Protein AF-A0A812MR82-F1 (afdb_monomer_lite)

Sequence (428 aa):
MMPRGTRPVTAQVKQAMILRVQVLRPPRRARRARRTKRIRQPERKTQSAARQRARSPPSLHPQRQAPPRKRSRKLARSCPSSSASRLGLVRSMPVDWRRQCIGSWRQAILLNLPSSYIVWRGFIPRVMTTGSKRNVDHNFLGSSYLSRFLFSVLLARTYLRKKAILHNLLDAWASDLKECYENGIPVKNVPGMDKIYPVIIACKGDWPALTKAGRLCRHHLRDSRGNTDSPPGICHLCRAGQKNFRWNEFRSDARWLHADNPLPWNIPSPLSRIPQNPNDLAGFYAVDLFHVCHKVVVADYVASAIVTLSDQGCLGSGAFETRMQRFYDDAKEWRWFKGADTTLLALYLETFYAKILADCSEEVENVLTVIYDGLVAVNRFMTASYHEALWVKSHRASEISVQGMAFMEWFNEAAMEALRQEVTSWAA

Radius of gyration: 29.83 Å; chains: 1; bounding box: 76×75×92 Å

Secondary structure (DSSP, 8-state):
----------------EEEEEEEEPPP------------------------------PPP----PPPPP-----------------------------S----HHHHHHHTT--S--------------TT--------SSS-TTT---------HHHHHH-HHHHHHHHHHHHHHHHHHHHH-EE-SS-TT-SEEEEEEEEEEE-HHHHHHHTT-S--GGG---S--SS---S-SSS-TTBTTB-TT--STT-HHHHS----S-SS--GGGGSS--TT-TTTTS-B-HHHHIIIIIHHHHHHHHHHHHHHTTTT-SS-HHHHHHHHHHHHGGG---TTTHHHHHHHHHHHHHHHHHHH--HHHHHHHHHHHHHHHHHHHHHHHHHHS-SS--HHHHHHHHHHHHHHHHHHHHHHHHHHHTT---S--

Organism: Symbiodinium pilosum (NCBI:txid2952)

Structure (mmCIF, N/CA/C/O backbone):
data_AF-A0A812MR82-F1
#
_entry.id   AF-A0A812MR82-F1
#
loop_
_atom_site.group_PDB
_atom_site.id
_atom_site.type_symbol
_atom_site.label_atom_id
_atom_site.label_alt_id
_atom_site.label_comp_id
_atom_site.label_asym_id
_atom_site.label_entity_id
_atom_site.label_seq_id
_atom_site.pdbx_PDB_ins_code
_atom_site.Cartn_x
_atom_site.Cartn_y
_atom_site.Cartn_z
_atom_site.occupancy
_atom_site.B_iso_or_equiv
_atom_site.auth_seq_id
_atom_site.auth_comp_id
_atom_site.auth_asym_id
_atom_site.auth_atom_id
_atom_site.pdbx_PDB_model_num
ATOM 1 N N . MET A 1 1 ? 29.542 40.593 16.071 1.00 39.41 1 MET A N 1
ATOM 2 C CA . MET A 1 1 ? 29.100 39.816 14.889 1.00 39.41 1 MET A CA 1
ATOM 3 C C . MET A 1 1 ? 29.532 38.367 15.076 1.00 39.41 1 MET A C 1
ATOM 5 O O . MET A 1 1 ? 30.702 38.070 14.903 1.00 39.41 1 MET A O 1
ATOM 9 N N . MET A 1 2 ? 28.627 37.488 15.512 1.00 26.33 2 MET A N 1
ATOM 10 C CA . MET A 1 2 ? 28.902 36.049 15.649 1.00 26.33 2 MET A CA 1
ATOM 11 C C . MET A 1 2 ? 28.561 35.329 14.331 1.00 26.33 2 MET A C 1
ATOM 13 O O . MET A 1 2 ? 27.525 35.655 13.737 1.00 26.33 2 MET A O 1
ATOM 17 N N . PRO A 1 3 ? 29.370 34.365 13.851 1.00 40.56 3 PRO A N 1
ATOM 18 C CA . PRO A 1 3 ? 29.079 33.652 12.614 1.00 40.56 3 PRO A CA 1
ATOM 19 C C . PRO A 1 3 ? 27.886 32.718 12.827 1.00 40.56 3 PRO A C 1
ATOM 21 O O . PRO A 1 3 ? 27.858 31.917 13.761 1.00 40.56 3 PRO A O 1
ATOM 24 N N . ARG A 1 4 ? 26.885 32.806 11.948 1.00 38.84 4 ARG A N 1
ATOM 25 C CA . ARG A 1 4 ? 25.752 31.873 11.936 1.00 38.84 4 ARG A CA 1
ATOM 26 C C . ARG A 1 4 ? 26.262 30.481 11.563 1.00 38.84 4 ARG A C 1
ATOM 28 O O . ARG A 1 4 ? 26.654 30.255 10.421 1.00 38.84 4 ARG A O 1
ATOM 35 N N . GLY A 1 5 ? 26.222 29.558 12.521 1.00 37.03 5 GLY A N 1
ATOM 36 C CA . GLY A 1 5 ? 26.523 28.147 12.299 1.00 37.03 5 GLY A CA 1
ATOM 37 C C . GLY A 1 5 ? 25.594 27.541 11.247 1.00 37.03 5 GLY A C 1
ATOM 38 O O . GLY A 1 5 ? 24.370 27.521 11.399 1.00 37.03 5 GLY A O 1
ATOM 39 N N . THR A 1 6 ? 26.177 27.043 10.161 1.00 37.31 6 THR A N 1
ATOM 40 C CA . THR A 1 6 ? 25.481 26.262 9.139 1.00 37.31 6 THR A CA 1
ATOM 41 C C . THR A 1 6 ? 25.067 24.916 9.727 1.00 37.31 6 THR A C 1
ATOM 43 O O . THR A 1 6 ? 25.916 24.081 10.033 1.00 37.31 6 THR A O 1
ATOM 46 N N . ARG A 1 7 ? 23.757 24.692 9.892 1.00 31.06 7 ARG A N 1
ATOM 47 C CA . ARG A 1 7 ? 23.224 23.385 10.303 1.00 31.06 7 ARG A CA 1
ATOM 48 C C . ARG A 1 7 ? 23.511 22.331 9.222 1.00 31.06 7 ARG A C 1
ATOM 50 O O . ARG A 1 7 ? 23.335 22.630 8.038 1.00 31.06 7 ARG A O 1
ATOM 57 N N . PRO A 1 8 ? 23.894 21.098 9.597 1.00 31.78 8 PRO A N 1
ATOM 58 C CA . PRO A 1 8 ? 24.106 20.022 8.642 1.00 31.78 8 PRO A CA 1
ATOM 59 C C . PRO A 1 8 ? 22.785 19.664 7.951 1.00 31.78 8 PRO A C 1
ATOM 61 O O . PRO A 1 8 ? 21.780 19.356 8.592 1.00 31.78 8 PRO A O 1
ATOM 64 N N . VAL A 1 9 ? 22.787 19.714 6.619 1.00 31.31 9 VAL A N 1
ATOM 65 C CA . VAL A 1 9 ? 21.663 19.264 5.796 1.00 31.31 9 VAL A CA 1
ATOM 66 C C . VAL A 1 9 ? 21.708 17.739 5.749 1.00 31.31 9 VAL A C 1
ATOM 68 O O . VAL A 1 9 ? 22.450 17.153 4.965 1.00 31.31 9 VAL A O 1
ATOM 71 N N . THR A 1 10 ? 20.910 17.078 6.584 1.00 31.36 10 THR A N 1
ATOM 72 C CA . THR A 1 10 ? 20.686 15.635 6.474 1.00 31.36 10 THR A CA 1
ATOM 73 C C . THR A 1 10 ? 19.860 15.349 5.218 1.00 31.36 10 THR A C 1
ATOM 75 O O . THR A 1 10 ? 18.678 15.683 5.115 1.00 31.36 10 THR A O 1
ATOM 78 N N . ALA A 1 11 ? 20.492 14.745 4.210 1.00 31.83 11 ALA A N 1
ATOM 79 C CA . ALA A 1 11 ? 19.813 14.305 2.998 1.00 31.83 11 ALA A CA 1
ATOM 80 C C . ALA A 1 11 ? 18.926 13.088 3.314 1.00 31.83 11 ALA A C 1
ATOM 82 O O . ALA A 1 11 ? 19.375 11.946 3.293 1.00 31.83 11 ALA A O 1
ATOM 83 N N . GLN A 1 12 ? 17.646 13.317 3.619 1.00 32.47 12 GLN A N 1
ATOM 84 C CA . GLN A 1 12 ? 16.672 12.229 3.716 1.00 32.47 12 GLN A CA 1
ATOM 85 C C . GLN A 1 12 ? 16.344 11.690 2.316 1.00 32.47 12 GLN A C 1
ATOM 87 O O . GLN A 1 12 ? 15.704 12.371 1.507 1.00 32.47 12 GLN A O 1
ATOM 92 N N . VAL A 1 13 ? 16.729 10.442 2.040 1.00 37.03 13 VAL A N 1
ATOM 93 C CA . VAL A 1 13 ? 16.207 9.671 0.903 1.00 37.03 13 VAL A CA 1
ATOM 94 C C . VAL A 1 13 ? 14.757 9.304 1.228 1.00 37.03 13 VAL A C 1
ATOM 96 O O . VAL A 1 13 ? 14.495 8.404 2.019 1.00 37.03 13 VAL A O 1
ATOM 99 N N . LYS A 1 14 ? 13.797 10.063 0.685 1.00 38.41 14 LYS A N 1
ATOM 100 C CA . LYS A 1 14 ? 12.364 9.902 1.001 1.00 38.41 14 LYS A CA 1
ATOM 101 C C . LYS A 1 14 ? 11.634 8.865 0.141 1.00 38.41 14 LYS A C 1
ATOM 103 O O . LYS A 1 14 ? 10.489 8.563 0.452 1.00 38.41 14 LYS A O 1
ATOM 108 N N . GLN A 1 15 ? 12.248 8.356 -0.928 1.00 44.12 15 GLN A N 1
ATOM 109 C CA . GLN A 1 15 ? 11.589 7.469 -1.895 1.00 44.12 15 GLN A CA 1
ATOM 110 C C . GLN A 1 15 ? 12.560 6.389 -2.371 1.00 44.12 15 GLN A C 1
ATOM 112 O O . GLN A 1 15 ? 13.704 6.706 -2.696 1.00 44.12 15 GLN A O 1
ATOM 117 N N . ALA A 1 16 ? 12.102 5.138 -2.403 1.00 44.00 16 ALA A N 1
ATOM 118 C CA . ALA A 1 16 ? 12.882 3.994 -2.857 1.00 44.00 16 ALA A CA 1
ATOM 119 C C . ALA A 1 16 ? 12.037 3.180 -3.839 1.00 44.00 16 ALA A C 1
ATOM 121 O O . ALA A 1 16 ? 10.933 2.751 -3.519 1.00 44.00 16 ALA A O 1
ATOM 122 N N . MET A 1 17 ? 12.568 2.981 -5.040 1.00 45.31 17 MET A N 1
ATOM 123 C CA . MET A 1 17 ? 11.956 2.157 -6.076 1.00 45.31 17 MET A CA 1
ATOM 124 C C . MET A 1 17 ? 12.736 0.850 -6.169 1.00 45.31 17 MET A C 1
ATOM 126 O O . MET A 1 17 ? 13.964 0.872 -6.230 1.00 45.31 17 MET A O 1
ATOM 130 N N . ILE A 1 18 ? 12.028 -0.277 -6.156 1.00 56.00 18 ILE A N 1
ATOM 131 C CA . ILE A 1 18 ? 12.617 -1.615 -6.172 1.00 56.00 18 ILE A CA 1
ATOM 132 C C . ILE A 1 18 ? 12.113 -2.336 -7.421 1.00 56.00 18 ILE A C 1
ATOM 134 O O . ILE A 1 18 ? 10.908 -2.502 -7.611 1.00 56.00 18 ILE A O 1
ATOM 138 N N . LEU A 1 19 ? 13.031 -2.791 -8.271 1.00 49.31 19 LEU A N 1
ATOM 139 C CA . LEU A 1 19 ? 12.693 -3.715 -9.351 1.00 49.31 19 LEU A CA 1
ATOM 140 C C . LEU A 1 19 ? 12.818 -5.152 -8.869 1.00 49.31 19 LEU A C 1
ATOM 142 O O . LEU A 1 19 ? 13.772 -5.509 -8.176 1.00 49.31 19 LEU A O 1
ATOM 146 N N . ARG A 1 20 ? 11.859 -5.982 -9.277 1.00 51.25 20 ARG A N 1
ATOM 147 C CA . ARG A 1 20 ? 11.943 -7.430 -9.091 1.00 51.25 20 ARG A CA 1
ATOM 148 C C . ARG A 1 20 ? 12.567 -8.063 -10.326 1.00 51.25 20 ARG A C 1
ATOM 150 O O . ARG A 1 20 ? 12.011 -7.959 -11.418 1.00 51.25 20 ARG A O 1
ATOM 157 N N . VAL A 1 21 ? 13.709 -8.715 -10.119 1.00 45.44 21 VAL A N 1
ATOM 158 C CA . VAL A 1 21 ? 14.485 -9.399 -11.155 1.00 45.44 21 VAL A CA 1
ATOM 159 C C . VAL A 1 21 ? 14.416 -10.906 -10.927 1.00 45.44 21 VAL A C 1
ATOM 161 O O . VAL A 1 21 ? 14.715 -11.385 -9.835 1.00 45.44 21 VAL A O 1
ATOM 164 N N . GLN A 1 22 ? 14.048 -11.657 -11.958 1.00 43.50 22 GLN A N 1
ATOM 165 C CA . GLN A 1 22 ? 14.094 -13.114 -11.995 1.00 43.50 22 GLN A CA 1
ATOM 166 C C . GLN A 1 22 ? 15.222 -13.564 -12.921 1.00 43.50 22 GLN A C 1
ATOM 168 O O . GLN A 1 22 ? 15.352 -13.062 -14.026 1.00 43.50 22 GLN A O 1
ATOM 173 N N . VAL A 1 23 ? 16.029 -14.535 -12.503 1.00 46.28 23 VAL A N 1
ATOM 174 C CA . VAL A 1 23 ? 17.047 -15.141 -13.370 1.00 46.28 23 VAL A CA 1
ATOM 175 C C . VAL A 1 23 ? 16.480 -16.415 -13.985 1.00 46.28 23 VAL A C 1
ATOM 177 O O . VAL A 1 23 ? 16.157 -17.359 -13.262 1.00 46.28 23 VAL A O 1
ATOM 180 N N . LEU A 1 24 ? 16.363 -16.458 -15.313 1.00 41.09 24 LEU A N 1
ATOM 181 C CA . LEU A 1 24 ? 15.995 -17.678 -16.036 1.00 41.09 24 LEU A CA 1
ATOM 182 C C . LEU A 1 24 ? 17.248 -18.406 -16.536 1.00 41.09 24 LEU A C 1
ATOM 184 O O . LEU A 1 24 ? 18.208 -17.781 -16.990 1.00 41.09 24 LEU A O 1
ATOM 188 N N . ARG A 1 25 ? 17.236 -19.747 -16.489 1.00 39.22 25 ARG A N 1
ATOM 189 C CA . ARG A 1 25 ? 18.222 -20.549 -17.228 1.00 39.22 25 ARG A CA 1
ATOM 190 C C . ARG A 1 25 ? 17.887 -20.507 -18.721 1.00 39.22 25 ARG A C 1
ATOM 192 O O . ARG A 1 25 ? 16.703 -20.585 -19.060 1.00 39.22 25 ARG A O 1
ATOM 199 N N . PRO A 1 26 ? 18.892 -20.466 -19.612 1.00 38.38 26 PRO A N 1
ATOM 200 C CA . PRO A 1 26 ? 18.639 -20.624 -21.034 1.00 38.38 26 PRO A CA 1
ATOM 201 C C . PRO A 1 26 ? 17.935 -21.970 -21.291 1.00 38.38 26 PRO A C 1
ATOM 203 O O . PRO A 1 26 ? 18.249 -22.966 -20.623 1.00 38.38 26 PRO A O 1
ATOM 206 N N . PRO A 1 27 ? 16.983 -22.032 -22.242 1.00 39.28 27 PRO A N 1
ATOM 207 C CA . PRO A 1 27 ? 16.365 -23.292 -22.628 1.00 39.28 27 PRO A CA 1
ATOM 208 C C . PRO A 1 27 ? 17.466 -24.271 -23.041 1.00 39.28 27 PRO A C 1
ATOM 210 O O . PRO A 1 27 ? 18.374 -23.910 -23.795 1.00 39.28 27 PRO A O 1
ATOM 213 N N . ARG A 1 28 ? 17.408 -25.514 -22.538 1.00 40.66 28 ARG A N 1
ATOM 214 C CA . ARG A 1 28 ? 18.320 -26.580 -22.972 1.00 40.66 28 ARG A CA 1
ATOM 215 C C . ARG A 1 28 ? 18.190 -26.690 -24.488 1.00 40.66 28 ARG A C 1
ATOM 217 O O . ARG A 1 28 ? 17.198 -27.220 -24.981 1.00 40.66 28 ARG A O 1
ATOM 224 N N . ARG A 1 29 ? 19.180 -26.185 -25.234 1.00 42.16 29 ARG A N 1
ATOM 225 C CA . ARG A 1 29 ? 19.285 -26.456 -26.669 1.00 42.16 29 ARG A CA 1
ATOM 226 C C . ARG A 1 29 ? 19.310 -27.972 -26.805 1.00 42.16 29 ARG A C 1
ATOM 228 O O . ARG A 1 29 ? 20.266 -28.608 -26.362 1.00 42.16 29 ARG A O 1
ATOM 235 N N . ALA A 1 30 ? 18.253 -28.545 -27.379 1.00 41.38 30 ALA A N 1
ATOM 236 C CA . ALA A 1 30 ? 18.267 -29.932 -27.804 1.00 41.38 30 ALA A CA 1
ATOM 237 C C . ALA A 1 30 ? 19.522 -30.102 -28.665 1.00 41.38 30 ALA A C 1
ATOM 239 O O . ALA A 1 30 ? 19.676 -29.424 -29.685 1.00 41.38 30 ALA A O 1
ATOM 240 N N . ARG A 1 31 ? 20.464 -30.935 -28.208 1.00 41.31 31 ARG A N 1
ATOM 241 C CA . ARG A 1 31 ? 21.639 -31.325 -28.988 1.00 41.31 31 ARG A CA 1
ATOM 242 C C . ARG A 1 31 ? 21.123 -32.050 -30.233 1.00 41.31 31 ARG A C 1
ATOM 244 O O . ARG A 1 31 ? 20.985 -33.266 -30.237 1.00 41.31 31 ARG A O 1
ATOM 251 N N . ARG A 1 32 ? 20.808 -31.307 -31.296 1.00 41.12 32 ARG A N 1
ATOM 252 C CA . ARG A 1 32 ? 20.668 -31.875 -32.635 1.00 41.12 32 ARG A CA 1
ATOM 253 C C . ARG A 1 32 ? 22.056 -32.354 -33.035 1.00 41.12 32 ARG A C 1
ATOM 255 O O . ARG A 1 32 ? 22.959 -31.541 -33.235 1.00 41.12 32 ARG A O 1
ATOM 262 N N . ALA A 1 33 ? 22.216 -33.672 -33.098 1.00 43.88 33 ALA A N 1
ATOM 263 C CA . ALA A 1 33 ? 23.380 -34.317 -33.677 1.00 43.88 33 ALA A CA 1
ATOM 264 C C . ALA A 1 33 ? 23.633 -33.715 -35.068 1.00 43.88 33 ALA A C 1
ATOM 266 O O . ALA A 1 33 ? 22.799 -33.815 -35.970 1.00 43.88 33 ALA A O 1
ATOM 267 N N . ARG A 1 34 ? 24.765 -33.022 -35.226 1.00 40.84 34 ARG A N 1
ATOM 268 C CA . ARG A 1 34 ? 25.213 -32.508 -36.520 1.00 40.84 34 ARG A CA 1
ATOM 269 C C . ARG A 1 34 ? 25.647 -33.699 -37.369 1.00 40.84 34 ARG A C 1
ATOM 271 O O . ARG A 1 34 ? 26.770 -34.170 -37.245 1.00 40.84 34 ARG A O 1
ATOM 278 N N . ARG A 1 35 ? 24.755 -34.173 -38.237 1.00 44.81 35 ARG A N 1
ATOM 279 C CA . ARG A 1 35 ? 25.113 -35.039 -39.362 1.00 44.81 35 ARG A CA 1
ATOM 280 C C . ARG A 1 35 ? 25.674 -34.132 -40.459 1.00 44.81 35 ARG A C 1
ATOM 282 O O . ARG A 1 35 ? 24.944 -33.362 -41.077 1.00 44.81 35 ARG A O 1
ATOM 289 N N . THR A 1 36 ? 26.988 -34.158 -40.633 1.00 40.34 36 THR A N 1
ATOM 290 C CA . THR A 1 36 ? 27.726 -33.441 -41.675 1.00 40.34 36 THR A CA 1
ATOM 291 C C . THR A 1 36 ? 27.332 -33.971 -43.055 1.00 40.34 36 THR A C 1
ATOM 293 O O . THR A 1 36 ? 27.730 -35.063 -43.446 1.00 40.34 36 THR A O 1
ATOM 296 N N . LYS A 1 37 ? 26.575 -33.186 -43.829 1.00 40.94 37 LYS A N 1
ATOM 297 C CA . LYS A 1 37 ? 26.516 -33.324 -45.291 1.00 40.94 37 LYS A CA 1
ATOM 298 C C . LYS A 1 37 ? 27.213 -32.116 -45.912 1.00 40.94 37 LYS A C 1
ATOM 300 O O . LYS A 1 37 ? 26.705 -31.001 -45.865 1.00 40.94 37 LYS A O 1
ATOM 305 N N . ARG A 1 38 ? 28.408 -32.365 -46.456 1.00 45.38 38 ARG A N 1
ATOM 306 C CA . ARG A 1 38 ? 29.109 -31.487 -47.402 1.00 45.38 38 ARG A CA 1
ATOM 307 C C . ARG A 1 38 ? 28.202 -31.279 -48.616 1.00 45.38 38 ARG A C 1
ATOM 309 O O . ARG A 1 38 ? 27.903 -32.248 -49.304 1.00 45.38 38 ARG A O 1
ATOM 316 N N . ILE A 1 39 ? 27.815 -30.039 -48.895 1.00 45.84 39 ILE A N 1
ATOM 317 C CA . ILE A 1 39 ? 27.297 -29.631 -50.204 1.00 45.84 39 ILE A CA 1
ATOM 318 C C . ILE A 1 39 ? 28.068 -28.376 -50.618 1.00 45.84 39 ILE A C 1
ATOM 320 O O . ILE A 1 39 ? 28.257 -27.457 -49.822 1.00 45.84 39 ILE A O 1
ATOM 324 N N . ARG A 1 40 ? 28.605 -28.435 -51.840 1.00 41.19 40 ARG A N 1
ATOM 325 C CA . ARG A 1 40 ? 29.452 -27.436 -52.499 1.00 41.19 40 ARG A CA 1
ATOM 326 C C . ARG A 1 40 ? 28.672 -26.146 -52.795 1.00 41.19 40 ARG A C 1
ATOM 328 O O . ARG A 1 40 ? 27.473 -26.197 -53.047 1.00 41.19 40 ARG A O 1
ATOM 335 N N . GLN A 1 41 ? 29.392 -25.022 -52.787 1.00 37.16 41 GLN A N 1
ATOM 336 C CA . GLN A 1 41 ? 28.932 -23.711 -53.263 1.00 37.16 41 GLN A CA 1
ATOM 337 C C . GLN A 1 41 ? 28.576 -23.732 -54.762 1.00 37.16 41 GLN A C 1
ATOM 339 O O . GLN A 1 41 ? 29.015 -24.631 -55.486 1.00 37.16 41 GLN A O 1
ATOM 344 N N . PRO A 1 42 ? 27.873 -22.690 -55.239 1.00 49.22 42 PRO A N 1
ATOM 345 C CA . PRO A 1 42 ? 28.606 -21.750 -56.085 1.00 49.22 42 PRO A CA 1
ATOM 346 C C . PRO A 1 42 ? 28.335 -20.265 -55.795 1.00 49.22 42 PRO A C 1
ATOM 348 O O . PRO A 1 42 ? 27.266 -19.852 -55.352 1.00 49.22 42 PRO A O 1
ATOM 351 N N . GLU A 1 43 ? 29.372 -19.490 -56.096 1.00 41.94 43 GLU A N 1
ATOM 352 C CA . GLU A 1 43 ? 29.468 -18.035 -56.146 1.00 41.94 43 GLU A CA 1
ATOM 353 C C . GLU A 1 43 ? 28.407 -17.391 -57.052 1.00 41.94 43 GLU A C 1
ATOM 355 O O . GLU A 1 43 ? 28.084 -17.938 -58.108 1.00 41.94 43 GLU A O 1
ATOM 360 N N . ARG A 1 44 ? 27.978 -16.158 -56.727 1.00 38.41 44 ARG A N 1
ATOM 361 C CA . ARG A 1 44 ? 27.791 -15.093 -57.733 1.00 38.41 44 ARG A CA 1
ATOM 362 C C . ARG A 1 44 ? 27.565 -13.696 -57.131 1.00 38.41 44 ARG A C 1
ATOM 364 O O . ARG A 1 44 ? 26.563 -13.435 -56.481 1.00 38.41 44 ARG A O 1
ATOM 371 N N . LYS A 1 45 ? 28.511 -12.824 -57.494 1.00 36.28 45 LYS A N 1
ATOM 372 C CA . LYS A 1 45 ? 28.380 -11.474 -58.079 1.00 36.28 45 LYS A CA 1
ATOM 373 C C . LYS A 1 45 ? 27.675 -10.354 -57.293 1.00 36.28 45 LYS A C 1
ATOM 375 O O . LYS A 1 45 ? 26.459 -10.261 -57.203 1.00 36.28 45 LYS A O 1
ATOM 380 N N . THR A 1 46 ? 28.537 -9.426 -56.886 1.00 41.62 46 THR A N 1
ATOM 381 C CA . THR A 1 46 ? 28.375 -7.973 -56.763 1.00 41.62 46 THR A CA 1
ATOM 382 C C . THR A 1 46 ? 27.548 -7.321 -57.875 1.00 41.62 46 THR A C 1
ATOM 384 O O . THR A 1 46 ? 27.751 -7.619 -59.049 1.00 41.62 46 THR A O 1
ATOM 387 N N . GLN A 1 47 ? 26.734 -6.324 -57.507 1.00 40.25 47 GLN A N 1
ATOM 388 C CA . GLN A 1 47 ? 26.437 -5.159 -58.347 1.00 40.25 47 GLN A CA 1
ATOM 389 C C . GLN A 1 47 ? 26.076 -3.937 -57.488 1.00 40.25 47 GLN A C 1
ATOM 391 O O . GLN A 1 47 ? 25.352 -4.028 -56.499 1.00 40.25 47 GLN A O 1
ATOM 396 N N . SER A 1 48 ? 26.651 -2.805 -57.881 1.00 40.44 48 SER A N 1
ATOM 397 C CA . SER A 1 48 ? 26.564 -1.467 -57.307 1.00 40.44 48 SER A CA 1
ATOM 398 C C . SER A 1 48 ? 25.786 -0.535 -58.246 1.00 40.44 48 SER A C 1
ATOM 400 O O . SER A 1 48 ? 25.899 -0.672 -59.460 1.00 40.44 48 SER A O 1
ATOM 402 N N . ALA A 1 49 ? 25.045 0.429 -57.688 1.00 37.38 49 ALA A N 1
ATOM 403 C CA . ALA A 1 49 ? 24.668 1.741 -58.262 1.00 37.38 49 ALA A CA 1
ATOM 404 C C . ALA A 1 49 ? 23.795 2.453 -57.198 1.00 37.38 49 ALA A C 1
ATOM 406 O O . ALA A 1 49 ? 22.867 1.839 -56.690 1.00 37.38 49 ALA A O 1
ATOM 407 N N . ALA A 1 50 ? 24.091 3.618 -56.610 1.00 37.47 50 ALA A N 1
ATOM 408 C CA . ALA A 1 50 ? 24.480 4.954 -57.083 1.00 37.47 50 ALA A CA 1
ATOM 409 C C . ALA A 1 50 ? 23.312 5.829 -57.600 1.00 37.47 50 ALA A C 1
ATOM 411 O O . ALA A 1 50 ? 22.660 5.471 -58.572 1.00 37.47 50 ALA A O 1
ATOM 412 N N . ARG A 1 51 ? 23.225 7.046 -57.010 1.00 38.44 51 ARG A N 1
ATOM 413 C CA . ARG A 1 51 ? 22.512 8.288 -57.427 1.00 38.44 51 ARG A CA 1
ATOM 414 C C . ARG A 1 51 ? 21.002 8.347 -57.091 1.00 38.44 51 ARG A C 1
ATOM 416 O O . ARG A 1 51 ? 20.337 7.334 -57.121 1.00 38.44 51 ARG A O 1
ATOM 423 N N . GLN A 1 52 ? 20.385 9.478 -56.718 1.00 38.34 52 GLN A N 1
ATOM 424 C CA . GLN A 1 52 ? 20.725 10.900 -56.878 1.00 38.34 52 GLN A CA 1
ATOM 425 C C . GLN A 1 52 ? 19.905 11.792 -55.910 1.00 38.34 52 GLN A C 1
ATOM 427 O O . GLN A 1 52 ? 18.893 11.380 -55.355 1.00 38.34 52 GLN A O 1
ATOM 432 N N . ARG A 1 53 ? 20.383 13.028 -55.725 1.00 40.47 53 ARG A N 1
ATOM 433 C CA . ARG A 1 53 ? 19.833 14.127 -54.909 1.00 40.47 53 ARG A CA 1
ATOM 434 C C . ARG A 1 53 ? 18.652 14.836 -55.594 1.00 40.47 53 ARG A C 1
ATOM 436 O O . ARG A 1 53 ? 18.709 15.005 -56.805 1.00 40.47 53 ARG A O 1
ATOM 443 N N . ALA A 1 54 ? 17.748 15.440 -54.815 1.00 37.00 54 ALA A N 1
ATOM 444 C CA . ALA A 1 54 ? 17.113 16.728 -55.144 1.00 37.00 54 ALA A CA 1
ATOM 445 C C . ALA A 1 54 ? 16.597 17.432 -53.870 1.00 37.00 54 ALA A C 1
ATOM 447 O O . ALA A 1 54 ? 16.103 16.785 -52.950 1.00 37.00 54 ALA A O 1
ATOM 448 N N . ARG A 1 55 ? 16.783 18.756 -53.807 1.00 37.12 55 ARG A N 1
ATOM 449 C CA . ARG A 1 55 ? 16.484 19.675 -52.694 1.00 37.12 55 ARG A CA 1
ATOM 450 C C . ARG A 1 55 ? 15.314 20.609 -53.063 1.00 37.12 55 ARG A C 1
ATOM 452 O O . ARG A 1 55 ? 15.344 21.128 -54.171 1.00 37.12 55 ARG A O 1
ATOM 459 N N . SER A 1 56 ? 14.479 20.925 -52.056 1.00 35.59 56 SER A N 1
ATOM 460 C CA . SER A 1 56 ? 13.758 22.206 -51.789 1.00 35.59 56 SER A CA 1
ATOM 461 C C . SER A 1 56 ? 12.610 22.628 -52.742 1.00 35.59 56 SER A C 1
ATOM 463 O O . SER A 1 56 ? 12.631 22.176 -53.880 1.00 35.59 56 SER A O 1
ATOM 465 N N . PRO A 1 57 ? 11.631 23.502 -52.352 1.00 50.53 57 PRO A N 1
ATOM 466 C CA . PRO A 1 57 ? 11.676 24.562 -51.315 1.00 50.53 57 PRO A CA 1
ATOM 467 C C . PRO A 1 57 ? 10.396 24.699 -50.415 1.00 50.53 57 PRO A C 1
ATOM 469 O O . PRO A 1 57 ? 9.522 23.835 -50.474 1.00 50.53 57 PRO A O 1
ATOM 472 N N . PRO A 1 58 ? 10.303 25.713 -49.512 1.00 50.00 58 PRO A N 1
ATOM 473 C CA . PRO A 1 58 ? 9.425 25.700 -48.335 1.00 50.00 58 PRO A CA 1
ATOM 474 C C . PRO A 1 58 ? 8.098 26.458 -48.520 1.00 50.00 58 PRO A C 1
ATOM 476 O O . PRO A 1 58 ? 8.037 27.481 -49.199 1.00 50.00 58 PRO A O 1
ATOM 479 N N . SER A 1 59 ? 7.047 26.001 -47.832 1.00 44.44 59 SER A N 1
ATOM 480 C CA . SER A 1 59 ? 5.746 26.674 -47.756 1.00 44.44 59 SER A CA 1
ATOM 481 C C . SER A 1 59 ? 5.624 27.543 -46.499 1.00 44.44 59 SER A C 1
ATOM 483 O O . SER A 1 59 ? 5.759 27.063 -45.371 1.00 44.44 59 SER A O 1
ATOM 485 N N . LEU A 1 60 ? 5.332 28.822 -46.726 1.00 42.31 60 LEU A N 1
ATOM 486 C CA . LEU A 1 60 ? 4.965 29.851 -45.753 1.00 42.31 60 LEU A CA 1
ATOM 487 C C . LEU A 1 60 ? 3.674 29.477 -45.001 1.00 42.31 60 LEU A C 1
ATOM 489 O O . LEU A 1 60 ? 2.672 29.135 -45.625 1.00 42.31 60 LEU A O 1
ATOM 493 N N . HIS A 1 61 ? 3.671 29.612 -43.672 1.00 44.66 61 HIS A N 1
ATOM 494 C CA . HIS A 1 61 ? 2.452 29.584 -42.856 1.00 44.66 61 HIS A CA 1
ATOM 495 C C . HIS A 1 61 ? 2.225 30.951 -42.187 1.00 44.66 61 HIS A C 1
ATOM 497 O O . HIS A 1 61 ? 3.175 31.510 -41.632 1.00 44.66 61 HIS A O 1
ATOM 503 N N . PRO A 1 62 ? 0.992 31.492 -42.215 1.00 50.97 62 PRO A N 1
ATOM 504 C CA . PRO A 1 62 ? 0.685 32.804 -41.666 1.00 50.97 62 PRO A CA 1
ATOM 505 C C . PRO A 1 62 ? 0.352 32.777 -40.166 1.00 50.97 62 PRO A C 1
ATOM 507 O O . PRO A 1 62 ? -0.028 31.764 -39.577 1.00 50.97 62 PRO A O 1
ATOM 510 N N . GLN A 1 63 ? 0.504 33.966 -39.585 1.00 39.47 63 GLN A N 1
ATOM 511 C CA . GLN A 1 63 ? 0.261 34.383 -38.207 1.00 39.47 63 GLN A CA 1
ATOM 512 C C . GLN A 1 63 ? -1.061 33.867 -37.609 1.00 39.47 63 GLN A C 1
ATOM 514 O O . GLN A 1 63 ? -2.132 34.039 -38.187 1.00 39.47 63 GLN A O 1
ATOM 519 N N . ARG A 1 64 ? -1.004 33.339 -36.377 1.00 40.81 64 ARG A N 1
ATOM 520 C CA . ARG A 1 64 ? -2.180 33.177 -35.507 1.00 40.81 64 ARG A CA 1
ATOM 521 C C . ARG A 1 64 ? -2.283 34.354 -34.542 1.00 40.81 64 ARG A C 1
ATOM 523 O O . ARG A 1 64 ? -1.435 34.527 -33.671 1.00 40.81 64 ARG A O 1
ATOM 530 N N . GLN A 1 65 ? -3.354 35.126 -34.701 1.00 39.66 65 GLN A N 1
ATOM 531 C CA . GLN A 1 65 ? -3.824 36.130 -33.752 1.00 39.66 65 GLN A CA 1
ATOM 532 C C . GLN A 1 65 ? -4.424 35.451 -32.508 1.00 39.66 65 GLN A C 1
ATOM 534 O O . GLN A 1 65 ? -5.096 34.423 -32.605 1.00 39.66 65 GLN A O 1
ATOM 539 N N . ALA A 1 66 ? -4.172 36.027 -31.333 1.00 42.16 66 ALA A N 1
ATOM 540 C CA . ALA A 1 66 ? -4.745 35.599 -30.061 1.00 42.16 66 ALA A CA 1
ATOM 541 C C . ALA A 1 66 ? -6.123 36.253 -29.836 1.00 42.16 66 ALA A C 1
ATOM 543 O O . ALA A 1 66 ? -6.240 37.462 -30.035 1.00 42.16 66 ALA A O 1
ATOM 544 N N . PRO A 1 67 ? -7.151 35.522 -29.363 1.00 51.88 67 PRO A N 1
ATOM 545 C CA . PRO A 1 67 ? -8.390 36.142 -28.914 1.00 51.88 67 PRO A CA 1
ATOM 546 C C . PRO A 1 67 ? -8.348 36.522 -27.416 1.00 51.88 67 PRO A C 1
ATOM 548 O O . PRO A 1 67 ? -7.601 35.926 -26.631 1.00 51.88 67 PRO A O 1
ATOM 551 N N . PRO A 1 68 ? -9.154 37.518 -26.999 1.00 49.25 68 PRO A N 1
ATOM 552 C CA . PRO A 1 68 ? -9.055 38.159 -25.694 1.00 49.25 68 PRO A CA 1
ATOM 553 C C . PRO A 1 68 ? -9.787 37.418 -24.566 1.00 49.25 68 PRO A C 1
ATOM 555 O O . PRO A 1 68 ? -10.765 36.696 -24.757 1.00 49.25 68 PRO A O 1
ATOM 558 N N . ARG A 1 69 ? -9.318 37.702 -23.345 1.00 39.44 69 ARG A N 1
ATOM 559 C CA . ARG A 1 69 ? -9.941 37.387 -22.051 1.00 39.44 69 ARG A CA 1
ATOM 560 C C . ARG A 1 69 ? -11.398 37.870 -21.993 1.00 39.44 69 ARG A C 1
ATOM 562 O O . ARG A 1 69 ? -11.651 39.055 -22.192 1.00 39.44 69 ARG A O 1
ATOM 569 N N . LYS A 1 70 ? -12.326 37.006 -21.563 1.00 39.88 70 LYS A N 1
ATOM 570 C CA . LYS A 1 70 ? -13.630 37.426 -21.017 1.00 39.88 70 LYS A CA 1
ATOM 571 C C . LYS A 1 70 ? -13.746 37.059 -19.537 1.00 39.88 70 LYS A C 1
ATOM 573 O O . LYS A 1 70 ? -13.531 35.919 -19.135 1.00 39.88 70 LYS A O 1
ATOM 578 N N . ARG A 1 71 ? -14.052 38.089 -18.745 1.00 33.94 71 ARG A N 1
ATOM 579 C CA . ARG A 1 71 ? -14.378 38.072 -17.317 1.00 33.94 71 ARG A CA 1
ATOM 580 C C . ARG A 1 71 ? -15.840 37.647 -17.098 1.00 33.94 71 ARG A C 1
ATOM 582 O O . ARG A 1 71 ? -16.711 38.055 -17.853 1.00 33.94 71 ARG A O 1
ATOM 589 N N . SER A 1 72 ? -16.042 36.905 -16.006 1.00 36.06 72 SER A N 1
ATOM 590 C CA . SER A 1 72 ? -17.164 36.923 -15.046 1.00 36.06 72 SER A CA 1
ATOM 591 C C . SER A 1 72 ? -18.619 37.006 -15.535 1.00 36.06 72 SER A C 1
ATOM 593 O O . SER A 1 72 ? -19.035 38.028 -16.071 1.00 36.06 72 SER A O 1
ATOM 595 N N . ARG A 1 73 ? -19.447 36.063 -15.062 1.00 35.38 73 ARG A N 1
ATOM 596 C CA . ARG A 1 73 ? -20.712 36.383 -14.371 1.00 35.38 73 ARG A CA 1
ATOM 597 C C . ARG A 1 73 ? -21.163 35.211 -13.489 1.00 35.38 73 ARG A C 1
ATOM 599 O O . ARG A 1 73 ? -21.388 34.110 -13.975 1.00 35.38 73 ARG A O 1
ATOM 606 N N . LYS A 1 74 ? -21.255 35.480 -12.181 1.00 35.94 74 LYS A N 1
ATOM 607 C CA . LYS A 1 74 ? -21.987 34.686 -11.185 1.00 35.94 74 LYS A CA 1
ATOM 608 C C . LYS A 1 74 ? -23.480 34.828 -11.477 1.00 35.94 74 LYS A C 1
ATOM 610 O O . LYS A 1 74 ? -23.940 35.959 -11.610 1.00 35.94 74 LYS A O 1
ATOM 615 N N . LEU A 1 75 ? -24.219 33.724 -11.496 1.00 36.09 75 LEU A N 1
ATOM 616 C CA . LEU A 1 75 ? -25.671 33.720 -11.330 1.00 36.09 75 LEU A CA 1
ATOM 617 C C . LEU A 1 75 ? -26.047 32.551 -10.418 1.00 36.09 75 LEU A C 1
ATOM 619 O O . LEU A 1 75 ? -25.760 31.395 -10.712 1.00 36.09 75 LEU A O 1
ATOM 623 N N . ALA A 1 76 ? -26.629 32.913 -9.279 1.00 32.34 76 ALA A N 1
ATOM 624 C CA . ALA A 1 76 ? -27.301 32.037 -8.337 1.00 32.34 76 ALA A CA 1
ATOM 625 C C . ALA A 1 76 ? -28.719 31.724 -8.838 1.00 32.34 76 ALA A C 1
ATOM 627 O O . ALA A 1 76 ? -29.327 32.592 -9.466 1.00 32.34 76 ALA A O 1
ATOM 628 N N . ARG A 1 77 ? -29.222 30.521 -8.529 1.00 32.72 77 ARG A N 1
ATOM 629 C CA . ARG A 1 77 ? -30.644 30.109 -8.427 1.00 32.72 77 ARG A CA 1
ATOM 630 C C . ARG A 1 77 ? -30.662 28.608 -8.087 1.00 32.72 77 ARG A C 1
ATOM 632 O O . ARG A 1 77 ? -30.081 27.819 -8.818 1.00 32.72 77 ARG A O 1
ATOM 639 N N . SER A 1 78 ? -30.943 28.245 -6.835 1.00 30.70 78 SER A N 1
ATOM 640 C CA . SER A 1 78 ? -32.267 27.958 -6.240 1.00 30.70 78 SER A CA 1
ATOM 641 C C . SER A 1 78 ? -32.820 26.579 -6.632 1.00 30.70 78 SER A C 1
ATOM 643 O O . SER A 1 78 ? -33.265 26.384 -7.761 1.00 30.70 78 SER A O 1
ATOM 645 N N . CYS A 1 79 ? -32.802 25.655 -5.663 1.00 28.94 79 CYS A N 1
ATOM 646 C CA . CYS A 1 79 ? -33.542 24.389 -5.655 1.00 28.94 79 CYS A CA 1
ATOM 647 C C . CYS A 1 79 ? -35.059 24.608 -5.725 1.00 28.94 79 CYS A C 1
ATOM 649 O O . CYS A 1 79 ? -35.556 25.625 -5.237 1.00 28.94 79 CYS A O 1
ATOM 651 N N . PRO A 1 80 ? -35.787 23.572 -6.164 1.00 38.50 80 PRO A N 1
ATOM 652 C CA . PRO A 1 80 ? -36.942 23.134 -5.397 1.00 38.50 80 PRO A CA 1
ATOM 653 C C . PRO A 1 80 ? -36.939 21.628 -5.097 1.00 38.50 80 PRO A C 1
ATOM 655 O O . PRO A 1 80 ? -36.406 20.798 -5.829 1.00 38.50 80 PRO A O 1
ATOM 658 N N . SER A 1 81 ? -37.558 21.339 -3.961 1.00 30.08 81 SER A N 1
ATOM 659 C CA . SER A 1 81 ? -37.892 20.062 -3.347 1.00 30.08 81 SER A CA 1
ATOM 660 C C . SER A 1 81 ? -39.033 19.314 -4.056 1.00 30.08 81 SER A C 1
ATOM 662 O O . SER A 1 81 ? -39.931 19.921 -4.631 1.00 30.08 81 SER A O 1
ATOM 664 N N . SER A 1 82 ? -39.021 17.982 -3.956 1.00 31.73 82 SER A N 1
ATOM 665 C CA . SER A 1 82 ? -40.187 17.067 -3.892 1.00 31.73 82 SER A CA 1
ATOM 666 C C . SER A 1 82 ? -39.626 15.641 -3.715 1.00 31.73 82 SER A C 1
ATOM 668 O O . SER A 1 82 ? -38.760 15.225 -4.473 1.00 31.73 82 SER A O 1
ATOM 670 N N . SER A 1 83 ? -39.756 14.976 -2.563 1.00 28.95 83 SER A N 1
ATOM 671 C CA . SER A 1 83 ? -40.914 14.293 -1.954 1.00 28.95 83 SER A CA 1
ATOM 672 C C . SER A 1 83 ? -41.438 13.072 -2.725 1.00 28.95 83 SER A C 1
ATOM 674 O O . SER A 1 83 ? -42.055 13.240 -3.771 1.00 28.95 83 SER A O 1
ATOM 676 N N . ALA A 1 84 ? -41.318 11.904 -2.064 1.00 28.28 84 ALA A N 1
ATOM 677 C CA . ALA A 1 84 ? -42.180 10.710 -2.144 1.00 28.28 84 ALA A CA 1
ATOM 678 C C . ALA A 1 84 ? -42.135 9.912 -3.476 1.00 28.28 84 ALA A C 1
ATOM 680 O O . ALA A 1 84 ? -42.161 10.478 -4.550 1.00 28.28 84 ALA A O 1
ATOM 681 N N . SER A 1 85 ? -42.153 8.577 -3.553 1.00 28.39 85 SER A N 1
ATOM 682 C CA . SER A 1 85 ? -42.486 7.501 -2.613 1.00 28.39 85 SER A CA 1
ATOM 683 C C . SER A 1 85 ? -42.311 6.129 -3.314 1.00 28.39 85 SER A C 1
ATOM 685 O O . SER A 1 85 ? -42.157 6.079 -4.530 1.00 28.39 85 SER A O 1
ATOM 687 N N . ARG A 1 86 ? -42.474 5.048 -2.529 1.00 28.30 86 ARG A N 1
ATOM 688 C CA . ARG A 1 86 ? -42.893 3.667 -2.890 1.00 28.30 86 ARG A CA 1
ATOM 689 C C . ARG A 1 86 ? -41.824 2.604 -3.182 1.00 28.30 86 ARG A C 1
ATOM 691 O O . ARG A 1 86 ? -41.331 2.444 -4.290 1.00 28.30 86 ARG A O 1
ATOM 698 N N . LEU A 1 87 ? -41.601 1.802 -2.134 1.00 29.47 87 LEU A N 1
ATOM 699 C CA . LEU A 1 87 ? -41.813 0.344 -2.074 1.00 29.47 87 LEU A CA 1
ATOM 700 C C . LEU A 1 87 ? -42.174 -0.344 -3.403 1.00 29.47 87 LEU A C 1
ATOM 702 O O . LEU A 1 87 ? -43.248 -0.117 -3.961 1.00 29.47 87 LEU A O 1
ATOM 706 N N . GLY A 1 88 ? -41.316 -1.278 -3.813 1.00 27.50 88 GLY A N 1
ATOM 707 C CA . GLY A 1 88 ? -41.570 -2.260 -4.861 1.00 27.50 88 GLY A CA 1
ATOM 708 C C . GLY A 1 88 ? -40.964 -3.606 -4.471 1.00 27.50 88 GLY A C 1
ATOM 709 O O . GLY A 1 88 ? -39.773 -3.701 -4.195 1.00 27.50 88 GLY A O 1
ATOM 710 N N . LEU A 1 89 ? -41.837 -4.607 -4.403 1.00 27.41 89 LEU A N 1
ATOM 711 C CA . LEU A 1 89 ? -41.645 -5.975 -3.937 1.00 27.41 89 LEU A CA 1
ATOM 712 C C . LEU A 1 89 ? -40.500 -6.763 -4.596 1.00 27.41 89 LEU A C 1
ATOM 714 O O . LEU A 1 89 ? -40.230 -6.668 -5.791 1.00 27.41 89 LEU A O 1
ATOM 718 N N . VAL A 1 90 ? -39.983 -7.669 -3.767 1.00 28.86 90 VAL A N 1
ATOM 719 C CA . VAL A 1 90 ? -39.276 -8.920 -4.055 1.00 28.86 90 VAL A CA 1
ATOM 720 C C . VAL A 1 90 ? -39.797 -9.635 -5.310 1.00 28.86 90 VAL A C 1
ATOM 722 O O . VAL A 1 90 ? -40.979 -9.966 -5.410 1.00 28.86 90 VAL A O 1
ATOM 725 N N . ARG A 1 91 ? -38.877 -9.990 -6.214 1.00 26.64 91 ARG A N 1
ATOM 726 C CA . ARG A 1 91 ? -39.022 -11.148 -7.103 1.00 26.64 91 ARG A CA 1
ATOM 727 C C . ARG A 1 91 ? -37.787 -12.036 -6.994 1.00 26.64 91 ARG A C 1
ATOM 729 O O . ARG A 1 91 ? -36.663 -11.608 -7.230 1.00 26.64 91 ARG A O 1
ATOM 736 N N . SER A 1 92 ? -38.063 -13.268 -6.593 1.00 29.67 92 SER A N 1
ATOM 737 C CA . SER A 1 92 ? -37.209 -14.447 -6.597 1.00 29.67 92 SER A CA 1
ATOM 738 C C . SER A 1 92 ? -36.684 -14.777 -7.995 1.00 29.67 92 SER A C 1
ATOM 740 O O . SER A 1 92 ? -37.411 -14.598 -8.968 1.00 29.67 92 SER A O 1
ATOM 742 N N . MET A 1 93 ? -35.452 -15.298 -8.072 1.00 24.05 93 MET A N 1
ATOM 743 C CA . MET A 1 93 ? -34.911 -16.141 -9.155 1.00 24.05 93 MET A CA 1
ATOM 744 C C . MET A 1 93 ? -33.548 -16.749 -8.725 1.00 24.05 93 MET A C 1
ATOM 746 O O . MET A 1 93 ? -32.992 -16.317 -7.716 1.00 24.05 93 MET A O 1
ATOM 750 N N . PRO A 1 94 ? -33.078 -17.827 -9.386 1.00 26.53 94 PRO A N 1
ATOM 751 C CA . PRO A 1 94 ? -32.748 -19.089 -8.721 1.00 26.53 94 PRO A CA 1
ATOM 752 C C . PRO A 1 94 ? -31.273 -19.315 -8.359 1.00 26.53 94 PRO A C 1
ATOM 754 O O . PRO A 1 94 ? -30.347 -18.675 -8.848 1.00 26.53 94 PRO A O 1
ATOM 757 N N . VAL A 1 95 ? -31.115 -20.324 -7.503 1.00 32.56 95 VAL A N 1
ATOM 758 C CA . VAL A 1 95 ? -29.896 -21.030 -7.107 1.00 32.56 95 VAL A CA 1
ATOM 759 C C . VAL A 1 95 ? -29.195 -21.625 -8.335 1.00 32.56 95 VAL A C 1
ATOM 761 O O . VAL A 1 95 ? -29.616 -22.674 -8.798 1.00 32.56 95 VAL A O 1
ATOM 764 N N . ASP A 1 96 ? -28.144 -20.975 -8.846 1.00 34.12 96 ASP A N 1
ATOM 765 C CA . ASP A 1 96 ? -26.884 -21.627 -9.257 1.00 34.12 96 ASP A CA 1
ATOM 766 C C . ASP A 1 96 ? -25.836 -20.595 -9.720 1.00 34.12 96 ASP A C 1
ATOM 768 O O . ASP A 1 96 ? -25.868 -20.108 -10.847 1.00 34.12 96 ASP A O 1
ATOM 772 N N . TRP A 1 97 ? -24.880 -20.236 -8.853 1.00 22.30 97 TRP A N 1
ATOM 773 C CA . TRP A 1 97 ? -23.657 -19.532 -9.283 1.00 22.30 97 TRP A CA 1
ATOM 774 C C . TRP A 1 97 ? -22.470 -19.777 -8.341 1.00 22.30 97 TRP A C 1
ATOM 776 O O . TRP A 1 97 ? -21.711 -18.882 -7.968 1.00 22.30 97 TRP A O 1
ATOM 786 N N . ARG A 1 98 ? -22.264 -21.038 -7.944 1.00 24.88 98 ARG A N 1
ATOM 787 C CA . ARG A 1 98 ? -21.024 -21.458 -7.274 1.00 24.88 98 ARG A CA 1
ATOM 788 C C . ARG A 1 98 ? -19.908 -21.616 -8.309 1.00 24.88 98 ARG A C 1
ATOM 790 O O . ARG A 1 98 ? -19.652 -22.735 -8.736 1.00 24.88 98 ARG A O 1
ATOM 797 N N . ARG A 1 99 ? -19.259 -20.511 -8.708 1.00 29.14 99 ARG A N 1
ATOM 798 C CA . ARG A 1 99 ? -17.865 -20.405 -9.223 1.00 29.14 99 ARG A CA 1
ATOM 799 C C . ARG A 1 99 ? -17.688 -19.085 -9.982 1.00 29.14 99 ARG A C 1
ATOM 801 O O . ARG A 1 99 ? -18.112 -18.996 -11.123 1.00 29.14 99 ARG A O 1
ATOM 808 N N . GLN A 1 100 ? -16.994 -18.133 -9.353 1.00 30.95 100 GLN A N 1
ATOM 809 C CA . GLN A 1 100 ? -16.197 -17.018 -9.914 1.00 30.95 100 GLN A CA 1
ATOM 810 C C . GLN A 1 100 ? -16.388 -15.764 -9.061 1.00 30.95 100 GLN A C 1
ATOM 812 O O . GLN A 1 100 ? -17.126 -14.846 -9.390 1.00 30.95 100 GLN A O 1
ATOM 817 N N . CYS A 1 101 ? -15.674 -15.740 -7.942 1.00 25.94 101 CYS A N 1
ATOM 818 C CA . CYS A 1 101 ? -15.495 -14.564 -7.103 1.00 25.94 101 CYS A CA 1
ATOM 819 C C . CYS A 1 101 ? -13.986 -14.393 -6.879 1.00 25.94 101 CYS A C 1
ATOM 821 O O . CYS A 1 101 ? -13.224 -15.327 -7.142 1.00 25.94 101 CYS A O 1
ATOM 823 N N . ILE A 1 102 ? -13.567 -13.245 -6.340 1.00 31.58 102 ILE A N 1
ATOM 824 C CA . ILE A 1 102 ? -12.183 -12.847 -6.022 1.00 31.58 102 ILE A CA 1
ATOM 825 C C . ILE A 1 102 ? -11.491 -12.124 -7.206 1.00 31.58 102 ILE A C 1
ATOM 827 O O . ILE A 1 102 ? -10.943 -12.769 -8.098 1.00 31.58 102 ILE A O 1
ATOM 831 N N . GLY A 1 103 ? -11.460 -10.784 -7.215 1.00 28.81 103 GLY A N 1
ATOM 832 C CA . GLY A 1 103 ? -10.750 -10.024 -8.261 1.00 28.81 103 GLY A CA 1
ATOM 833 C C . GLY A 1 103 ? -9.906 -8.843 -7.772 1.00 28.81 103 GLY A C 1
ATOM 834 O O . GLY A 1 103 ? -8.779 -8.717 -8.215 1.00 28.81 103 GLY A O 1
ATOM 835 N N . SER A 1 104 ? -10.345 -8.003 -6.835 1.00 34.84 104 SER A N 1
ATOM 836 C CA . SER A 1 104 ? -9.672 -6.706 -6.592 1.00 34.84 104 SER A CA 1
ATOM 837 C C . SER A 1 104 ? -8.347 -6.813 -5.834 1.00 34.84 104 SER A C 1
ATOM 839 O O . SER A 1 104 ? -7.300 -6.369 -6.313 1.00 34.84 104 SER A O 1
ATOM 841 N N . TRP A 1 105 ? -8.346 -7.532 -4.715 1.00 33.78 105 TRP A N 1
ATOM 842 C CA . TRP A 1 105 ? -7.111 -7.898 -4.023 1.00 33.78 105 TRP A CA 1
ATOM 843 C C . TRP A 1 105 ? -6.365 -9.022 -4.742 1.00 33.78 105 TRP A C 1
ATOM 845 O O . TRP A 1 105 ? -5.135 -9.063 -4.723 1.00 33.78 105 TRP A O 1
ATOM 855 N N . ARG A 1 106 ? -7.088 -9.870 -5.488 1.00 31.95 106 ARG A N 1
ATOM 856 C CA . ARG A 1 106 ? -6.478 -10.827 -6.416 1.00 31.95 106 ARG A CA 1
ATOM 857 C C . ARG A 1 106 ? -5.711 -10.133 -7.534 1.00 31.95 106 ARG A C 1
ATOM 859 O O . ARG A 1 106 ? -4.726 -10.698 -7.953 1.00 31.95 106 ARG A O 1
ATOM 866 N N . GLN A 1 107 ? -6.061 -8.942 -8.008 1.00 34.50 107 GLN A N 1
ATOM 867 C CA . GLN A 1 107 ? -5.287 -8.290 -9.065 1.00 34.50 107 GLN A CA 1
ATOM 868 C C . GLN A 1 107 ? -3.948 -7.791 -8.504 1.00 34.50 107 GLN A C 1
ATOM 870 O O . GLN A 1 107 ? -2.906 -8.077 -9.074 1.00 34.50 107 GLN A O 1
ATOM 875 N N . ALA A 1 108 ? -3.916 -7.175 -7.320 1.00 34.22 108 ALA A N 1
ATOM 876 C CA . ALA A 1 108 ? -2.649 -6.779 -6.692 1.00 34.22 108 ALA A CA 1
ATOM 877 C C . ALA A 1 108 ? -1.772 -7.984 -6.257 1.00 34.22 108 ALA A C 1
ATOM 879 O O . ALA A 1 108 ? -0.540 -7.909 -6.319 1.00 34.22 108 ALA A O 1
ATOM 880 N N . ILE A 1 109 ? -2.395 -9.103 -5.853 1.00 33.72 109 ILE A N 1
ATOM 881 C CA . ILE A 1 109 ? -1.716 -10.307 -5.335 1.00 33.72 109 ILE A CA 1
ATOM 882 C C . ILE A 1 109 ? -1.415 -11.361 -6.433 1.00 33.72 109 ILE A C 1
ATOM 884 O O . ILE A 1 109 ? -0.346 -11.968 -6.404 1.00 33.72 109 ILE A O 1
ATOM 888 N N . LEU A 1 110 ? -2.278 -11.554 -7.438 1.00 30.27 110 LEU A N 1
ATOM 889 C CA . LEU A 1 110 ? -2.094 -12.480 -8.577 1.00 30.27 110 LEU A CA 1
ATOM 890 C C . LEU A 1 110 ? -1.454 -11.849 -9.811 1.00 30.27 110 LEU A C 1
ATOM 892 O O . LEU A 1 110 ? -0.781 -12.583 -10.530 1.00 30.27 110 LEU A O 1
ATOM 896 N N . LEU A 1 111 ? -1.565 -10.535 -10.064 1.00 33.50 111 LEU A N 1
ATOM 897 C CA . LEU A 1 111 ? -0.745 -9.923 -11.130 1.00 33.50 111 LEU A CA 1
ATOM 898 C C . LEU A 1 111 ? 0.754 -9.959 -10.786 1.00 33.50 111 LEU A C 1
ATOM 900 O O . LEU A 1 111 ? 1.593 -9.731 -11.649 1.00 33.50 111 LEU A O 1
ATOM 904 N N . ASN A 1 112 ? 1.106 -10.323 -9.547 1.00 36.12 112 ASN A N 1
ATOM 905 C CA . ASN A 1 112 ? 2.477 -10.625 -9.145 1.00 36.12 112 ASN A CA 1
ATOM 906 C C . ASN A 1 112 ? 2.858 -12.116 -9.234 1.00 36.12 112 ASN A C 1
ATOM 908 O O . ASN A 1 112 ? 4.024 -12.431 -8.994 1.00 36.12 112 ASN A O 1
ATOM 912 N N . LEU A 1 113 ? 1.937 -13.038 -9.546 1.00 32.38 113 LEU A N 1
ATOM 913 C CA . LEU A 1 113 ? 2.205 -14.483 -9.531 1.00 32.38 113 LEU A CA 1
ATOM 914 C C . LEU A 1 113 ? 1.402 -15.237 -10.613 1.00 32.38 113 LEU A C 1
ATOM 916 O O . LEU A 1 113 ? 0.303 -15.729 -10.348 1.00 32.38 113 LEU A O 1
ATOM 920 N N . PRO A 1 114 ? 1.960 -15.392 -11.828 1.00 31.59 114 PRO A N 1
ATOM 921 C CA . PRO A 1 114 ? 1.411 -16.284 -12.846 1.00 31.59 114 PRO A CA 1
ATOM 922 C C . PRO A 1 114 ? 1.299 -17.732 -12.344 1.00 31.59 114 PRO A C 1
ATOM 924 O O . PRO A 1 114 ? 2.189 -18.249 -11.667 1.00 31.59 114 PRO A O 1
ATOM 927 N N . SER A 1 115 ? 0.203 -18.400 -12.713 1.00 29.62 115 SER A N 1
ATOM 928 C CA . SER A 1 115 ? -0.239 -19.714 -12.215 1.00 29.62 115 SER A CA 1
ATOM 929 C C . SER A 1 115 ? 0.626 -20.919 -12.622 1.00 29.62 115 SER A C 1
ATOM 931 O O . SER A 1 115 ? 0.232 -22.061 -12.402 1.00 29.62 115 SER A O 1
ATOM 933 N N . SER A 1 116 ? 1.810 -20.702 -13.190 1.00 29.33 116 SER A N 1
ATOM 934 C CA . SER A 1 116 ? 2.676 -21.776 -13.673 1.00 29.33 116 SER A CA 1
ATOM 935 C C . SER A 1 116 ? 4.141 -21.347 -13.665 1.00 29.33 116 SER A C 1
ATOM 937 O O . SER A 1 116 ? 4.663 -20.891 -14.682 1.00 29.33 116 SER A O 1
ATOM 939 N N . TYR A 1 117 ? 4.828 -21.535 -12.536 1.00 28.09 117 TYR A N 1
ATOM 940 C CA . TYR A 1 117 ? 6.290 -21.545 -12.519 1.00 28.09 117 TYR A CA 1
ATOM 941 C C . TYR A 1 117 ? 6.842 -22.749 -11.768 1.00 28.09 117 TYR A C 1
ATOM 943 O O . TYR A 1 117 ? 6.413 -23.106 -10.672 1.00 28.09 117 TYR A O 1
ATOM 951 N N . ILE A 1 118 ? 7.819 -23.367 -12.422 1.00 26.03 118 ILE A N 1
ATOM 952 C CA . ILE A 1 118 ? 8.593 -24.502 -11.947 1.00 26.03 118 ILE A CA 1
ATOM 953 C C . ILE A 1 118 ? 9.475 -24.040 -10.784 1.00 26.03 118 ILE A C 1
ATOM 955 O O . ILE A 1 118 ? 10.242 -23.084 -10.892 1.00 26.03 118 ILE A O 1
ATOM 959 N N . VAL A 1 119 ? 9.349 -24.758 -9.673 1.00 26.38 119 VAL A N 1
ATOM 960 C CA . VAL A 1 119 ? 10.112 -24.589 -8.436 1.00 26.38 119 VAL A CA 1
ATOM 961 C C . VAL A 1 119 ? 11.592 -24.874 -8.694 1.00 26.38 119 VAL A C 1
ATOM 963 O O . VAL A 1 119 ? 11.951 -25.979 -9.097 1.00 26.38 119 VAL A O 1
ATOM 966 N N . TRP A 1 120 ? 12.470 -23.916 -8.387 1.00 24.50 120 TRP A N 1
ATOM 967 C CA . TRP A 1 120 ? 13.878 -24.226 -8.145 1.00 24.50 120 TRP A CA 1
ATOM 968 C C . TRP A 1 120 ? 14.059 -24.497 -6.648 1.00 24.50 120 TRP A C 1
ATOM 970 O O . TRP A 1 120 ? 14.071 -23.576 -5.833 1.00 24.50 120 TRP A O 1
ATOM 980 N N . ARG A 1 121 ? 14.169 -25.777 -6.269 1.00 27.22 121 ARG A N 1
ATOM 981 C CA . ARG A 1 121 ? 14.704 -26.177 -4.960 1.00 27.22 121 ARG A CA 1
ATOM 982 C C . ARG A 1 121 ? 16.219 -25.999 -5.021 1.00 27.22 121 ARG A C 1
ATOM 984 O O . ARG A 1 121 ? 16.938 -26.904 -5.434 1.00 27.22 121 ARG A O 1
ATOM 991 N N . GLY A 1 122 ? 16.695 -24.823 -4.625 1.00 24.73 122 GLY A N 1
ATOM 992 C CA . GLY A 1 122 ? 18.079 -24.680 -4.196 1.00 24.73 122 GLY A CA 1
ATOM 993 C C . GLY A 1 122 ? 18.259 -25.476 -2.912 1.00 24.73 122 GLY A C 1
ATOM 994 O O . GLY A 1 122 ? 17.590 -25.210 -1.918 1.00 24.73 122 GLY A O 1
ATOM 995 N N . PHE A 1 123 ? 19.097 -26.502 -2.966 1.00 29.62 123 PHE A N 1
ATOM 996 C CA . PHE A 1 123 ? 19.532 -27.280 -1.815 1.00 29.62 123 PHE A CA 1
ATOM 997 C C . PHE A 1 123 ? 20.240 -26.338 -0.826 1.00 29.62 123 PHE A C 1
ATOM 999 O O . PHE A 1 123 ? 21.220 -25.698 -1.200 1.00 29.62 123 PHE A O 1
ATOM 1006 N N . ILE A 1 124 ? 19.734 -26.214 0.406 1.00 31.98 124 ILE A N 1
ATOM 1007 C CA . ILE A 1 124 ? 20.380 -25.442 1.477 1.00 31.98 124 ILE A CA 1
ATOM 1008 C C . ILE A 1 124 ? 20.791 -26.419 2.581 1.00 31.98 124 ILE A C 1
ATOM 1010 O O . ILE A 1 124 ? 19.919 -26.885 3.316 1.00 31.98 124 ILE A O 1
ATOM 1014 N N . PRO A 1 125 ? 22.089 -26.705 2.771 1.00 33.62 125 PRO A N 1
ATOM 1015 C CA . PRO A 1 125 ? 22.571 -27.117 4.074 1.00 33.62 125 PRO A CA 1
ATOM 1016 C C . PRO A 1 125 ? 22.546 -25.875 4.973 1.00 33.62 125 PRO A C 1
ATOM 1018 O O . PRO A 1 125 ? 23.250 -24.895 4.723 1.00 33.62 125 PRO A O 1
ATOM 1021 N N . ARG A 1 126 ? 21.712 -25.894 6.017 1.00 38.09 126 ARG A N 1
ATOM 1022 C CA . ARG A 1 126 ? 21.839 -24.960 7.141 1.00 38.09 126 ARG A CA 1
ATOM 1023 C C . ARG A 1 126 ? 23.189 -25.227 7.805 1.00 38.09 126 ARG A C 1
ATOM 1025 O O . ARG A 1 126 ? 23.316 -26.186 8.555 1.00 38.09 126 ARG A O 1
ATOM 1032 N N . VAL A 1 127 ? 24.163 -24.356 7.577 1.00 33.31 127 VAL A N 1
ATOM 1033 C CA . VAL A 1 127 ? 25.263 -24.163 8.523 1.00 33.31 127 VAL A CA 1
ATOM 1034 C C . VAL A 1 127 ? 25.081 -22.767 9.097 1.00 33.31 127 VAL A C 1
ATOM 1036 O O . VAL A 1 127 ? 25.457 -21.768 8.492 1.00 33.31 127 VAL A O 1
ATOM 1039 N N . MET A 1 128 ? 24.427 -22.692 10.256 1.00 33.31 128 MET A N 1
ATOM 1040 C CA . MET A 1 128 ? 24.530 -21.520 11.116 1.00 33.31 128 MET A CA 1
ATOM 1041 C C . MET A 1 128 ? 25.942 -21.532 11.705 1.00 33.31 128 MET A C 1
ATOM 1043 O O . MET A 1 128 ? 26.170 -22.128 12.751 1.00 33.31 128 MET A O 1
ATOM 1047 N N . THR A 1 129 ? 26.912 -20.917 11.028 1.00 36.41 129 THR A N 1
ATOM 1048 C CA . THR A 1 129 ? 28.185 -20.593 11.676 1.00 36.41 129 THR A CA 1
ATOM 1049 C C . THR A 1 129 ? 27.948 -19.404 12.597 1.00 36.41 129 THR A C 1
ATOM 1051 O O . THR A 1 129 ? 27.913 -18.249 12.167 1.00 36.41 129 THR A O 1
ATOM 1054 N N . THR A 1 130 ? 27.750 -19.692 13.876 1.00 39.66 130 THR A N 1
ATOM 1055 C CA . THR A 1 130 ? 27.864 -18.723 14.962 1.00 39.66 130 THR A CA 1
ATOM 1056 C C . THR A 1 130 ? 29.288 -18.160 14.966 1.00 39.66 130 THR A C 1
ATOM 1058 O O . THR A 1 130 ? 30.227 -18.901 15.242 1.00 39.66 130 THR A O 1
ATOM 1061 N N . GLY A 1 131 ? 29.469 -16.871 14.652 1.00 41.97 131 GLY A N 1
ATOM 1062 C CA . GLY A 1 131 ? 30.707 -16.158 15.011 1.00 41.97 131 GLY A CA 1
ATOM 1063 C C . GLY A 1 131 ? 31.493 -15.421 13.921 1.00 41.97 131 GLY A C 1
ATOM 1064 O O . GLY A 1 131 ? 32.625 -15.035 14.196 1.00 41.97 131 GLY A O 1
ATOM 1065 N N . SER A 1 132 ? 30.956 -15.167 12.723 1.00 37.88 132 SER A N 1
ATOM 1066 C CA . SER A 1 132 ? 31.672 -14.333 11.737 1.00 37.88 132 SER A CA 1
ATOM 1067 C C . SER A 1 132 ? 31.214 -12.872 11.767 1.00 37.88 132 SER A C 1
ATOM 1069 O O . SER A 1 132 ? 30.019 -12.578 11.833 1.00 37.88 132 SER A O 1
ATOM 1071 N N . LYS A 1 133 ? 32.191 -11.956 11.739 1.00 41.81 133 LYS A N 1
ATOM 1072 C CA . LYS A 1 133 ? 32.036 -10.496 11.646 1.00 41.81 133 LYS A CA 1
ATOM 1073 C C . LYS A 1 133 ? 30.979 -10.142 10.593 1.00 41.81 133 LYS A C 1
ATOM 1075 O O . LYS A 1 133 ? 30.965 -10.746 9.526 1.00 41.81 133 LYS A O 1
ATOM 1080 N N . ARG A 1 134 ? 30.126 -9.149 10.889 1.00 38.97 134 ARG A N 1
ATOM 1081 C CA . ARG A 1 134 ? 29.093 -8.608 9.983 1.00 38.97 134 ARG A CA 1
ATOM 1082 C C . ARG A 1 134 ? 29.731 -8.018 8.717 1.00 38.97 134 ARG A C 1
ATOM 1084 O O . ARG A 1 134 ? 29.836 -6.802 8.581 1.00 38.97 134 ARG A O 1
ATOM 1091 N N . ASN A 1 135 ? 30.163 -8.869 7.797 1.00 35.06 135 ASN A N 1
ATOM 1092 C CA . ASN A 1 135 ? 30.291 -8.486 6.407 1.00 35.06 135 ASN A CA 1
ATOM 1093 C C . ASN A 1 135 ? 28.883 -8.166 5.912 1.00 35.06 135 ASN A C 1
ATOM 1095 O O . ASN A 1 135 ? 27.908 -8.812 6.300 1.00 35.06 135 ASN A O 1
ATOM 1099 N N . VAL A 1 136 ? 28.766 -7.114 5.107 1.00 38.59 136 VAL A N 1
ATOM 1100 C CA . VAL A 1 136 ? 27.519 -6.760 4.428 1.00 38.59 136 VAL A CA 1
ATOM 1101 C C . VAL A 1 136 ? 27.309 -7.789 3.317 1.00 38.59 136 VAL A C 1
ATOM 1103 O O . VAL A 1 136 ? 27.501 -7.511 2.132 1.00 38.59 136 VAL A O 1
ATOM 1106 N N . ASP A 1 137 ? 26.991 -9.018 3.719 1.00 39.22 137 ASP A N 1
ATOM 1107 C CA . ASP A 1 137 ? 26.654 -10.094 2.809 1.00 39.22 137 ASP A CA 1
ATOM 1108 C C . ASP A 1 137 ? 25.447 -9.628 2.003 1.00 39.22 137 ASP A C 1
ATOM 1110 O O . ASP A 1 137 ? 24.409 -9.219 2.536 1.00 39.22 137 ASP A O 1
ATOM 1114 N N . HIS A 1 138 ? 25.617 -9.598 0.685 1.00 43.88 138 HIS A N 1
ATOM 1115 C CA . HIS A 1 138 ? 24.529 -9.281 -0.219 1.00 43.88 138 HIS A CA 1
ATOM 1116 C C . HIS A 1 138 ? 23.492 -10.395 -0.064 1.00 43.88 138 HIS A C 1
ATOM 1118 O O . HIS A 1 138 ? 23.726 -11.526 -0.487 1.00 43.88 138 HIS A O 1
ATOM 1124 N N . ASN A 1 139 ? 22.366 -10.080 0.583 1.00 45.19 139 ASN A N 1
ATOM 1125 C CA . ASN A 1 139 ? 21.264 -11.005 0.853 1.00 45.19 139 ASN A CA 1
ATOM 1126 C C . ASN A 1 139 ? 20.552 -11.406 -0.455 1.00 45.19 139 ASN A C 1
ATOM 1128 O O . ASN A 1 139 ? 19.410 -11.028 -0.708 1.00 45.19 139 ASN A O 1
ATOM 1132 N N . PHE A 1 140 ? 21.218 -12.172 -1.319 1.00 50.94 140 PHE A N 1
ATOM 1133 C CA . PHE A 1 140 ? 20.566 -12.893 -2.417 1.00 50.94 140 PHE A CA 1
ATOM 1134 C C . PHE A 1 140 ? 19.768 -14.101 -1.900 1.00 50.94 140 PHE A C 1
ATOM 1136 O O . PHE A 1 140 ? 18.955 -14.663 -2.629 1.00 50.94 140 PHE A O 1
ATOM 1143 N N . LEU A 1 141 ? 19.987 -14.488 -0.639 1.00 52.28 141 LEU A N 1
ATOM 1144 C CA . LEU A 1 141 ? 19.248 -15.519 0.077 1.00 52.28 141 LEU A CA 1
ATOM 1145 C C . LEU A 1 141 ? 18.444 -14.858 1.202 1.00 52.28 141 LEU A C 1
ATOM 1147 O O . LEU A 1 141 ? 18.994 -14.100 1.994 1.00 52.28 141 LEU A O 1
ATOM 1151 N N . GLY A 1 142 ? 17.140 -15.130 1.261 1.00 60.28 142 GLY A N 1
ATOM 1152 C CA . GLY A 1 142 ? 16.244 -14.588 2.284 1.00 60.28 142 GLY A CA 1
ATOM 1153 C C . GLY A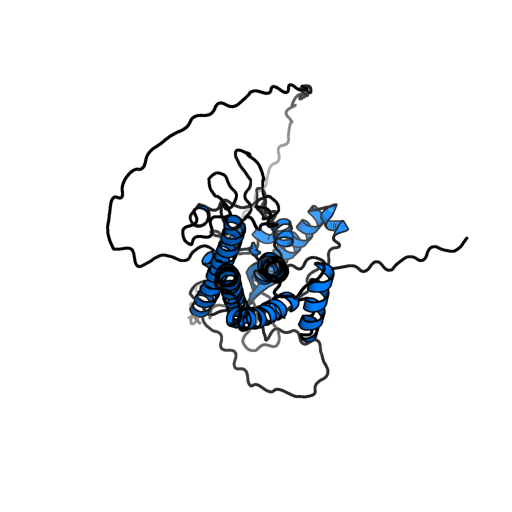 1 142 ? 15.004 -13.904 1.711 1.00 60.28 142 GLY A C 1
ATOM 1154 O O . GLY A 1 142 ? 14.638 -14.080 0.549 1.00 60.28 142 GLY A O 1
ATOM 1155 N N . SER A 1 143 ? 14.319 -13.147 2.563 1.00 61.16 143 SER A N 1
ATOM 1156 C CA . SER A 1 143 ? 13.118 -12.407 2.187 1.00 61.16 143 SER A CA 1
ATOM 1157 C C . SER A 1 143 ? 13.463 -11.254 1.239 1.00 61.16 143 SER A C 1
ATOM 1159 O O . SER A 1 143 ? 14.281 -10.403 1.587 1.00 61.16 143 SER A O 1
ATOM 1161 N N . SER A 1 144 ? 12.791 -11.152 0.081 1.00 58.94 144 SER A N 1
ATOM 1162 C CA . SER A 1 144 ? 12.936 -9.989 -0.823 1.00 58.94 144 SER A CA 1
ATOM 1163 C C . SER A 1 144 ? 12.711 -8.653 -0.147 1.00 58.94 144 SER A C 1
ATOM 1165 O O . SER A 1 144 ? 13.173 -7.632 -0.646 1.00 58.94 144 SER A O 1
ATOM 1167 N N . TYR A 1 145 ? 11.946 -8.638 0.943 1.00 60.31 145 TYR A N 1
ATOM 1168 C CA . TYR A 1 145 ? 11.663 -7.412 1.674 1.00 60.31 145 TYR A CA 1
ATOM 1169 C C . TYR A 1 145 ? 12.921 -6.841 2.348 1.00 60.31 145 TYR A C 1
ATOM 1171 O O . TYR A 1 145 ? 12.962 -5.648 2.654 1.00 60.31 145 TYR A O 1
ATOM 1179 N N . LEU A 1 146 ? 13.958 -7.666 2.530 1.00 60.53 146 LEU A N 1
ATOM 1180 C CA . LEU A 1 146 ? 15.208 -7.313 3.199 1.00 60.53 146 LEU A CA 1
ATOM 1181 C C . LEU A 1 146 ? 16.372 -7.056 2.228 1.00 60.53 146 LEU A C 1
ATOM 1183 O O . LEU A 1 146 ? 17.373 -6.463 2.625 1.00 60.53 146 LEU A O 1
ATOM 1187 N N . SER A 1 147 ? 16.248 -7.448 0.959 1.00 65.75 147 SER A N 1
ATOM 1188 C CA . SER A 1 147 ? 17.289 -7.262 -0.058 1.00 65.75 147 SER A CA 1
ATOM 1189 C C . SER A 1 147 ? 17.104 -5.923 -0.774 1.00 65.75 147 SER A C 1
ATOM 1191 O O . SER A 1 147 ? 16.076 -5.680 -1.405 1.00 65.75 147 SER A O 1
ATOM 1193 N N . ARG A 1 148 ? 18.097 -5.030 -0.691 1.00 71.00 148 ARG A N 1
ATOM 1194 C CA . ARG A 1 148 ? 18.057 -3.708 -1.335 1.00 71.00 148 ARG A CA 1
ATOM 1195 C C . ARG A 1 148 ? 19.309 -3.488 -2.169 1.00 71.00 148 ARG A C 1
ATOM 1197 O O . ARG A 1 148 ? 20.415 -3.590 -1.650 1.00 71.00 148 ARG A O 1
ATOM 1204 N N . PHE A 1 149 ? 19.115 -3.117 -3.431 1.00 79.12 149 PHE A N 1
ATOM 1205 C CA . PHE A 1 149 ? 20.186 -2.677 -4.321 1.00 79.12 149 PHE A CA 1
ATOM 1206 C C . PHE A 1 149 ? 20.001 -1.196 -4.610 1.00 79.12 149 PHE A C 1
ATOM 1208 O O . PHE A 1 149 ? 18.943 -0.769 -5.075 1.00 79.12 149 PHE A O 1
ATOM 1215 N N . LEU A 1 150 ? 21.022 -0.402 -4.303 1.00 83.31 150 LEU A N 1
ATOM 1216 C CA . LEU A 1 150 ? 21.018 1.012 -4.630 1.00 83.31 150 LEU A CA 1
ATOM 1217 C C . LEU A 1 150 ? 21.492 1.184 -6.074 1.00 83.31 150 LEU A C 1
ATOM 1219 O O . LEU A 1 150 ? 22.662 0.971 -6.363 1.00 83.31 150 LEU A O 1
ATOM 1223 N N . PHE A 1 151 ? 20.586 1.583 -6.965 1.00 85.81 151 PHE A N 1
ATOM 1224 C CA . PHE A 1 151 ? 20.942 1.926 -8.344 1.00 85.81 151 PHE A CA 1
ATOM 1225 C C . PHE A 1 151 ? 21.438 3.374 -8.462 1.00 85.81 151 PHE A C 1
ATOM 1227 O O . PHE A 1 151 ? 22.469 3.646 -9.066 1.00 85.81 151 PHE A O 1
ATOM 1234 N N . SER A 1 152 ? 20.702 4.325 -7.882 1.00 91.38 152 SER A N 1
ATOM 1235 C CA . SER A 1 152 ? 21.022 5.750 -7.962 1.00 91.38 152 SER A CA 1
ATOM 1236 C C . SER A 1 152 ? 20.373 6.528 -6.816 1.00 91.38 152 SER A C 1
ATOM 1238 O O . SER A 1 152 ? 19.399 6.071 -6.214 1.00 91.38 152 SER A O 1
ATOM 1240 N N . VAL A 1 153 ? 20.895 7.722 -6.528 1.00 90.81 153 VAL A N 1
ATOM 1241 C CA . VAL A 1 153 ? 20.352 8.658 -5.536 1.00 90.81 153 VAL A CA 1
ATOM 1242 C C . VAL A 1 153 ? 20.015 9.969 -6.230 1.00 90.81 153 VAL A C 1
ATOM 1244 O O . VAL A 1 153 ? 20.872 10.603 -6.841 1.00 90.81 153 VAL A O 1
ATOM 1247 N N . LEU A 1 154 ? 18.768 10.416 -6.084 1.00 89.88 154 LEU A N 1
ATOM 1248 C CA . LEU A 1 154 ? 18.314 11.691 -6.626 1.00 89.88 154 LEU A CA 1
ATOM 1249 C C . LEU A 1 154 ? 17.713 12.555 -5.520 1.00 89.88 154 LEU A C 1
ATOM 1251 O O . LEU A 1 154 ? 16.755 12.168 -4.850 1.00 89.88 154 LEU A O 1
ATOM 1255 N N . LEU A 1 155 ? 18.258 13.759 -5.340 1.00 91.38 155 LEU A N 1
ATOM 1256 C CA . LEU A 1 155 ? 17.731 14.704 -4.358 1.00 91.38 155 LEU A CA 1
ATOM 1257 C C . LEU A 1 155 ? 16.320 15.154 -4.756 1.00 91.38 155 LEU A C 1
ATOM 1259 O O . LEU A 1 155 ? 16.086 15.543 -5.903 1.00 91.38 155 LEU A O 1
ATOM 1263 N N . ALA A 1 156 ? 15.402 15.197 -3.785 1.00 87.56 156 ALA A N 1
ATOM 1264 C CA . ALA A 1 156 ? 14.015 15.610 -4.011 1.00 87.56 156 ALA A CA 1
ATOM 1265 C C . ALA A 1 156 ? 13.907 16.961 -4.730 1.00 87.56 156 ALA A C 1
ATOM 1267 O O . ALA A 1 156 ? 13.190 17.094 -5.720 1.00 87.56 156 ALA A O 1
ATOM 1268 N N . ARG A 1 157 ? 14.708 17.947 -4.304 1.00 91.31 157 ARG A N 1
ATOM 1269 C CA . ARG A 1 157 ? 14.760 19.279 -4.928 1.00 91.31 157 ARG A CA 1
ATOM 1270 C C . ARG A 1 157 ? 15.079 19.247 -6.428 1.00 91.31 157 ARG A C 1
ATOM 1272 O O . ARG A 1 157 ? 14.614 20.115 -7.160 1.00 91.31 157 ARG A O 1
ATOM 1279 N N . THR A 1 158 ? 15.859 18.265 -6.880 1.00 89.88 158 THR A N 1
ATOM 1280 C CA . THR A 1 158 ? 16.323 18.163 -8.267 1.00 89.88 158 THR A CA 1
ATOM 1281 C C . THR A 1 158 ? 15.189 17.705 -9.173 1.00 89.88 158 THR A C 1
ATOM 1283 O O . THR A 1 158 ? 14.856 18.394 -10.139 1.00 89.88 158 THR A O 1
ATOM 1286 N N . TYR A 1 159 ? 14.538 16.590 -8.835 1.00 86.69 159 TYR A N 1
ATOM 1287 C CA . TYR A 1 159 ? 13.486 16.041 -9.690 1.00 86.69 159 TYR A CA 1
ATOM 1288 C C . TYR A 1 159 ? 12.142 16.758 -9.543 1.00 86.69 159 TYR A C 1
ATOM 1290 O O . TYR A 1 159 ? 11.339 16.728 -10.473 1.00 86.69 159 TYR A O 1
ATOM 1298 N N . LEU A 1 160 ? 11.887 17.426 -8.411 1.00 85.81 160 LEU A N 1
ATOM 1299 C CA . LEU A 1 160 ? 10.688 18.253 -8.250 1.00 85.81 160 LEU A CA 1
ATOM 1300 C C . LEU A 1 160 ? 10.735 19.491 -9.156 1.00 85.81 160 LEU A C 1
ATOM 1302 O O . LEU A 1 160 ? 9.715 19.853 -9.735 1.00 85.81 160 LEU A O 1
ATOM 1306 N N . ARG A 1 161 ? 11.916 20.108 -9.322 1.00 90.88 161 ARG A N 1
ATOM 1307 C CA . ARG A 1 161 ? 12.108 21.273 -10.205 1.00 90.88 161 ARG A CA 1
ATOM 1308 C C . ARG A 1 161 ? 12.233 20.884 -11.676 1.00 90.88 161 ARG A C 1
ATOM 1310 O O . ARG A 1 161 ? 11.704 21.573 -12.539 1.00 90.88 161 ARG A O 1
ATOM 1317 N N . LYS A 1 162 ? 12.942 19.790 -11.971 1.00 92.44 162 LYS A N 1
ATOM 1318 C CA . LYS A 1 162 ? 13.212 19.323 -13.338 1.00 92.44 162 LYS A CA 1
ATOM 1319 C C . LYS A 1 162 ? 12.826 17.851 -13.473 1.00 92.44 162 LYS A C 1
ATOM 1321 O O . LYS A 1 162 ? 13.678 16.967 -13.397 1.00 92.44 162 LYS A O 1
ATOM 1326 N N . LYS A 1 163 ? 11.536 17.587 -13.717 1.00 89.44 163 LYS A N 1
ATOM 1327 C CA . LYS A 1 163 ? 10.985 16.221 -13.871 1.00 89.44 163 LYS A CA 1
ATOM 1328 C C . LYS A 1 163 ? 11.711 15.391 -14.937 1.00 89.44 163 LYS A C 1
ATOM 1330 O O . LYS A 1 163 ? 11.841 14.181 -14.783 1.00 89.44 163 LYS A O 1
ATOM 1335 N N . ALA A 1 164 ? 12.227 16.044 -15.982 1.00 94.94 164 ALA A N 1
ATOM 1336 C CA . ALA A 1 164 ? 13.010 15.402 -17.036 1.00 94.94 164 ALA A CA 1
ATOM 1337 C C . ALA A 1 164 ? 14.235 14.643 -16.498 1.00 94.94 164 ALA A C 1
ATOM 1339 O O . ALA A 1 164 ? 14.554 13.588 -17.024 1.00 94.94 164 ALA A O 1
ATOM 1340 N N . ILE A 1 165 ? 14.872 15.108 -15.414 1.00 95.81 165 ILE A N 1
ATOM 1341 C CA . ILE A 1 165 ? 16.061 14.447 -14.850 1.00 95.81 165 ILE A CA 1
ATOM 1342 C C . ILE A 1 165 ? 15.725 13.040 -14.347 1.00 95.81 165 ILE A C 1
ATOM 1344 O O . ILE A 1 165 ? 16.458 12.099 -14.635 1.00 95.81 165 ILE A O 1
ATOM 1348 N N . LEU A 1 166 ? 14.600 12.881 -13.637 1.00 94.81 166 LEU A N 1
ATOM 1349 C CA . LEU A 1 166 ? 14.144 11.560 -13.197 1.00 94.81 166 LEU A CA 1
ATOM 1350 C C . LEU A 1 166 ? 13.877 10.655 -14.402 1.00 94.81 166 LEU A C 1
ATOM 1352 O O . LEU A 1 166 ? 14.280 9.501 -14.400 1.00 94.81 166 LEU A O 1
ATOM 1356 N N . HIS A 1 167 ? 13.218 11.172 -15.437 1.00 96.38 167 HIS A N 1
ATOM 1357 C CA . HIS A 1 167 ? 12.912 10.368 -16.615 1.00 96.38 167 HIS A CA 1
ATOM 1358 C C . HIS A 1 167 ? 14.157 9.994 -17.417 1.00 96.38 167 HIS A C 1
ATOM 1360 O O . HIS A 1 167 ? 14.228 8.859 -17.852 1.00 96.38 167 HIS A O 1
ATOM 1366 N N . ASN A 1 168 ? 15.151 10.872 -17.539 1.00 96.44 168 ASN A N 1
ATOM 1367 C CA . ASN A 1 168 ? 16.422 10.540 -18.187 1.00 96.44 168 ASN A CA 1
ATOM 1368 C C . ASN A 1 168 ? 17.161 9.429 -17.426 1.00 96.44 168 ASN A C 1
ATOM 1370 O O . ASN A 1 168 ? 17.706 8.519 -18.040 1.00 96.44 168 ASN A O 1
ATOM 1374 N N . LEU A 1 169 ? 17.128 9.463 -16.088 1.00 96.00 169 LEU A N 1
ATOM 1375 C CA . LEU A 1 169 ? 17.687 8.396 -15.256 1.00 96.00 169 LEU A CA 1
ATOM 1376 C C . LEU A 1 169 ? 16.944 7.065 -15.459 1.00 96.00 169 LEU A C 1
ATOM 1378 O O . LEU A 1 169 ? 17.576 6.026 -15.622 1.00 96.00 169 LEU A O 1
ATOM 1382 N N . LEU A 1 170 ? 15.607 7.092 -15.470 1.00 96.25 170 LEU A N 1
ATOM 1383 C CA . LEU A 1 170 ? 14.794 5.901 -15.739 1.00 96.25 170 LEU A CA 1
ATOM 1384 C C . LEU A 1 170 ? 14.968 5.393 -17.177 1.00 96.25 170 LEU A C 1
ATOM 1386 O O . LEU A 1 170 ? 14.825 4.200 -17.411 1.00 96.25 170 LEU A O 1
ATOM 1390 N N . ASP A 1 171 ? 15.265 6.277 -18.130 1.00 97.31 171 ASP A N 1
ATOM 1391 C CA . ASP A 1 171 ? 15.527 5.936 -19.529 1.00 97.31 171 ASP A CA 1
ATOM 1392 C C . ASP A 1 171 ? 16.837 5.162 -19.682 1.00 97.31 171 ASP A C 1
ATOM 1394 O O . ASP A 1 171 ? 16.836 4.085 -20.283 1.00 97.31 171 ASP A O 1
ATOM 1398 N N . ALA A 1 172 ? 17.911 5.648 -19.050 1.00 96.62 172 ALA A N 1
ATOM 1399 C CA . ALA A 1 172 ? 19.181 4.931 -18.965 1.00 96.62 172 ALA A CA 1
ATOM 1400 C C . ALA A 1 172 ? 18.984 3.557 -18.308 1.00 96.62 172 ALA A C 1
ATOM 1402 O O . ALA A 1 172 ? 19.338 2.535 -18.888 1.00 96.62 172 ALA A O 1
ATOM 1403 N N . TRP A 1 173 ? 18.288 3.517 -17.167 1.00 95.31 173 TRP A N 1
ATOM 1404 C CA . TRP A 1 173 ? 18.035 2.262 -16.463 1.00 95.31 173 TRP A CA 1
ATOM 1405 C C . TRP A 1 173 ? 17.215 1.262 -17.285 1.00 95.31 173 TRP A C 1
ATOM 1407 O O . TRP A 1 173 ? 17.556 0.086 -17.352 1.00 95.31 173 TRP A O 1
ATOM 1417 N N . ALA A 1 174 ? 16.146 1.718 -17.943 1.00 96.38 174 ALA A N 1
ATOM 1418 C CA . ALA A 1 174 ? 15.329 0.864 -18.801 1.00 96.38 174 ALA A CA 1
ATOM 1419 C C . ALA A 1 174 ? 16.139 0.287 -19.970 1.00 96.38 174 ALA A C 1
ATOM 1421 O O . ALA A 1 174 ? 15.902 -0.851 -20.367 1.00 96.38 174 ALA A O 1
ATOM 1422 N N . SER A 1 175 ? 17.084 1.068 -20.503 1.00 96.94 175 SER A N 1
ATOM 1423 C CA . SER A 1 175 ? 17.975 0.641 -21.586 1.00 96.94 175 SER A CA 1
ATOM 1424 C C . SER A 1 175 ? 18.922 -0.460 -21.113 1.00 96.94 175 SER A C 1
ATOM 1426 O O . SER A 1 175 ? 18.972 -1.510 -21.746 1.00 96.94 175 SER A O 1
ATOM 1428 N N . ASP A 1 176 ? 19.569 -0.283 -19.958 1.00 95.69 176 ASP A N 1
ATOM 1429 C CA . ASP A 1 176 ? 20.464 -1.292 -19.376 1.00 95.69 176 ASP A CA 1
ATOM 1430 C C . ASP A 1 176 ? 19.730 -2.605 -19.065 1.00 95.69 176 ASP A C 1
ATOM 1432 O O . ASP A 1 176 ? 20.233 -3.698 -19.321 1.00 95.69 176 ASP A O 1
ATOM 1436 N N . LEU A 1 177 ? 18.510 -2.519 -18.526 1.00 95.00 177 LEU A N 1
ATOM 1437 C CA . LEU A 1 177 ? 17.705 -3.698 -18.195 1.00 95.00 177 LEU A CA 1
ATOM 1438 C C . LEU A 1 177 ? 17.222 -4.435 -19.440 1.00 95.00 177 LEU A C 1
ATOM 1440 O O . LEU A 1 177 ? 17.192 -5.666 -19.451 1.00 95.00 177 LEU A O 1
ATOM 1444 N N . LYS A 1 178 ? 16.851 -3.689 -20.483 1.00 95.81 178 LYS A N 1
ATOM 1445 C CA . LYS A 1 178 ? 16.489 -4.257 -21.778 1.00 95.81 178 LYS A CA 1
ATOM 1446 C C . LYS A 1 178 ? 17.689 -4.962 -22.414 1.00 95.81 178 LYS A C 1
ATOM 1448 O O . LYS A 1 178 ? 17.552 -6.108 -22.825 1.00 95.81 178 LYS A O 1
ATOM 1453 N N . GLU A 1 179 ? 18.857 -4.325 -22.408 1.00 96.62 179 GLU A N 1
ATOM 1454 C CA . GLU A 1 179 ? 20.112 -4.909 -22.892 1.00 96.62 179 GLU A CA 1
ATOM 1455 C C . GLU A 1 179 ? 20.436 -6.214 -22.153 1.00 96.62 179 GLU A C 1
ATOM 1457 O O . GLU A 1 179 ? 20.708 -7.244 -22.771 1.00 96.62 179 GLU A O 1
ATOM 1462 N N . CYS A 1 180 ? 20.320 -6.219 -20.821 1.00 95.19 180 CYS A N 1
ATOM 1463 C CA . CYS A 1 180 ? 20.533 -7.429 -20.034 1.00 95.19 180 CYS A CA 1
ATOM 1464 C C . CYS A 1 180 ? 19.510 -8.531 -20.360 1.00 95.19 180 CYS A C 1
ATOM 1466 O O . CYS A 1 180 ? 19.879 -9.705 -20.399 1.00 95.19 180 CYS A O 1
ATOM 1468 N N . TYR A 1 181 ? 18.243 -8.180 -20.598 1.00 95.06 181 TYR A N 1
ATOM 1469 C CA . TYR A 1 181 ? 17.209 -9.137 -20.995 1.00 95.06 181 TYR A CA 1
ATOM 1470 C C . TYR A 1 181 ? 17.483 -9.746 -22.378 1.00 95.06 181 TYR A C 1
ATOM 1472 O O . TYR A 1 181 ? 17.329 -10.952 -22.558 1.00 95.06 181 TYR A O 1
ATOM 1480 N N . GLU A 1 182 ? 17.893 -8.935 -23.354 1.00 95.62 182 GLU A N 1
ATOM 1481 C CA . GLU A 1 182 ? 18.095 -9.370 -24.742 1.00 95.62 182 GLU A CA 1
ATOM 1482 C C . GLU A 1 182 ? 19.415 -10.138 -24.913 1.00 95.62 182 GLU A C 1
ATOM 1484 O O . GLU A 1 182 ? 19.450 -11.196 -25.547 1.00 95.62 182 GLU A O 1
ATOM 1489 N N . ASN A 1 183 ? 20.497 -9.657 -24.295 1.00 96.75 183 ASN A N 1
ATOM 1490 C CA . ASN A 1 183 ? 21.850 -10.158 -24.549 1.00 96.75 183 ASN A CA 1
ATOM 1491 C C . ASN A 1 183 ? 22.423 -11.030 -23.423 1.00 96.75 183 ASN A C 1
ATOM 1493 O O . ASN A 1 183 ? 23.370 -11.798 -23.665 1.00 96.75 183 ASN A O 1
ATOM 1497 N N . GLY A 1 184 ? 21.812 -10.990 -22.237 1.00 95.38 184 GLY A N 1
ATOM 1498 C CA . GLY A 1 184 ? 22.264 -11.700 -21.045 1.00 95.38 184 GLY A CA 1
ATOM 1499 C C . GLY A 1 184 ? 23.544 -11.108 -20.451 1.00 95.38 184 GLY A C 1
ATOM 1500 O O . GLY A 1 184 ? 24.348 -10.468 -21.124 1.00 95.38 184 GLY A O 1
ATOM 1501 N N . ILE A 1 185 ? 23.767 -11.369 -19.169 1.00 95.00 185 ILE A N 1
ATOM 1502 C CA . ILE A 1 185 ? 24.967 -10.986 -18.428 1.00 95.00 185 ILE A CA 1
ATOM 1503 C C . ILE A 1 185 ? 25.944 -12.168 -18.471 1.00 95.00 185 ILE A C 1
ATOM 1505 O O . ILE A 1 185 ? 25.576 -13.254 -18.011 1.00 95.00 185 ILE A O 1
ATOM 1509 N N . PRO A 1 186 ? 27.166 -12.014 -19.012 1.00 95.19 186 PRO A N 1
ATOM 1510 C CA . PRO A 1 186 ? 28.146 -13.093 -19.033 1.00 95.19 186 PRO A CA 1
ATOM 1511 C C . PRO A 1 186 ? 28.601 -13.444 -17.615 1.00 95.19 186 PRO A C 1
ATOM 1513 O O . PRO A 1 186 ? 28.910 -12.563 -16.813 1.00 95.19 186 PRO A O 1
ATOM 1516 N N . VAL A 1 187 ? 28.683 -14.740 -17.319 1.00 94.38 187 VAL A N 1
ATOM 1517 C CA . VAL A 1 187 ? 29.120 -15.251 -16.017 1.00 94.38 187 VAL A CA 1
ATOM 1518 C C . VAL A 1 187 ? 30.401 -16.048 -16.198 1.00 94.38 187 VAL A C 1
ATOM 1520 O O . VAL A 1 187 ? 30.502 -16.907 -17.071 1.00 94.38 187 VAL A O 1
ATOM 1523 N N . LYS A 1 188 ? 31.400 -15.754 -15.364 1.00 94.19 188 LYS A N 1
ATOM 1524 C CA . LYS A 1 188 ? 32.655 -16.510 -15.301 1.00 94.19 188 LYS A CA 1
ATOM 1525 C C . LYS A 1 188 ? 32.632 -17.427 -14.082 1.00 94.19 188 LYS A C 1
ATOM 1527 O O . LYS A 1 188 ? 31.992 -17.114 -13.084 1.00 94.19 188 LYS A O 1
ATOM 1532 N N . ASN A 1 189 ? 33.370 -18.531 -14.156 1.00 92.25 189 ASN A N 1
ATOM 1533 C CA . ASN A 1 189 ? 33.611 -19.446 -13.033 1.00 92.25 189 ASN A CA 1
ATOM 1534 C C . ASN A 1 189 ? 32.366 -20.182 -12.494 1.00 92.25 189 ASN A C 1
ATOM 1536 O O . ASN A 1 189 ? 32.396 -20.682 -11.374 1.00 92.25 189 ASN A O 1
ATOM 1540 N N . VAL A 1 190 ? 31.291 -20.301 -13.284 1.00 89.44 190 VAL A N 1
ATOM 1541 C CA . VAL A 1 190 ? 30.130 -21.145 -12.953 1.00 89.44 190 VAL A CA 1
ATOM 1542 C C . VAL A 1 190 ? 30.030 -22.279 -13.981 1.00 89.44 190 VAL A C 1
ATOM 1544 O O . VAL A 1 190 ? 29.621 -22.041 -15.120 1.00 89.44 190 VAL A O 1
ATOM 1547 N N . PRO A 1 191 ? 30.415 -23.522 -13.626 1.00 92.50 191 PRO A N 1
ATOM 1548 C CA . PRO A 1 191 ? 30.377 -24.649 -14.553 1.00 92.50 191 PRO A CA 1
ATOM 1549 C C . PRO A 1 191 ? 28.991 -24.843 -15.184 1.00 92.50 191 PRO A C 1
ATOM 1551 O O . PRO A 1 191 ? 27.984 -24.978 -14.489 1.00 92.50 191 PRO A O 1
ATOM 1554 N N . GLY A 1 192 ? 28.939 -24.863 -16.519 1.00 92.88 192 GLY A N 1
ATOM 1555 C CA . GLY A 1 192 ? 27.700 -25.062 -17.278 1.00 92.88 192 GLY A CA 1
ATOM 1556 C C . GLY A 1 192 ? 26.781 -23.837 -17.383 1.00 92.88 192 GLY A C 1
ATOM 1557 O O . GLY A 1 192 ? 25.645 -23.992 -17.835 1.00 92.88 192 GLY A O 1
ATOM 1558 N N . MET A 1 193 ? 27.241 -22.644 -16.989 1.00 92.44 193 MET A N 1
ATOM 1559 C CA . MET A 1 193 ? 26.505 -21.386 -17.133 1.00 92.44 193 MET A CA 1
ATOM 1560 C C . MET A 1 193 ? 27.427 -20.290 -17.678 1.00 92.44 193 MET A C 1
ATOM 1562 O O . MET A 1 193 ? 28.310 -19.806 -16.981 1.00 92.44 193 MET A O 1
ATOM 1566 N N . ASP A 1 194 ? 27.210 -19.902 -18.932 1.00 94.69 194 ASP A N 1
ATOM 1567 C CA . ASP A 1 194 ? 27.955 -18.849 -19.631 1.00 94.69 194 ASP A CA 1
ATOM 1568 C C . ASP A 1 194 ? 27.272 -17.477 -19.536 1.00 94.69 194 ASP A C 1
ATOM 1570 O O . ASP A 1 194 ? 27.944 -16.445 -19.566 1.00 94.69 194 ASP A O 1
ATOM 1574 N N . LYS A 1 195 ? 25.939 -17.457 -19.403 1.00 96.00 195 LYS A N 1
ATOM 1575 C CA . LYS A 1 195 ? 25.127 -16.240 -19.302 1.00 96.00 195 LYS A CA 1
ATOM 1576 C C . LYS A 1 195 ? 23.943 -16.377 -18.343 1.00 96.00 195 LYS A C 1
ATOM 1578 O O . LYS A 1 195 ? 23.361 -17.452 -18.190 1.00 96.00 195 LYS A O 1
ATOM 1583 N N . ILE A 1 196 ? 23.547 -15.246 -17.761 1.00 93.69 196 ILE A N 1
ATOM 1584 C CA . ILE A 1 196 ? 22.336 -15.059 -16.954 1.00 93.69 196 ILE A CA 1
ATOM 1585 C C . ILE A 1 196 ? 21.419 -14.045 -17.636 1.00 93.69 196 ILE A C 1
ATOM 1587 O O . ILE A 1 196 ? 21.864 -12.964 -18.002 1.00 93.69 196 ILE A O 1
ATOM 1591 N N . TYR A 1 197 ? 20.131 -14.362 -17.751 1.00 93.44 197 TYR A N 1
ATOM 1592 C CA . TYR A 1 197 ? 19.133 -13.472 -18.344 1.00 93.44 197 TYR A CA 1
ATOM 1593 C C . TY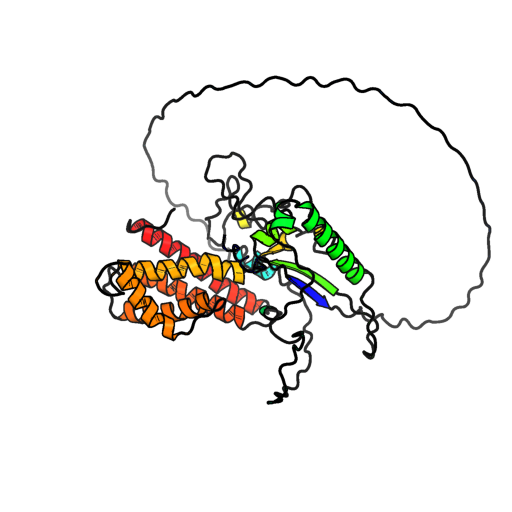R A 1 197 ? 18.186 -12.954 -17.255 1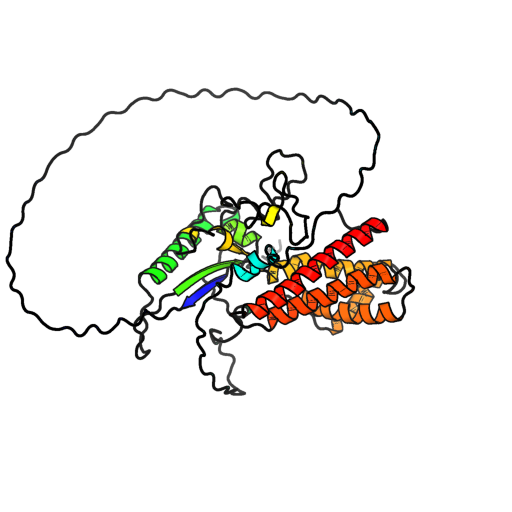.00 93.44 197 TYR A C 1
ATOM 1595 O O . TYR A 1 197 ? 17.334 -13.720 -16.785 1.00 93.44 197 TYR A O 1
ATOM 1603 N N . PRO A 1 198 ? 18.347 -11.697 -16.803 1.00 90.19 198 PRO A N 1
ATOM 1604 C CA . PRO A 1 198 ? 17.410 -11.083 -15.880 1.00 90.19 198 PRO A CA 1
ATOM 1605 C C . PRO A 1 198 ? 16.083 -10.775 -16.582 1.00 90.19 198 PRO A C 1
ATOM 1607 O O . PRO A 1 198 ? 16.040 -10.154 -17.639 1.00 90.19 198 PRO A O 1
ATOM 1610 N N . VAL A 1 199 ? 14.991 -11.180 -15.949 1.00 90.75 199 VAL A N 1
ATOM 1611 C CA . VAL A 1 199 ? 13.612 -10.913 -16.344 1.00 90.75 199 VAL A CA 1
ATOM 1612 C C . VAL A 1 199 ? 12.996 -9.994 -15.312 1.00 90.75 199 VAL A C 1
ATOM 1614 O O . VAL A 1 199 ? 12.962 -10.305 -14.122 1.00 90.75 199 VAL A O 1
ATOM 1617 N N . ILE A 1 200 ? 12.521 -8.844 -15.766 1.00 91.38 200 ILE A N 1
ATOM 1618 C CA . ILE A 1 200 ? 11.906 -7.846 -14.901 1.00 91.38 200 ILE A CA 1
ATOM 1619 C C . ILE A 1 200 ? 10.409 -8.105 -14.877 1.00 91.38 200 ILE A C 1
ATOM 1621 O O . ILE A 1 200 ? 9.759 -8.065 -15.915 1.00 91.38 200 ILE A O 1
ATOM 1625 N N . ILE A 1 201 ? 9.868 -8.392 -13.696 1.00 89.88 201 ILE A N 1
ATOM 1626 C CA . ILE A 1 201 ? 8.449 -8.757 -13.561 1.00 89.88 201 ILE A CA 1
ATOM 1627 C C . ILE A 1 201 ? 7.603 -7.523 -13.256 1.00 89.88 201 ILE A C 1
ATOM 1629 O O . ILE A 1 201 ? 6.525 -7.356 -13.814 1.00 89.88 201 ILE A O 1
ATOM 1633 N N . ALA A 1 202 ? 8.097 -6.657 -12.370 1.00 92.50 202 ALA A N 1
ATOM 1634 C CA . ALA A 1 202 ? 7.383 -5.461 -11.949 1.00 92.50 202 ALA A CA 1
ATOM 1635 C C . ALA A 1 202 ? 8.327 -4.399 -11.369 1.00 92.50 202 ALA A C 1
ATOM 1637 O O . ALA A 1 202 ? 9.382 -4.697 -10.792 1.00 92.50 202 ALA A O 1
ATOM 1638 N N . CYS A 1 203 ? 7.880 -3.152 -11.470 1.00 93.75 203 CYS A N 1
ATOM 1639 C CA . CYS A 1 203 ? 8.371 -1.984 -10.765 1.00 93.75 203 CYS A CA 1
ATOM 1640 C C . CYS A 1 203 ? 7.546 -1.753 -9.502 1.00 93.75 203 CYS A C 1
ATOM 1642 O O . CYS A 1 203 ? 6.417 -1.272 -9.558 1.00 93.75 203 CYS A O 1
ATOM 1644 N N . LYS A 1 204 ? 8.134 -2.099 -8.354 1.00 91.00 204 LYS A N 1
ATOM 1645 C CA . LYS A 1 204 ? 7.497 -1.977 -7.048 1.00 91.00 204 LYS A CA 1
ATOM 1646 C C . LYS A 1 204 ? 7.958 -0.707 -6.338 1.00 91.00 204 LYS A C 1
ATOM 1648 O O . LYS A 1 204 ? 9.146 -0.377 -6.332 1.00 91.00 204 LYS A O 1
ATOM 1653 N N . GLY A 1 205 ? 7.039 -0.009 -5.685 1.00 89.88 205 GLY A N 1
ATOM 1654 C CA . GLY A 1 205 ? 7.399 1.144 -4.868 1.00 89.88 205 GLY A CA 1
ATOM 1655 C C . GLY A 1 205 ? 6.231 1.743 -4.108 1.00 89.88 205 GLY A C 1
ATOM 1656 O O . GLY A 1 205 ? 5.073 1.355 -4.276 1.00 89.88 205 GLY A O 1
ATOM 1657 N N . ASP A 1 206 ? 6.553 2.731 -3.282 1.00 88.75 206 ASP A N 1
ATOM 1658 C CA . ASP A 1 206 ? 5.566 3.620 -2.695 1.00 88.75 206 ASP A CA 1
ATOM 1659 C C . ASP A 1 206 ? 4.773 4.321 -3.806 1.00 88.75 206 ASP A C 1
ATOM 1661 O O . ASP A 1 206 ? 5.320 4.790 -4.809 1.00 88.75 206 ASP A O 1
ATOM 1665 N N . TRP A 1 207 ? 3.453 4.390 -3.644 1.00 89.81 207 TRP A N 1
ATOM 1666 C CA . TRP A 1 207 ? 2.561 4.852 -4.708 1.00 89.81 207 TRP A CA 1
ATOM 1667 C C . TRP A 1 207 ? 2.899 6.268 -5.229 1.00 89.81 207 TRP A C 1
ATOM 1669 O O . TRP A 1 207 ? 2.885 6.478 -6.448 1.00 89.81 207 TRP A O 1
ATOM 1679 N N . PRO A 1 208 ? 3.303 7.249 -4.393 1.00 90.75 208 PRO A N 1
ATOM 1680 C CA . PRO A 1 208 ? 3.785 8.537 -4.896 1.00 90.75 208 PRO A CA 1
ATOM 1681 C C . PRO A 1 208 ? 5.053 8.441 -5.762 1.00 90.75 208 PRO A C 1
ATOM 1683 O O . PRO A 1 208 ? 5.228 9.249 -6.677 1.00 90.75 208 PRO A O 1
ATOM 1686 N N . ALA A 1 209 ? 5.958 7.495 -5.491 1.00 91.31 209 ALA A N 1
ATOM 1687 C CA . ALA A 1 209 ? 7.132 7.251 -6.328 1.00 91.31 209 ALA A CA 1
ATOM 1688 C C . ALA A 1 209 ? 6.739 6.590 -7.657 1.00 91.31 209 ALA A C 1
ATOM 1690 O O . ALA A 1 209 ? 7.161 7.064 -8.714 1.00 91.31 209 ALA A O 1
ATOM 1691 N N . LEU A 1 210 ? 5.858 5.583 -7.620 1.00 94.88 210 LEU A N 1
ATOM 1692 C CA . LEU A 1 210 ? 5.307 4.941 -8.820 1.00 94.88 210 LEU A CA 1
ATOM 1693 C C . LEU A 1 210 ? 4.579 5.938 -9.720 1.00 94.88 210 LEU A C 1
ATOM 1695 O O . LEU A 1 210 ? 4.783 5.939 -10.927 1.00 94.88 210 LEU A O 1
ATOM 1699 N N . THR A 1 211 ? 3.806 6.853 -9.136 1.00 94.56 211 THR A N 1
ATOM 1700 C CA . THR A 1 211 ? 3.099 7.907 -9.878 1.00 94.56 211 THR A CA 1
ATOM 1701 C C . THR A 1 211 ? 4.062 8.747 -10.715 1.00 94.56 211 THR A C 1
ATOM 1703 O O . THR A 1 211 ? 3.816 9.008 -11.893 1.00 94.56 211 THR A O 1
ATOM 1706 N N . LYS A 1 212 ? 5.197 9.143 -10.126 1.00 94.62 212 LYS A N 1
ATOM 1707 C CA . LYS A 1 212 ? 6.228 9.932 -10.812 1.00 94.62 212 LYS A CA 1
ATOM 1708 C C . LYS A 1 212 ? 6.951 9.100 -11.866 1.00 94.62 212 LYS A C 1
ATOM 1710 O O . LYS A 1 212 ? 7.128 9.567 -12.986 1.00 94.62 212 LYS A O 1
ATOM 1715 N N . ALA A 1 213 ? 7.362 7.883 -11.520 1.00 95.12 213 ALA A N 1
ATOM 1716 C CA . ALA A 1 213 ? 8.133 7.027 -12.410 1.00 95.12 213 ALA A CA 1
ATOM 1717 C C . ALA A 1 213 ? 7.310 6.532 -13.604 1.00 95.12 213 ALA A C 1
ATOM 1719 O O . ALA A 1 213 ? 7.770 6.624 -14.739 1.00 95.12 213 ALA A O 1
ATOM 1720 N N . GLY A 1 214 ? 6.083 6.073 -13.360 1.00 96.25 214 GLY A N 1
ATOM 1721 C CA . GLY A 1 214 ? 5.147 5.561 -14.358 1.00 96.25 214 GLY A CA 1
ATOM 1722 C C . GLY A 1 214 ? 4.399 6.635 -15.145 1.00 96.25 214 GLY A C 1
ATOM 1723 O O . GLY A 1 214 ? 3.638 6.296 -16.042 1.00 96.25 214 GLY A O 1
ATOM 1724 N N . ARG A 1 215 ? 4.602 7.925 -14.828 1.00 96.50 215 ARG A N 1
ATOM 1725 C CA . ARG A 1 215 ? 3.811 9.043 -15.381 1.00 96.50 215 ARG A CA 1
ATOM 1726 C C . ARG A 1 215 ? 2.302 8.825 -15.200 1.00 96.50 215 ARG A C 1
ATOM 1728 O O . ARG A 1 215 ? 1.509 9.191 -16.067 1.00 96.50 215 ARG A O 1
ATOM 1735 N N . LEU A 1 216 ? 1.919 8.239 -14.064 1.00 96.06 216 LEU A N 1
ATOM 1736 C CA . LEU A 1 216 ? 0.540 7.839 -13.811 1.00 96.06 216 LEU A CA 1
ATOM 1737 C C . LEU A 1 216 ? -0.343 9.088 -13.670 1.00 96.06 216 LEU A C 1
ATOM 1739 O O . LEU A 1 216 ? -0.095 9.947 -12.822 1.00 96.06 216 LEU A O 1
ATOM 1743 N N . CYS A 1 217 ? -1.379 9.202 -14.498 1.00 95.44 217 CYS A N 1
ATOM 1744 C CA . CYS A 1 217 ? -2.378 10.265 -14.426 1.00 95.44 217 CYS A CA 1
ATOM 1745 C C . CYS A 1 217 ? -3.518 9.946 -13.445 1.00 95.44 217 CYS A C 1
ATOM 1747 O O . CYS A 1 217 ? -4.269 10.856 -13.100 1.00 95.44 217 CYS A O 1
ATOM 1749 N N . ARG A 1 218 ? -3.607 8.697 -12.966 1.00 94.38 218 ARG A N 1
ATOM 1750 C CA . ARG A 1 218 ? -4.591 8.206 -11.987 1.00 94.38 218 ARG A CA 1
ATOM 1751 C C . ARG A 1 218 ? -3.875 7.699 -10.739 1.00 94.38 218 ARG A C 1
ATOM 1753 O O . ARG A 1 218 ? -3.008 6.833 -10.845 1.00 94.38 218 ARG A O 1
ATOM 1760 N N . HIS A 1 219 ? -4.177 8.270 -9.574 1.00 93.25 219 HIS A N 1
ATOM 1761 C CA . HIS A 1 219 ? -3.513 7.942 -8.305 1.00 93.25 219 HIS A CA 1
ATOM 1762 C C . HIS A 1 219 ? -4.266 8.522 -7.097 1.00 93.25 219 HIS A C 1
ATOM 1764 O O . HIS A 1 219 ? -4.989 9.502 -7.247 1.00 93.25 219 HIS A O 1
ATOM 1770 N N . HIS A 1 220 ? -4.031 7.976 -5.897 1.00 87.00 220 HIS A N 1
ATOM 1771 C CA . HIS A 1 220 ? -4.762 8.314 -4.662 1.00 87.00 220 HIS A CA 1
ATOM 1772 C C . HIS A 1 220 ? -4.807 9.818 -4.329 1.00 87.00 220 HIS A C 1
ATOM 1774 O O . HIS A 1 220 ? -5.807 10.307 -3.827 1.00 87.00 220 HIS A O 1
ATOM 1780 N N . LEU A 1 221 ? -3.764 10.586 -4.670 1.00 86.25 221 LEU A N 1
ATOM 1781 C CA . LEU A 1 221 ? -3.752 12.049 -4.470 1.00 86.25 221 LEU A CA 1
ATOM 1782 C C . LEU A 1 221 ? -4.636 12.846 -5.457 1.00 86.25 221 LEU A C 1
ATOM 1784 O O . LEU A 1 221 ? -4.580 14.073 -5.449 1.00 86.25 221 LEU A O 1
ATOM 1788 N N . ARG A 1 222 ? -5.376 12.193 -6.363 1.00 85.12 222 ARG A N 1
ATOM 1789 C CA . ARG A 1 222 ? -6.306 12.846 -7.304 1.00 85.12 222 ARG A CA 1
ATOM 1790 C C . ARG A 1 222 ? -7.766 12.608 -6.960 1.00 85.12 222 ARG A C 1
ATOM 1792 O O . ARG A 1 222 ? -8.595 12.567 -7.867 1.00 85.12 222 ARG A O 1
ATOM 1799 N N . ASP A 1 223 ? -8.076 12.449 -5.680 1.00 77.75 223 ASP A N 1
ATOM 1800 C CA . ASP A 1 223 ? -9.466 12.452 -5.255 1.00 77.75 223 ASP A CA 1
ATOM 1801 C C . ASP A 1 223 ? -10.097 13.812 -5.586 1.00 77.75 223 ASP A C 1
ATOM 1803 O O . ASP A 1 223 ? -9.801 14.849 -4.988 1.00 77.75 223 ASP A O 1
ATOM 1807 N N . SER A 1 224 ? -10.908 13.827 -6.635 1.00 72.62 224 SER A N 1
ATOM 1808 C CA . SER A 1 224 ? -11.679 14.988 -7.040 1.00 72.62 224 SER A CA 1
ATOM 1809 C C . SER A 1 224 ? -12.938 15.015 -6.190 1.00 72.62 224 SER A C 1
ATOM 1811 O O . SER A 1 224 ? -13.970 14.467 -6.579 1.00 72.62 224 SER A O 1
ATOM 1813 N N . ARG A 1 225 ? -12.843 15.676 -5.032 1.00 62.78 225 ARG A N 1
ATOM 1814 C CA . ARG A 1 225 ? -13.993 16.081 -4.215 1.00 62.78 225 ARG A CA 1
ATOM 1815 C C . ARG A 1 225 ? -14.829 17.093 -5.003 1.00 62.78 225 ARG A C 1
ATOM 1817 O O . ARG A 1 225 ? -14.680 18.299 -4.831 1.00 62.78 225 ARG A O 1
ATOM 1824 N N . GLY A 1 226 ? -15.629 16.635 -5.960 1.00 56.72 226 GLY A N 1
ATOM 1825 C CA . GLY A 1 226 ? -16.451 17.535 -6.758 1.00 56.72 226 GLY A CA 1
ATOM 1826 C C . GLY A 1 226 ? -16.940 16.960 -8.076 1.00 56.72 226 GLY A C 1
ATOM 1827 O O . GLY A 1 226 ? -16.342 16.061 -8.659 1.00 56.72 226 GLY A O 1
ATOM 1828 N N . ASN A 1 227 ? -18.041 17.552 -8.531 1.00 60.00 227 ASN A N 1
ATOM 1829 C CA . ASN A 1 227 ? -18.888 17.214 -9.674 1.00 60.00 227 ASN A CA 1
ATOM 1830 C C . ASN A 1 227 ? -18.192 17.388 -11.044 1.00 60.00 227 ASN A C 1
ATOM 1832 O O . ASN A 1 227 ? -18.757 17.951 -11.977 1.00 60.00 227 ASN A O 1
ATOM 1836 N N . THR A 1 228 ? -16.925 16.989 -11.176 1.00 77.00 228 THR A N 1
ATOM 1837 C CA . THR A 1 228 ? -16.268 16.957 -12.481 1.00 77.00 228 THR A CA 1
ATOM 1838 C C . THR A 1 228 ? -16.892 15.841 -13.299 1.00 77.00 228 THR A C 1
ATOM 1840 O O . THR A 1 228 ? -16.929 14.700 -12.844 1.00 77.00 228 THR A O 1
ATOM 1843 N N . ASP A 1 229 ? -17.321 16.144 -14.521 1.00 80.88 229 ASP A N 1
ATOM 1844 C CA . ASP A 1 229 ? -17.950 15.160 -15.406 1.00 80.88 229 ASP A CA 1
ATOM 1845 C C . ASP A 1 229 ? -17.043 13.978 -15.764 1.00 80.88 229 ASP A C 1
ATOM 1847 O O . ASP A 1 229 ? -17.537 12.939 -16.195 1.00 80.88 229 ASP A O 1
ATOM 1851 N N . SER A 1 230 ? -15.728 14.127 -15.597 1.00 86.06 230 SER A N 1
ATOM 1852 C CA . SER A 1 230 ? -14.733 13.108 -15.920 1.00 86.06 230 SER A CA 1
ATOM 1853 C C . SER A 1 230 ? -13.577 13.138 -14.913 1.00 86.06 230 SER A C 1
ATOM 1855 O O . SER A 1 230 ? -12.482 13.609 -15.244 1.00 86.06 230 SER A O 1
ATOM 1857 N N . PRO A 1 231 ? -13.795 12.660 -13.675 1.00 90.88 231 PRO A N 1
ATOM 1858 C CA . PRO A 1 231 ? -12.741 12.621 -12.679 1.00 90.88 231 PRO A CA 1
ATOM 1859 C C . PRO A 1 231 ? -11.637 11.655 -13.140 1.00 90.88 231 PRO A C 1
ATOM 1861 O O . PRO A 1 231 ? -11.941 10.605 -13.715 1.00 90.88 231 PRO A O 1
ATOM 1864 N N . PRO A 1 232 ? -10.349 11.989 -12.934 1.00 91.25 232 PRO A N 1
ATOM 1865 C CA . PRO A 1 232 ? -9.241 11.187 -13.453 1.00 91.25 232 PRO A CA 1
ATOM 1866 C C . PRO A 1 232 ? -9.248 9.761 -12.887 1.00 91.25 232 PRO A C 1
ATOM 1868 O O . PRO A 1 232 ? -8.867 8.824 -13.585 1.00 91.25 232 PRO A O 1
ATOM 1871 N N . GLY A 1 233 ? -9.729 9.585 -11.656 1.00 93.00 233 GLY A N 1
ATOM 1872 C CA . GLY A 1 233 ? -9.675 8.334 -10.913 1.00 93.00 233 GLY A CA 1
ATOM 1873 C C . GLY A 1 233 ? -8.509 8.300 -9.930 1.00 93.00 233 GLY A C 1
ATOM 1874 O O . GLY A 1 233 ? -7.464 8.930 -10.131 1.00 93.00 233 GLY A O 1
ATOM 1875 N N . ILE A 1 234 ? -8.695 7.530 -8.863 1.00 93.38 234 ILE A N 1
ATOM 1876 C CA . ILE A 1 234 ? -7.742 7.414 -7.757 1.00 93.38 234 ILE A CA 1
ATOM 1877 C C . ILE A 1 234 ? -6.820 6.196 -7.894 1.00 93.38 234 ILE A C 1
ATOM 1879 O O . ILE A 1 234 ? -5.848 6.063 -7.153 1.00 93.38 234 ILE A O 1
ATOM 1883 N N . CYS A 1 235 ? -7.087 5.310 -8.857 1.00 93.88 235 CYS A N 1
ATOM 1884 C CA . CYS A 1 235 ? -6.311 4.096 -9.073 1.00 93.88 235 CYS A CA 1
ATOM 1885 C C . CYS A 1 235 ? -5.826 3.964 -10.521 1.00 93.88 235 CYS A C 1
ATOM 1887 O O . CYS A 1 235 ? -6.548 4.271 -11.464 1.00 93.88 235 CYS A O 1
ATOM 1889 N N . HIS A 1 236 ? -4.591 3.494 -10.699 1.00 95.56 236 HIS A N 1
ATOM 1890 C CA . HIS A 1 236 ? -4.019 3.199 -12.018 1.00 95.56 236 HIS A CA 1
ATOM 1891 C C . HIS A 1 236 ? -4.278 1.754 -12.473 1.00 95.56 236 HIS A C 1
ATOM 1893 O O . HIS A 1 236 ? -4.101 1.437 -13.647 1.00 95.56 236 HIS A O 1
ATOM 1899 N N . LEU A 1 237 ? -4.695 0.888 -11.545 1.00 94.44 237 LEU A N 1
ATOM 1900 C CA . LEU A 1 237 ? -4.972 -0.530 -11.783 1.00 94.44 237 LEU A CA 1
ATOM 1901 C C . LEU A 1 237 ? -6.458 -0.808 -12.057 1.00 94.44 237 LEU A C 1
ATOM 1903 O O . LEU A 1 237 ? -6.796 -1.906 -12.479 1.00 94.44 237 LEU A O 1
ATOM 1907 N N . CYS A 1 238 ? -7.347 0.158 -11.811 1.00 94.06 238 CYS A N 1
ATOM 1908 C CA . CYS A 1 238 ? -8.791 -0.001 -11.986 1.00 94.06 238 CYS A CA 1
ATOM 1909 C C . CYS A 1 238 ? -9.479 1.354 -12.224 1.00 94.06 238 CYS A C 1
ATOM 1911 O O . CYS A 1 238 ? -8.819 2.394 -12.244 1.00 94.06 238 CYS A O 1
ATOM 1913 N N . ARG A 1 239 ? -10.809 1.372 -12.378 1.00 94.12 239 ARG A N 1
ATOM 1914 C CA . ARG A 1 239 ? -11.583 2.614 -12.587 1.00 94.12 239 ARG A CA 1
ATOM 1915 C C . ARG A 1 239 ? -12.033 3.329 -11.306 1.00 94.12 239 ARG A C 1
ATOM 1917 O O . ARG A 1 239 ? -12.830 4.258 -11.380 1.00 94.12 239 ARG A O 1
ATOM 1924 N N . ALA A 1 240 ? -11.535 2.936 -10.134 1.00 92.88 240 ALA A N 1
ATOM 1925 C CA . ALA A 1 240 ? -11.962 3.521 -8.863 1.00 92.88 240 ALA A CA 1
ATOM 1926 C C . ALA A 1 240 ? -11.792 5.053 -8.853 1.00 92.88 240 ALA A C 1
ATOM 1928 O O . ALA A 1 240 ? -10.726 5.581 -9.187 1.00 92.88 240 ALA A O 1
ATOM 1929 N N . GLY A 1 241 ? -12.853 5.764 -8.470 1.00 91.06 241 GLY A N 1
ATOM 1930 C CA . GLY A 1 241 ? -12.907 7.225 -8.404 1.00 91.06 241 GLY A CA 1
ATOM 1931 C C . GLY A 1 241 ? -13.213 7.909 -9.740 1.00 91.06 241 GLY A C 1
ATOM 1932 O O . GLY A 1 241 ? -13.110 9.129 -9.823 1.00 91.06 241 GLY A O 1
ATOM 1933 N N . GLN A 1 242 ? -13.546 7.156 -10.792 1.00 92.62 242 GLN A N 1
ATOM 1934 C CA . GLN A 1 242 ? -14.008 7.706 -12.071 1.00 92.62 242 GLN A CA 1
ATOM 1935 C C . GLN A 1 242 ? -15.537 7.876 -12.098 1.00 92.62 242 GLN A C 1
ATOM 1937 O O . GLN A 1 242 ? -16.251 7.405 -11.208 1.00 92.62 242 GLN A O 1
ATOM 1942 N N . LYS A 1 243 ? -16.070 8.539 -13.137 1.00 91.38 243 LYS A N 1
ATOM 1943 C CA . LYS A 1 243 ? -17.524 8.680 -13.330 1.00 91.38 243 LYS A CA 1
ATOM 1944 C C . LYS A 1 243 ? -18.173 7.292 -13.329 1.00 91.38 243 LYS A C 1
ATOM 1946 O O . LYS A 1 243 ? -17.746 6.429 -14.086 1.00 91.38 243 LYS A O 1
ATOM 1951 N N . ASN A 1 244 ? -19.207 7.098 -12.509 1.00 91.19 244 ASN A N 1
ATOM 1952 C CA . ASN A 1 244 ? -19.931 5.828 -12.311 1.00 91.19 244 ASN A CA 1
ATOM 1953 C C . ASN A 1 244 ? -19.156 4.710 -11.585 1.00 91.19 244 ASN A C 1
ATOM 1955 O O . ASN A 1 244 ? -19.693 3.616 -11.427 1.00 91.19 244 ASN A O 1
ATOM 1959 N N . PHE A 1 245 ? -17.941 4.978 -11.103 1.00 92.75 245 PHE A N 1
ATOM 1960 C CA . PHE A 1 245 ? -17.079 3.999 -10.442 1.00 92.75 245 PHE A CA 1
ATOM 1961 C C . PHE A 1 245 ? -16.645 4.528 -9.077 1.00 92.75 245 PHE A C 1
ATOM 1963 O O . PHE A 1 245 ? -15.551 5.076 -8.921 1.00 92.75 245 PHE A O 1
ATOM 1970 N N . ARG A 1 246 ? -17.521 4.402 -8.075 1.00 88.69 246 ARG A N 1
ATOM 1971 C CA . ARG A 1 246 ? -17.227 4.899 -6.727 1.00 88.69 246 ARG A CA 1
ATOM 1972 C C . ARG A 1 246 ? -16.081 4.098 -6.122 1.00 88.69 246 ARG A C 1
ATOM 1974 O O . ARG A 1 246 ? -16.088 2.874 -6.162 1.00 88.69 246 ARG A O 1
ATOM 1981 N N . TRP A 1 247 ? -15.080 4.789 -5.586 1.00 87.44 247 TRP A N 1
ATOM 1982 C CA . TRP A 1 247 ? -13.898 4.120 -5.048 1.00 87.44 247 TRP A CA 1
ATOM 1983 C C . TRP A 1 247 ? -14.154 3.413 -3.713 1.00 87.44 247 TRP A C 1
ATOM 1985 O O . TRP A 1 247 ? -13.456 2.456 -3.405 1.00 87.44 247 TRP A O 1
ATOM 1995 N N . ASN A 1 248 ? -15.165 3.850 -2.960 1.00 82.12 248 ASN A N 1
ATOM 1996 C CA . ASN A 1 248 ? -15.580 3.279 -1.677 1.00 82.12 248 ASN A CA 1
ATOM 1997 C C . ASN A 1 248 ? -16.557 2.093 -1.824 1.00 82.12 248 ASN A C 1
ATOM 1999 O O . ASN A 1 248 ? -17.279 1.749 -0.894 1.00 82.12 248 ASN A O 1
ATOM 2003 N N . GLU A 1 249 ? -16.612 1.459 -2.998 1.00 83.88 249 GLU A N 1
ATOM 2004 C CA . GLU A 1 249 ? -17.268 0.158 -3.167 1.00 83.88 249 GLU A CA 1
ATOM 2005 C C . GLU A 1 249 ? -16.288 -0.944 -2.727 1.00 83.88 249 GLU A C 1
ATOM 2007 O O . GLU A 1 249 ? -15.424 -1.337 -3.506 1.00 83.88 249 GLU A O 1
ATOM 2012 N N . PHE A 1 250 ? -16.397 -1.426 -1.484 1.00 75.56 250 PHE A N 1
ATOM 2013 C CA . PHE A 1 250 ? -15.475 -2.426 -0.904 1.00 75.56 250 PHE A CA 1
ATOM 2014 C C . PHE A 1 250 ? -15.869 -3.886 -1.151 1.00 75.56 250 PHE A C 1
ATOM 2016 O O . PHE A 1 250 ? -15.162 -4.807 -0.748 1.00 75.56 250 PHE A O 1
ATOM 2023 N N . ARG A 1 251 ? -16.993 -4.112 -1.830 1.00 79.69 251 ARG A N 1
ATOM 2024 C CA . ARG A 1 251 ? -17.504 -5.456 -2.091 1.00 79.69 251 ARG A CA 1
ATOM 2025 C C . ARG A 1 251 ? -16.662 -6.182 -3.140 1.00 79.69 251 ARG A C 1
ATOM 2027 O O . ARG A 1 251 ? -16.030 -5.572 -4.004 1.00 79.69 251 ARG A O 1
ATOM 2034 N N . SER A 1 252 ? -16.695 -7.511 -3.104 1.00 75.44 252 SER A N 1
ATOM 2035 C CA . SER A 1 252 ? -15.975 -8.348 -4.074 1.00 75.44 252 SER A CA 1
ATOM 2036 C C . SER A 1 252 ? -16.462 -8.192 -5.524 1.00 75.44 252 SER A C 1
ATOM 2038 O O . SER A 1 252 ? -15.708 -8.517 -6.440 1.00 75.44 252 SER A O 1
ATOM 2040 N N . ASP A 1 253 ? -17.673 -7.662 -5.713 1.00 84.12 253 ASP A N 1
ATOM 2041 C CA . ASP A 1 253 ? -18.342 -7.348 -6.981 1.00 84.12 253 ASP A CA 1
ATOM 2042 C C . ASP A 1 253 ? -18.281 -5.850 -7.348 1.00 84.12 253 ASP A C 1
ATOM 2044 O O . ASP A 1 253 ? -19.044 -5.378 -8.193 1.00 84.12 253 ASP A O 1
ATOM 2048 N N . ALA A 1 254 ? -17.386 -5.079 -6.717 1.00 87.38 254 ALA A N 1
ATOM 2049 C CA . ALA A 1 254 ? -17.259 -3.646 -6.961 1.00 87.38 254 ALA A CA 1
ATOM 2050 C C . ALA A 1 254 ? -17.074 -3.322 -8.452 1.00 87.38 254 ALA A C 1
ATOM 2052 O O . ALA A 1 254 ? -16.256 -3.918 -9.155 1.00 87.38 254 ALA A O 1
ATOM 2053 N N . ARG A 1 255 ? -17.796 -2.321 -8.963 1.00 92.81 255 ARG A N 1
ATOM 2054 C CA . ARG A 1 255 ? -17.902 -2.096 -10.417 1.00 92.81 255 ARG A CA 1
ATOM 2055 C C . ARG A 1 255 ? -16.572 -1.738 -11.058 1.00 92.81 255 ARG A C 1
ATOM 2057 O O . ARG A 1 255 ? -16.286 -2.127 -12.188 1.00 92.81 255 ARG A O 1
ATOM 2064 N N . TRP A 1 256 ? -15.746 -0.991 -10.333 1.00 92.06 256 TRP A N 1
ATOM 2065 C CA . TRP A 1 256 ? -14.434 -0.567 -10.809 1.00 92.06 256 TRP A CA 1
ATOM 2066 C C . TRP A 1 256 ? -13.465 -1.726 -11.036 1.00 92.06 256 TRP A C 1
ATOM 2068 O O . TRP A 1 256 ? -12.491 -1.533 -11.760 1.00 92.06 256 TRP A O 1
ATOM 2078 N N . LEU A 1 257 ? -13.714 -2.892 -10.435 1.00 84.62 257 LEU A N 1
ATOM 2079 C CA . LEU A 1 257 ? -12.890 -4.085 -10.581 1.00 84.62 257 LEU A CA 1
ATOM 2080 C C . LEU A 1 257 ? -13.087 -4.775 -11.933 1.00 84.62 257 LEU A C 1
ATOM 2082 O O . LEU A 1 257 ? -12.143 -5.289 -12.523 1.00 84.62 257 LEU A O 1
ATOM 2086 N N . HIS A 1 258 ? -14.326 -4.788 -12.409 1.00 89.38 258 HIS A N 1
ATOM 2087 C CA . HIS A 1 258 ? -14.715 -5.495 -13.628 1.00 89.38 258 HIS A CA 1
ATOM 2088 C C . HIS A 1 258 ? -14.701 -4.594 -14.863 1.00 89.38 258 HIS A C 1
ATOM 2090 O O . HIS A 1 258 ? -14.887 -5.066 -15.983 1.00 89.38 258 HIS A O 1
ATOM 2096 N N . ALA A 1 259 ? -14.494 -3.295 -14.662 1.00 92.00 259 ALA A N 1
ATOM 2097 C CA . ALA A 1 259 ? -14.406 -2.337 -15.741 1.00 92.00 259 ALA A CA 1
ATOM 2098 C C . ALA A 1 259 ? -13.094 -2.474 -16.522 1.00 92.00 259 ALA A C 1
ATOM 2100 O O . ALA A 1 259 ? -12.060 -2.879 -15.988 1.00 92.00 259 ALA A O 1
ATOM 2101 N N . ASP A 1 260 ? -13.122 -2.063 -17.787 1.00 93.00 260 ASP A N 1
ATOM 2102 C CA . ASP A 1 260 ? -11.914 -1.954 -18.589 1.00 93.00 260 ASP A CA 1
ATOM 2103 C C . ASP A 1 260 ? -10.937 -0.952 -17.953 1.00 93.00 260 ASP A C 1
ATOM 2105 O O . ASP A 1 260 ? -11.327 0.087 -17.415 1.00 93.00 260 ASP A O 1
ATOM 2109 N N . ASN A 1 261 ? -9.643 -1.257 -18.002 1.00 92.31 261 ASN A N 1
ATOM 2110 C CA . ASN A 1 261 ? -8.620 -0.421 -17.388 1.00 92.31 261 ASN A CA 1
ATOM 2111 C C . ASN A 1 261 ? -7.790 0.283 -18.474 1.00 92.31 261 ASN A C 1
ATOM 2113 O O . ASN A 1 261 ? -6.773 -0.267 -18.904 1.00 92.31 261 ASN A O 1
ATOM 2117 N N . PRO A 1 262 ? -8.190 1.484 -18.944 1.00 93.25 262 PRO A N 1
ATOM 2118 C CA . PRO A 1 262 ? -7.413 2.210 -19.943 1.00 93.25 262 PRO A CA 1
ATOM 2119 C C . PRO A 1 262 ? -6.020 2.542 -19.401 1.00 93.25 262 PRO A C 1
ATOM 2121 O O . PRO A 1 262 ? -5.819 2.648 -18.189 1.00 93.25 262 PRO A O 1
ATOM 2124 N N . LEU A 1 263 ? -5.042 2.751 -20.286 1.00 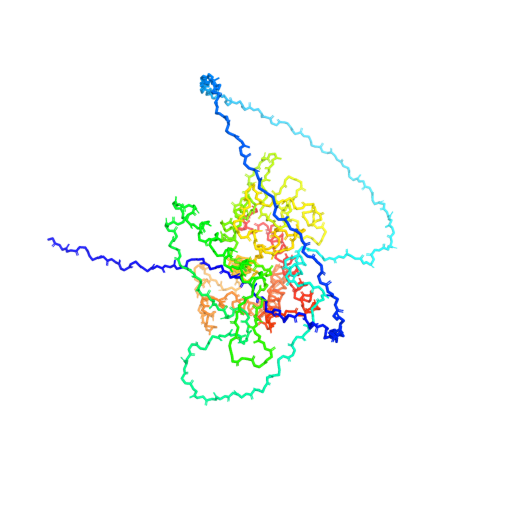95.69 263 LEU A N 1
ATOM 2125 C CA . LEU A 1 263 ? -3.675 3.041 -19.851 1.00 95.69 263 LEU A CA 1
ATOM 2126 C C . LEU A 1 263 ? -3.647 4.251 -18.902 1.00 95.69 263 LEU A C 1
ATOM 2128 O O . LEU A 1 263 ? -4.222 5.296 -19.212 1.00 95.69 263 LEU A O 1
ATOM 2132 N N . PRO A 1 264 ? -2.986 4.149 -17.735 1.00 95.25 264 PRO A N 1
ATOM 2133 C CA . PRO A 1 264 ? -3.006 5.204 -16.733 1.00 95.25 264 PRO A CA 1
ATOM 2134 C C . PRO A 1 264 ? -2.015 6.330 -17.051 1.00 95.25 264 PRO A C 1
ATOM 2136 O O . PRO A 1 264 ? -1.550 6.996 -16.135 1.00 95.25 264 PRO A O 1
ATOM 2139 N N . TRP A 1 265 ? -1.668 6.558 -18.318 1.00 95.81 265 TRP A N 1
ATOM 2140 C CA . TRP A 1 265 ? -0.784 7.633 -18.763 1.00 95.81 265 TRP A CA 1
ATOM 2141 C C . TRP A 1 265 ? -1.153 8.084 -20.176 1.00 95.81 265 TRP A C 1
ATOM 2143 O O . TRP A 1 265 ? -1.579 7.291 -21.009 1.00 95.81 265 TRP A O 1
ATOM 2153 N N . ASN A 1 266 ? -0.895 9.358 -20.470 1.00 95.56 266 ASN A N 1
ATOM 2154 C CA . ASN A 1 266 ? -0.972 9.882 -21.840 1.00 95.56 266 ASN A CA 1
ATOM 2155 C C . ASN A 1 266 ? 0.354 9.695 -22.587 1.00 95.56 266 ASN A C 1
ATOM 2157 O O . ASN A 1 266 ? 0.387 9.606 -23.808 1.00 95.56 266 ASN A O 1
ATOM 2161 N N . ILE A 1 267 ? 1.460 9.664 -21.840 1.00 96.12 267 ILE A N 1
ATOM 2162 C CA . ILE A 1 267 ? 2.807 9.461 -22.366 1.00 96.12 267 ILE A CA 1
ATOM 2163 C C . ILE A 1 267 ? 3.439 8.346 -21.537 1.00 96.12 267 ILE A C 1
ATOM 2165 O O . ILE A 1 267 ? 3.579 8.530 -20.322 1.00 96.12 267 ILE A O 1
ATOM 2169 N N . PRO A 1 268 ? 3.843 7.224 -22.153 1.00 95.75 268 PRO A N 1
ATOM 2170 C CA . PRO A 1 268 ? 4.446 6.124 -21.421 1.00 95.75 268 PRO A CA 1
ATOM 2171 C C . PRO A 1 268 ? 5.720 6.560 -20.692 1.00 95.75 268 PRO A C 1
ATOM 2173 O O . PRO A 1 268 ? 6.434 7.484 -21.102 1.00 95.75 268 PRO A O 1
ATOM 2176 N N . SER A 1 269 ? 5.993 5.904 -19.570 1.00 96.56 269 SER A N 1
ATOM 2177 C CA . SER A 1 269 ? 7.274 6.009 -18.874 1.00 96.56 269 SER A CA 1
ATOM 2178 C C . SER A 1 269 ? 8.390 5.358 -19.693 1.00 96.56 269 SER A C 1
ATOM 2180 O O . SER A 1 269 ? 8.132 4.355 -20.351 1.00 96.56 269 SER A O 1
ATOM 2182 N N . PRO A 1 270 ? 9.651 5.812 -19.581 1.00 97.31 270 PRO A N 1
ATOM 2183 C CA . PRO A 1 270 ? 10.786 5.085 -20.152 1.00 97.31 270 PRO A CA 1
ATOM 2184 C C . PRO A 1 270 ? 10.870 3.613 -19.721 1.00 97.31 270 PRO A C 1
ATOM 2186 O O . PRO A 1 270 ? 11.318 2.769 -20.497 1.00 97.31 270 PRO A O 1
ATOM 2189 N N . LEU A 1 271 ? 10.383 3.298 -18.512 1.00 96.50 271 LEU A N 1
ATOM 2190 C CA . LEU A 1 271 ? 10.336 1.932 -17.988 1.00 96.50 271 LEU A CA 1
ATOM 2191 C C . LEU A 1 271 ? 9.404 1.014 -18.790 1.00 96.50 271 LEU A C 1
ATOM 2193 O O . LEU A 1 271 ? 9.586 -0.196 -18.749 1.00 96.50 271 LEU A O 1
ATOM 2197 N N . SER A 1 272 ? 8.452 1.549 -19.561 1.00 94.69 272 SER A N 1
ATOM 2198 C CA . SER A 1 272 ? 7.546 0.717 -20.358 1.00 94.69 272 SER A CA 1
ATOM 2199 C C . SER A 1 272 ? 8.228 0.034 -21.551 1.00 94.69 272 SER A C 1
ATOM 2201 O O . SER A 1 272 ? 7.596 -0.778 -22.222 1.00 94.69 272 SER A O 1
ATOM 2203 N N . ARG A 1 273 ? 9.485 0.398 -21.852 1.00 94.69 273 ARG A N 1
ATOM 2204 C CA . ARG A 1 273 ? 10.320 -0.242 -22.885 1.00 94.69 273 ARG A CA 1
ATOM 2205 C C . ARG A 1 273 ? 10.948 -1.551 -22.409 1.00 94.69 273 ARG A C 1
ATOM 2207 O O . ARG A 1 273 ? 11.475 -2.295 -23.233 1.00 94.69 273 ARG A O 1
ATOM 2214 N N . ILE A 1 274 ? 10.928 -1.803 -21.100 1.00 95.38 274 ILE A N 1
ATOM 2215 C CA . ILE A 1 274 ? 11.379 -3.070 -20.532 1.00 95.38 274 ILE A CA 1
ATOM 2216 C C . ILE A 1 274 ? 10.407 -4.164 -21.007 1.00 95.38 274 ILE A C 1
ATOM 2218 O O . ILE A 1 274 ? 9.195 -3.944 -20.950 1.00 95.38 274 ILE A O 1
ATOM 2222 N N . PRO A 1 275 ? 10.901 -5.322 -21.480 1.00 94.50 275 PRO A N 1
ATOM 2223 C CA . PRO A 1 275 ? 10.048 -6.446 -21.858 1.00 94.50 275 PRO A CA 1
ATOM 2224 C C . PRO A 1 275 ? 9.109 -6.852 -20.713 1.00 94.50 275 PRO A C 1
ATOM 2226 O O . PRO A 1 275 ? 9.561 -7.198 -19.624 1.00 94.50 275 PRO A O 1
ATOM 2229 N N . GLN A 1 276 ? 7.800 -6.781 -20.961 1.00 94.00 276 GLN A N 1
ATOM 2230 C CA . GLN A 1 276 ? 6.733 -6.981 -19.974 1.00 94.00 276 GLN A CA 1
ATOM 2231 C C . GLN A 1 276 ? 5.455 -7.498 -20.652 1.00 94.00 276 GLN A C 1
ATOM 2233 O O . GLN A 1 276 ? 5.399 -7.595 -21.878 1.00 94.00 276 GLN A O 1
ATOM 2238 N N . ASN A 1 277 ? 4.420 -7.816 -19.870 1.00 91.94 277 ASN A N 1
ATOM 2239 C CA . ASN A 1 277 ? 3.137 -8.270 -20.405 1.00 91.94 277 ASN A CA 1
ATOM 2240 C C . ASN A 1 277 ? 2.439 -7.142 -21.200 1.00 91.94 277 ASN A C 1
ATOM 2242 O O . ASN A 1 277 ? 2.002 -6.164 -20.589 1.00 91.94 277 ASN A O 1
ATOM 2246 N N . PRO A 1 278 ? 2.270 -7.261 -22.532 1.00 91.94 278 PRO A N 1
ATOM 2247 C CA . PRO A 1 278 ? 1.642 -6.211 -23.335 1.00 91.94 278 PRO A CA 1
ATOM 2248 C C . PRO A 1 278 ? 0.153 -6.021 -23.016 1.00 91.94 278 PRO A C 1
ATOM 2250 O O . PRO A 1 278 ? -0.392 -4.953 -23.281 1.00 91.94 278 PRO A O 1
ATOM 2253 N N . ASN A 1 279 ? -0.491 -7.028 -22.418 1.00 92.31 279 ASN A N 1
ATOM 2254 C CA . ASN A 1 279 ? -1.904 -6.982 -22.041 1.00 92.31 279 ASN A CA 1
ATOM 2255 C C . ASN A 1 279 ? -2.135 -6.350 -20.660 1.00 92.31 279 ASN A C 1
ATOM 2257 O O . ASN A 1 279 ? -3.278 -6.107 -20.289 1.00 92.31 279 ASN A O 1
ATOM 2261 N N . ASP A 1 280 ? -1.070 -6.097 -19.894 1.00 92.75 280 ASP A N 1
ATOM 2262 C CA . ASP A 1 280 ? -1.155 -5.516 -18.554 1.00 92.75 280 ASP A CA 1
ATOM 2263 C C . ASP A 1 280 ? 0.030 -4.584 -18.272 1.00 92.75 280 ASP A C 1
ATOM 2265 O O . ASP A 1 280 ? 0.855 -4.792 -17.382 1.00 92.75 280 ASP A O 1
ATOM 2269 N N . LEU A 1 281 ? 0.124 -3.519 -19.067 1.00 94.19 281 LEU A N 1
ATOM 2270 C CA . LEU A 1 281 ? 1.168 -2.509 -18.887 1.00 94.19 281 LEU A CA 1
ATOM 2271 C C . LEU A 1 281 ? 1.009 -1.753 -17.557 1.00 94.19 281 LEU A C 1
ATOM 2273 O O . LEU A 1 281 ? 1.991 -1.273 -16.995 1.00 94.19 281 LEU A O 1
ATOM 2277 N N . ALA A 1 282 ? -0.224 -1.611 -17.060 1.00 95.00 282 ALA A N 1
ATOM 2278 C CA . ALA A 1 282 ? -0.494 -0.920 -15.803 1.00 95.00 282 ALA A CA 1
ATOM 2279 C C . ALA A 1 282 ? -0.000 -1.732 -14.596 1.00 95.00 282 ALA A C 1
ATOM 2281 O O . ALA A 1 282 ? 0.617 -1.151 -13.701 1.00 95.00 282 ALA A O 1
ATOM 2282 N N . GLY A 1 283 ? -0.212 -3.054 -14.600 1.00 93.88 283 GLY A N 1
ATOM 2283 C CA . GLY A 1 283 ? 0.207 -3.969 -13.536 1.00 93.88 283 GLY A CA 1
ATOM 2284 C C . GLY A 1 283 ? 1.717 -4.045 -13.323 1.00 93.88 283 GLY A C 1
ATOM 2285 O O . GLY A 1 283 ? 2.161 -4.390 -12.228 1.00 93.88 283 GLY A O 1
ATOM 2286 N N . PHE A 1 284 ? 2.521 -3.617 -14.304 1.00 95.31 284 PHE A N 1
ATOM 2287 C CA . PHE A 1 284 ? 3.963 -3.450 -14.118 1.00 95.31 284 PHE A CA 1
ATOM 2288 C C . PHE A 1 284 ? 4.303 -2.509 -12.956 1.00 95.31 284 PHE A C 1
ATOM 2290 O O . PHE A 1 284 ? 5.301 -2.724 -12.271 1.00 95.31 284 PHE A O 1
ATOM 2297 N N . TYR A 1 285 ? 3.486 -1.487 -12.686 1.00 95.75 285 TYR A N 1
ATOM 2298 C CA . TYR A 1 285 ? 3.681 -0.565 -11.563 1.00 95.75 285 TYR A CA 1
ATOM 2299 C C . TYR A 1 285 ? 3.051 -1.111 -10.276 1.00 95.75 285 TYR A C 1
ATOM 2301 O O . TYR A 1 285 ? 2.111 -0.546 -9.723 1.00 95.75 285 TYR A O 1
ATOM 2309 N N . ALA A 1 286 ? 3.580 -2.226 -9.779 1.00 93.12 286 ALA A N 1
ATOM 2310 C CA . ALA A 1 286 ? 3.048 -2.913 -8.609 1.00 93.12 286 ALA A CA 1
ATOM 2311 C C . ALA A 1 286 ? 3.127 -2.053 -7.334 1.00 93.12 286 ALA A C 1
ATOM 2313 O O . ALA A 1 286 ? 4.205 -1.696 -6.851 1.00 93.12 286 ALA A O 1
ATOM 2314 N N . VAL A 1 287 ? 1.972 -1.770 -6.732 1.00 91.00 287 VAL A N 1
ATOM 2315 C CA . VAL A 1 287 ? 1.890 -1.034 -5.465 1.00 91.00 287 VAL A CA 1
ATOM 2316 C C . VAL A 1 287 ? 2.596 -1.808 -4.351 1.00 91.00 287 VAL A C 1
ATOM 2318 O O . VAL A 1 287 ? 2.410 -3.015 -4.187 1.00 91.00 287 VAL A O 1
ATOM 2321 N N . ASP A 1 288 ? 3.400 -1.110 -3.548 1.00 87.75 288 ASP A N 1
ATOM 2322 C CA . ASP A 1 288 ? 3.949 -1.696 -2.332 1.00 87.75 288 ASP A CA 1
ATOM 2323 C C . ASP A 1 288 ? 2.882 -1.821 -1.242 1.00 87.75 288 ASP A C 1
ATOM 2325 O O . ASP A 1 288 ? 2.660 -0.887 -0.470 1.00 87.75 288 ASP A O 1
ATOM 2329 N N . LEU A 1 289 ? 2.249 -2.998 -1.174 1.00 82.81 289 LEU A N 1
ATOM 2330 C CA . LEU A 1 289 ? 1.235 -3.318 -0.166 1.00 82.81 289 LEU A CA 1
ATOM 2331 C C . LEU A 1 289 ? 1.726 -3.048 1.259 1.00 82.81 289 LEU A C 1
ATOM 2333 O O . LEU A 1 289 ? 0.975 -2.499 2.049 1.00 82.81 289 LEU A O 1
ATOM 2337 N N . PHE A 1 290 ? 2.995 -3.319 1.580 1.00 81.31 290 PHE A N 1
ATOM 2338 C CA . PHE A 1 290 ? 3.519 -3.051 2.924 1.00 81.31 290 PHE A CA 1
ATOM 2339 C C . PHE A 1 290 ? 3.524 -1.561 3.227 1.00 81.31 290 PHE A C 1
ATOM 2341 O O . PHE A 1 290 ? 3.131 -1.149 4.312 1.00 81.31 290 PHE A O 1
ATOM 2348 N N . HIS A 1 291 ? 3.930 -0.738 2.263 1.00 83.56 291 HIS A N 1
ATOM 2349 C CA . HIS A 1 291 ? 3.925 0.706 2.452 1.00 83.56 291 HIS A CA 1
ATOM 2350 C C . HIS A 1 291 ? 2.508 1.252 2.613 1.00 83.56 291 HIS A C 1
ATOM 2352 O O . HIS A 1 291 ? 2.288 2.125 3.449 1.00 83.56 291 HIS A O 1
ATOM 2358 N N . VAL A 1 292 ? 1.566 0.743 1.812 1.00 83.56 292 VAL A N 1
ATOM 2359 C CA . VAL A 1 292 ? 0.155 1.141 1.867 1.00 83.56 292 VAL A CA 1
ATOM 2360 C C . VAL A 1 292 ? -0.481 0.710 3.184 1.00 83.56 292 VAL A C 1
ATOM 2362 O O . VAL A 1 292 ? -1.118 1.527 3.838 1.00 83.56 292 VAL A O 1
ATOM 2365 N N . CYS A 1 293 ? -0.261 -0.528 3.618 1.00 84.50 293 CYS A N 1
ATOM 2366 C CA . CYS A 1 293 ? -0.788 -1.023 4.881 1.00 84.50 293 CYS A CA 1
ATOM 2367 C C . CYS A 1 293 ? -0.163 -0.272 6.064 1.00 84.50 293 CYS A C 1
ATOM 2369 O O . CYS A 1 293 ? -0.882 0.373 6.817 1.00 84.50 293 CYS A O 1
ATOM 2371 N N . HIS A 1 294 ? 1.167 -0.263 6.198 1.00 83.31 294 HIS A N 1
ATOM 2372 C CA . HIS A 1 294 ? 1.828 0.283 7.389 1.00 83.31 294 HIS A CA 1
ATOM 2373 C C . HIS A 1 294 ? 1.636 1.777 7.610 1.00 83.31 294 HIS A C 1
ATOM 2375 O O . HIS A 1 294 ? 1.616 2.199 8.761 1.00 83.31 294 HIS A O 1
ATOM 2381 N N . LYS A 1 295 ? 1.612 2.583 6.543 1.00 81.06 295 LYS A N 1
ATOM 2382 C CA . LYS A 1 295 ? 1.621 4.050 6.669 1.00 81.06 295 LYS A CA 1
ATOM 2383 C C . LYS A 1 295 ? 0.288 4.716 6.390 1.00 81.06 295 LYS A C 1
ATOM 2385 O O . LYS A 1 295 ? 0.208 5.930 6.533 1.00 81.06 295 LYS A O 1
ATOM 2390 N N . VAL A 1 296 ? -0.680 3.957 5.896 1.00 84.12 296 VAL A N 1
ATOM 2391 C CA . VAL A 1 296 ? -1.984 4.496 5.527 1.00 84.12 296 VAL A CA 1
ATOM 2392 C C . VAL A 1 296 ? -3.031 3.693 6.276 1.00 84.12 296 VAL A C 1
ATOM 2394 O O . VAL A 1 296 ? -3.303 3.992 7.428 1.00 84.12 296 VAL A O 1
ATOM 2397 N N . VAL A 1 297 ? -3.519 2.599 5.696 1.00 87.19 297 VAL A N 1
ATOM 2398 C CA . VAL A 1 297 ? -4.762 1.968 6.157 1.00 87.19 297 VAL A CA 1
ATOM 2399 C C . VAL A 1 297 ? -4.648 1.397 7.571 1.00 87.19 297 VAL A C 1
ATOM 2401 O O . VAL A 1 297 ? -5.522 1.628 8.395 1.00 87.19 297 VAL A O 1
ATOM 2404 N N . VAL A 1 298 ? -3.568 0.674 7.882 1.00 90.44 298 VAL A N 1
ATOM 2405 C CA . VAL A 1 298 ? -3.420 0.040 9.202 1.00 90.44 298 VAL A CA 1
ATOM 2406 C C . VAL A 1 298 ? -3.033 1.067 10.258 1.00 90.44 298 VAL A C 1
ATOM 2408 O O . VAL A 1 298 ? -3.506 0.971 11.381 1.00 90.44 298 VAL A O 1
ATOM 2411 N N . ALA A 1 299 ? -2.214 2.064 9.908 1.00 88.88 299 ALA A N 1
ATOM 2412 C CA . ALA A 1 299 ? -1.889 3.151 10.830 1.00 88.88 299 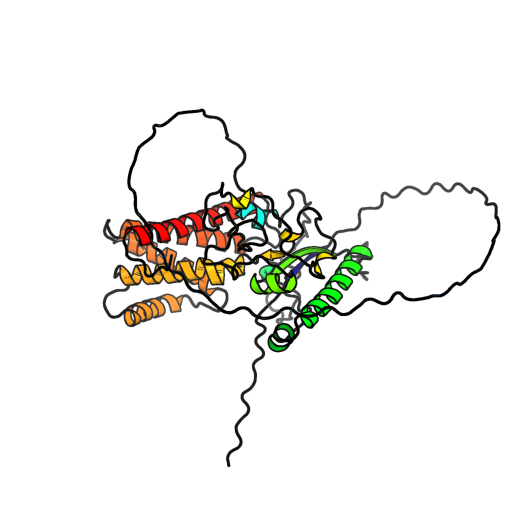ALA A CA 1
ATOM 2413 C C . ALA A 1 299 ? -3.134 3.957 11.208 1.00 88.88 299 ALA A C 1
ATOM 2415 O O . ALA A 1 299 ? -3.340 4.202 12.392 1.00 88.88 299 ALA A O 1
ATOM 2416 N N . ASP A 1 300 ? -3.966 4.308 10.226 1.00 89.56 300 ASP A N 1
ATOM 2417 C CA . ASP A 1 300 ? -5.219 5.023 10.460 1.00 89.56 300 ASP A CA 1
ATOM 2418 C C . ASP A 1 300 ? -6.176 4.167 11.297 1.00 89.56 300 ASP A C 1
ATOM 2420 O O . ASP A 1 300 ? -6.714 4.647 12.288 1.00 89.56 300 ASP A O 1
ATOM 2424 N N . TYR A 1 301 ? -6.324 2.878 10.972 1.00 92.56 301 TYR A N 1
ATOM 2425 C CA . TYR A 1 301 ? -7.184 1.975 11.740 1.00 92.56 301 TYR A CA 1
ATOM 2426 C C . TYR A 1 301 ? -6.750 1.844 13.201 1.00 92.56 301 TYR A C 1
ATOM 2428 O O . TYR A 1 301 ? -7.562 1.951 14.113 1.00 92.56 301 TYR A O 1
ATOM 2436 N N . VAL A 1 302 ? -5.451 1.654 13.424 1.00 92.94 302 VAL A N 1
ATOM 2437 C CA . VAL A 1 302 ? -4.849 1.541 14.753 1.00 92.94 302 VAL A CA 1
ATOM 2438 C C . VAL A 1 302 ? -4.977 2.845 15.540 1.00 92.94 302 VAL A C 1
ATOM 2440 O O . VAL A 1 302 ? -5.328 2.814 16.716 1.00 92.94 302 VAL A O 1
ATOM 2443 N N . ALA A 1 303 ? -4.726 3.994 14.907 1.00 91.81 303 ALA A N 1
ATOM 2444 C CA . ALA A 1 303 ? -4.907 5.294 15.543 1.00 91.81 303 ALA A CA 1
ATOM 2445 C C . ALA A 1 303 ? -6.360 5.488 15.980 1.00 91.81 303 ALA A C 1
ATOM 2447 O O . ALA A 1 303 ? -6.621 5.885 17.114 1.00 91.81 303 ALA A O 1
ATOM 2448 N N . SER A 1 304 ? -7.305 5.140 15.114 1.00 91.81 304 SER A N 1
ATOM 2449 C CA . SER A 1 304 ? -8.713 5.256 15.445 1.00 91.81 304 SER A CA 1
ATOM 2450 C C . SER A 1 304 ? -9.171 4.263 16.499 1.00 91.81 304 SER A C 1
ATOM 2452 O O . SER A 1 304 ? -9.947 4.644 17.362 1.00 91.81 304 SER A O 1
ATOM 2454 N N . ALA A 1 305 ? -8.640 3.040 16.510 1.00 94.75 305 ALA A N 1
ATOM 2455 C CA . ALA A 1 305 ? -8.884 2.093 17.590 1.00 94.75 305 ALA A CA 1
ATOM 2456 C C . ALA A 1 305 ? -8.454 2.675 18.950 1.00 94.75 305 ALA A C 1
ATOM 2458 O O . ALA A 1 305 ? -9.165 2.523 19.939 1.00 94.75 305 ALA A O 1
ATOM 2459 N N . ILE A 1 306 ? -7.328 3.391 19.015 1.00 94.38 306 ILE A N 1
ATOM 2460 C CA . ILE A 1 306 ? -6.868 4.058 20.245 1.00 94.38 306 ILE A CA 1
ATOM 2461 C C . ILE A 1 306 ? -7.808 5.202 20.643 1.00 94.38 306 ILE A C 1
ATOM 2463 O O . ILE A 1 306 ? -8.139 5.349 21.821 1.00 94.38 306 ILE A O 1
ATOM 2467 N N . VAL A 1 307 ? -8.248 6.010 19.675 1.00 93.00 307 VAL A N 1
ATOM 2468 C CA . VAL A 1 307 ? -9.201 7.102 19.922 1.00 93.00 307 VAL A CA 1
ATOM 2469 C C . VAL A 1 307 ? -10.538 6.549 20.413 1.00 93.00 307 VAL A C 1
ATOM 2471 O O . VAL A 1 307 ? -11.035 7.024 21.425 1.00 93.00 307 VAL A O 1
ATOM 2474 N N . THR A 1 308 ? -11.062 5.484 19.805 1.00 92.50 308 THR A N 1
ATOM 2475 C CA . THR A 1 308 ? -12.299 4.841 20.263 1.00 92.50 308 THR A CA 1
ATOM 2476 C C . THR A 1 308 ? -12.172 4.337 21.699 1.00 92.50 308 THR A C 1
ATOM 2478 O O . THR A 1 308 ? -13.044 4.623 22.510 1.00 92.50 308 THR A O 1
ATOM 2481 N N . LEU A 1 309 ? -11.063 3.688 22.072 1.00 93.62 309 LEU A N 1
ATOM 2482 C CA . LEU A 1 309 ? -10.818 3.302 23.472 1.00 93.62 309 LEU A CA 1
ATOM 2483 C C . LEU A 1 309 ? -10.804 4.508 24.423 1.00 93.62 309 LEU A C 1
ATOM 2485 O O . LEU A 1 309 ? -11.253 4.419 25.565 1.00 93.62 309 LEU A O 1
ATOM 2489 N N . SER A 1 310 ? -10.253 5.632 23.968 1.00 94.38 310 SER A N 1
ATOM 2490 C CA . SER A 1 310 ? -10.218 6.884 24.723 1.00 94.38 310 SER A CA 1
ATOM 2491 C C . SER A 1 310 ? -11.614 7.455 24.948 1.00 94.38 310 SER A C 1
ATOM 2493 O O . SER A 1 310 ? -11.910 7.909 26.053 1.00 94.38 310 SER A O 1
ATOM 2495 N N . ASP A 1 311 ? -12.446 7.448 23.909 1.00 90.88 311 ASP A N 1
ATOM 2496 C CA . ASP A 1 311 ? -13.791 8.027 23.917 1.00 90.88 311 ASP A CA 1
ATOM 2497 C C . ASP A 1 311 ? -14.771 7.162 24.717 1.00 90.88 311 ASP A C 1
ATOM 2499 O O . ASP A 1 311 ? -15.603 7.697 25.444 1.00 90.88 311 ASP A O 1
ATOM 2503 N N . GLN A 1 312 ? -14.593 5.839 24.689 1.00 90.31 312 GLN A N 1
ATOM 2504 C CA . GLN A 1 312 ? -15.360 4.876 25.490 1.00 90.31 312 GLN A CA 1
ATOM 2505 C C . GLN A 1 312 ? -14.881 4.777 26.953 1.00 90.31 312 GLN A C 1
ATOM 2507 O O . GLN A 1 312 ? -15.321 3.914 27.707 1.00 90.31 312 GLN A O 1
ATOM 2512 N N . GLY A 1 313 ? -13.944 5.634 27.379 1.00 92.06 313 GLY A N 1
ATOM 2513 C CA . GLY A 1 313 ? -13.442 5.660 28.758 1.00 92.06 313 GLY A CA 1
ATOM 2514 C C . GLY A 1 313 ? -12.562 4.465 29.149 1.00 92.06 313 GLY A C 1
ATOM 2515 O O . GLY A 1 313 ? -12.135 4.371 30.301 1.00 92.06 313 GLY A O 1
ATOM 2516 N N . CYS A 1 314 ? -12.214 3.587 28.205 1.00 93.06 314 CYS A N 1
ATOM 2517 C CA . CYS A 1 314 ? -11.410 2.389 28.452 1.00 93.06 314 CYS A CA 1
ATOM 2518 C C . CYS A 1 314 ? -9.942 2.699 28.797 1.00 93.06 314 CYS A C 1
ATOM 2520 O O . CYS A 1 314 ? -9.230 1.846 29.316 1.00 93.06 314 CYS A O 1
ATOM 2522 N N . LEU A 1 315 ? -9.475 3.924 28.529 1.00 94.50 315 LEU A N 1
ATOM 2523 C CA . LEU A 1 315 ? -8.133 4.407 28.898 1.00 94.50 315 LEU A CA 1
ATOM 2524 C C . LEU A 1 315 ? -8.122 5.188 30.232 1.00 94.50 315 LEU A C 1
ATOM 2526 O O . LEU A 1 315 ? -7.176 5.923 30.548 1.00 94.50 315 LEU A O 1
ATOM 2530 N N . GLY A 1 316 ? -9.189 5.037 31.021 1.00 94.00 316 GLY A N 1
ATOM 2531 C CA . GLY A 1 316 ? -9.410 5.723 32.289 1.00 94.00 316 GLY A CA 1
ATOM 2532 C C . GLY A 1 316 ? -9.936 7.152 32.126 1.00 94.00 316 GLY A C 1
ATOM 2533 O O . GLY A 1 316 ? -10.198 7.633 31.027 1.00 94.00 316 GLY A O 1
ATOM 2534 N N . SER A 1 317 ? -10.081 7.861 33.245 1.00 94.69 317 SER A N 1
ATOM 2535 C CA . SER A 1 317 ? -10.618 9.228 33.282 1.00 94.69 317 SER A CA 1
ATOM 2536 C C . SER A 1 317 ? -9.537 10.305 33.107 1.00 94.69 317 SER A C 1
ATOM 2538 O O . SER A 1 317 ? -8.344 10.064 33.331 1.00 94.69 317 SER A O 1
ATOM 2540 N N . GLY A 1 318 ? -9.956 11.518 32.736 1.00 95.12 318 GLY A N 1
ATOM 2541 C CA . GLY A 1 318 ? -9.093 12.695 32.579 1.00 95.12 318 GLY A CA 1
ATOM 2542 C C . GLY A 1 318 ? -9.141 13.285 31.171 1.00 95.12 318 GLY A C 1
ATOM 2543 O O . GLY A 1 318 ? -9.893 12.808 30.327 1.00 95.12 318 GLY A O 1
ATOM 2544 N N . ALA A 1 319 ? -8.344 14.326 30.919 1.00 95.88 319 ALA A N 1
ATOM 2545 C CA . ALA A 1 319 ? -8.204 14.930 29.592 1.00 95.88 319 ALA A CA 1
ATOM 2546 C C . ALA A 1 319 ? -7.646 13.928 28.562 1.00 95.88 319 ALA A C 1
ATOM 2548 O O . ALA A 1 319 ? -6.955 12.973 28.928 1.00 95.88 319 ALA A O 1
ATOM 2549 N N . PHE A 1 320 ? -7.930 14.158 27.277 1.00 93.25 320 PHE A N 1
ATOM 2550 C CA . PHE A 1 320 ? -7.518 13.277 26.179 1.00 93.25 320 PHE A CA 1
ATOM 2551 C C . PHE A 1 320 ? -6.004 13.019 26.179 1.00 93.25 320 PHE A C 1
ATOM 2553 O O . PHE A 1 320 ? -5.573 11.871 26.101 1.00 93.25 320 PHE A O 1
ATOM 2560 N N . GLU A 1 321 ? -5.194 14.061 26.364 1.00 95.81 321 GLU A N 1
ATOM 2561 C CA . GLU A 1 321 ? -3.732 13.983 26.407 1.00 95.81 321 GLU A CA 1
ATOM 2562 C C . GLU A 1 321 ? -3.244 13.078 27.542 1.00 95.81 321 GLU A C 1
ATOM 2564 O O . GLU A 1 321 ? -2.329 12.281 27.347 1.00 95.81 321 GLU A O 1
ATOM 2569 N N . THR A 1 322 ? -3.888 13.142 28.710 1.00 96.31 322 THR A N 1
ATOM 2570 C CA . THR A 1 322 ? -3.569 12.274 29.851 1.00 96.31 322 THR A CA 1
ATOM 2571 C C . THR A 1 322 ? -3.876 10.814 29.531 1.00 96.31 322 THR A C 1
ATOM 2573 O O . THR A 1 322 ? -3.073 9.937 29.848 1.00 96.31 322 THR A O 1
ATOM 2576 N N . ARG A 1 323 ? -5.011 10.537 28.875 1.00 95.56 323 ARG A N 1
ATOM 2577 C CA . ARG A 1 323 ? -5.381 9.175 28.453 1.00 95.56 323 ARG A CA 1
ATOM 2578 C C . ARG A 1 323 ? -4.410 8.632 27.400 1.00 95.56 323 ARG A C 1
ATOM 2580 O O . ARG A 1 323 ? -3.952 7.499 27.522 1.00 95.56 323 ARG A O 1
ATOM 2587 N N . MET A 1 324 ? -4.022 9.456 26.424 1.00 95.44 324 MET A N 1
ATOM 2588 C CA . MET A 1 324 ? -3.018 9.098 25.412 1.00 95.44 324 MET A CA 1
ATOM 2589 C C . MET A 1 324 ? -1.635 8.861 26.015 1.00 95.44 324 MET A C 1
ATOM 2591 O O . MET A 1 324 ? -0.948 7.927 25.608 1.00 95.44 324 MET A O 1
ATOM 2595 N N . GLN A 1 325 ? -1.231 9.665 27.000 1.00 93.81 325 GLN A N 1
ATOM 2596 C CA . GLN A 1 325 ? 0.044 9.483 27.686 1.00 93.81 325 GLN A CA 1
ATOM 2597 C C . GLN A 1 325 ? 0.077 8.159 28.459 1.00 93.81 325 GLN A C 1
ATOM 2599 O O . GLN A 1 325 ? 1.049 7.422 28.336 1.00 93.81 325 GLN A O 1
ATOM 2604 N N . ARG A 1 326 ? -1.001 7.805 29.176 1.00 93.44 326 ARG A N 1
ATOM 2605 C CA . ARG A 1 326 ? -1.113 6.495 29.845 1.00 93.44 326 ARG A CA 1
ATOM 2606 C C . ARG A 1 326 ? -1.030 5.340 28.853 1.00 93.44 326 ARG A C 1
ATOM 2608 O O . ARG A 1 326 ? -0.262 4.412 29.074 1.00 93.44 326 ARG A O 1
ATOM 2615 N N . PHE A 1 327 ? -1.773 5.426 27.749 1.00 93.50 327 PHE A N 1
ATOM 2616 C CA . PHE A 1 327 ? -1.703 4.427 26.684 1.00 93.50 327 PHE A CA 1
ATOM 2617 C C . PHE A 1 327 ? -0.279 4.291 26.134 1.00 93.50 327 PHE A C 1
ATOM 2619 O O . PHE A 1 327 ? 0.221 3.183 25.974 1.00 93.50 327 PHE A O 1
ATOM 2626 N N . TYR A 1 328 ? 0.392 5.414 25.865 1.00 91.69 328 TYR A N 1
ATOM 2627 C CA . TYR A 1 328 ? 1.776 5.419 25.400 1.00 91.69 328 TYR A CA 1
ATOM 2628 C C . TYR A 1 328 ? 2.726 4.787 26.423 1.00 91.69 328 TYR A C 1
ATOM 2630 O O . TYR A 1 328 ? 3.631 4.048 26.040 1.00 91.69 328 TYR A O 1
ATOM 2638 N N . ASP A 1 329 ? 2.536 5.069 27.711 1.00 91.25 329 ASP A N 1
ATOM 2639 C CA . ASP A 1 329 ? 3.368 4.528 28.779 1.00 91.25 329 ASP A CA 1
ATOM 2640 C C . ASP A 1 329 ? 3.227 3.011 28.947 1.00 91.25 329 ASP A C 1
ATOM 2642 O O . ASP A 1 329 ? 4.217 2.369 29.285 1.00 91.25 329 ASP A O 1
ATOM 2646 N N . ASP A 1 330 ? 2.062 2.447 28.639 1.00 89.94 330 ASP A N 1
ATOM 2647 C CA . ASP A 1 330 ? 1.839 0.997 28.580 1.00 89.94 330 ASP A CA 1
ATOM 2648 C C . ASP A 1 330 ? 2.421 0.403 27.277 1.00 89.94 330 ASP A C 1
ATOM 2650 O O . ASP A 1 330 ? 3.248 -0.511 27.268 1.00 89.94 330 ASP A O 1
ATOM 2654 N N . ALA A 1 331 ? 2.102 1.021 26.135 1.00 87.62 331 ALA A N 1
ATOM 2655 C CA . ALA A 1 331 ? 2.516 0.538 24.819 1.00 87.62 331 ALA A CA 1
ATOM 2656 C C . ALA A 1 331 ? 4.036 0.619 24.577 1.00 87.62 331 ALA A C 1
ATOM 2658 O O . ALA A 1 331 ? 4.591 -0.198 23.838 1.00 87.62 331 ALA A O 1
ATOM 2659 N N . LYS A 1 332 ? 4.754 1.578 25.183 1.00 84.50 332 LYS A N 1
ATOM 2660 C CA . LYS A 1 332 ? 6.206 1.748 24.966 1.00 84.50 332 LYS A CA 1
ATOM 2661 C C . LYS A 1 332 ? 7.026 0.536 25.420 1.00 84.50 332 LYS A C 1
ATOM 2663 O O . LYS A 1 332 ? 8.135 0.342 24.913 1.00 84.50 332 LYS A O 1
ATOM 2668 N N . GLU A 1 333 ? 6.501 -0.292 26.325 1.00 84.69 333 GLU A N 1
ATOM 2669 C CA . GLU A 1 333 ? 7.164 -1.526 26.765 1.00 84.69 333 GLU A CA 1
ATOM 2670 C C . GLU A 1 333 ? 7.345 -2.533 25.619 1.00 84.69 333 GLU A C 1
ATOM 2672 O O . GLU A 1 333 ? 8.300 -3.312 25.618 1.00 84.69 333 GLU A O 1
ATOM 2677 N N . TRP A 1 334 ? 6.524 -2.431 24.569 1.00 81.25 334 TRP A N 1
ATOM 2678 C CA . TRP A 1 334 ? 6.590 -3.270 23.372 1.00 81.25 334 TRP A CA 1
ATOM 2679 C C . TRP A 1 334 ? 7.717 -2.881 22.399 1.00 81.25 334 TRP A C 1
ATOM 2681 O O . TRP A 1 334 ? 7.877 -3.513 21.355 1.00 81.25 334 TRP A O 1
ATOM 2691 N N . ARG A 1 335 ? 8.542 -1.874 22.745 1.00 72.00 335 ARG A N 1
ATOM 2692 C CA . ARG A 1 335 ? 9.769 -1.468 22.025 1.00 72.00 335 ARG A CA 1
ATOM 2693 C C . ARG A 1 335 ? 9.581 -1.324 20.510 1.00 72.00 335 ARG A C 1
ATOM 2695 O O . ARG A 1 335 ? 10.316 -1.905 19.709 1.00 72.00 335 ARG A O 1
ATOM 2702 N N . TRP A 1 336 ? 8.612 -0.515 20.111 1.00 67.12 336 TRP A N 1
ATOM 2703 C CA . TRP A 1 336 ? 8.378 -0.193 18.707 1.00 67.12 336 TRP A CA 1
ATOM 2704 C C . TRP A 1 336 ? 9.532 0.628 18.081 1.00 67.12 336 TRP A C 1
ATOM 2706 O O . TRP A 1 336 ? 10.155 1.477 18.723 1.00 67.12 336 TRP A O 1
ATOM 2716 N N . PHE A 1 337 ? 9.880 0.331 16.826 1.00 61.03 337 PHE A N 1
ATOM 2717 C CA . PHE A 1 337 ? 10.828 1.113 16.030 1.00 61.03 337 PHE A CA 1
ATOM 2718 C C . PHE A 1 337 ? 10.321 1.281 14.596 1.00 61.03 337 PHE A C 1
ATOM 2720 O O . PHE A 1 337 ? 9.660 0.402 14.034 1.00 61.03 337 PHE A O 1
ATOM 2727 N N . LYS A 1 338 ? 10.731 2.386 13.964 1.00 57.12 338 LYS A N 1
ATOM 2728 C CA . LYS A 1 338 ? 10.308 2.800 12.621 1.00 57.12 338 LYS A CA 1
ATOM 2729 C C . LYS A 1 338 ? 10.361 1.654 11.602 1.00 57.12 338 LYS A C 1
ATOM 2731 O O . LYS A 1 338 ? 11.422 1.338 11.060 1.00 57.12 338 LYS A O 1
ATOM 2736 N N . GLY A 1 339 ? 9.192 1.096 11.293 1.00 59.91 339 GLY A N 1
ATOM 2737 C CA . GLY A 1 339 ? 9.005 -0.022 10.361 1.00 59.91 339 GLY A CA 1
ATOM 2738 C C . GLY A 1 339 ? 8.302 -1.242 10.962 1.00 59.91 339 GLY A C 1
ATOM 2739 O O . GLY A 1 339 ? 7.688 -1.983 10.204 1.00 59.91 339 GLY A O 1
ATOM 2740 N N . ALA A 1 340 ? 8.343 -1.413 12.286 1.00 69.50 340 ALA A N 1
ATOM 2741 C CA . ALA A 1 340 ? 7.603 -2.436 13.031 1.00 69.50 340 ALA A CA 1
ATOM 2742 C C . ALA A 1 340 ? 6.444 -1.852 13.861 1.00 69.50 340 ALA A C 1
ATOM 2744 O O . ALA A 1 340 ? 5.583 -2.614 14.299 1.00 69.50 340 ALA A O 1
ATOM 2745 N N . ASP A 1 341 ? 6.403 -0.522 14.038 1.00 76.69 341 ASP A N 1
ATOM 2746 C CA . ASP A 1 341 ? 5.431 0.186 14.886 1.00 76.69 341 ASP A CA 1
ATOM 2747 C C . ASP A 1 341 ? 3.994 -0.268 14.635 1.00 76.69 341 ASP A C 1
ATOM 2749 O O . ASP A 1 341 ? 3.329 -0.724 15.554 1.00 76.69 341 ASP A O 1
ATOM 2753 N N . THR A 1 342 ? 3.536 -0.230 13.381 1.00 80.69 342 THR A N 1
ATOM 2754 C CA . THR A 1 342 ? 2.140 -0.546 13.056 1.00 80.69 342 THR A CA 1
ATOM 2755 C C . THR A 1 342 ? 1.770 -1.994 13.377 1.00 80.69 342 THR A C 1
ATOM 2757 O O . THR A 1 342 ? 0.668 -2.247 13.838 1.00 80.69 342 THR A O 1
ATOM 2760 N N . THR A 1 343 ? 2.678 -2.948 13.152 1.00 82.50 343 THR A N 1
ATOM 2761 C CA . THR A 1 343 ? 2.420 -4.375 13.410 1.00 82.50 343 THR A CA 1
ATOM 2762 C C . THR A 1 343 ? 2.482 -4.724 14.888 1.00 82.50 343 THR A C 1
ATOM 2764 O O . THR A 1 343 ? 1.661 -5.500 15.359 1.00 82.50 343 THR A O 1
ATOM 2767 N N . LEU A 1 344 ? 3.433 -4.149 15.630 1.00 88.31 344 LEU A N 1
ATOM 2768 C CA . LEU A 1 344 ? 3.526 -4.372 17.073 1.00 88.31 344 LEU A CA 1
ATOM 2769 C C . LEU A 1 344 ? 2.364 -3.699 17.800 1.00 88.31 344 LEU A C 1
ATOM 2771 O O . LEU A 1 344 ? 1.785 -4.292 18.701 1.00 88.31 344 LEU A O 1
ATOM 2775 N N . LEU A 1 345 ? 1.987 -2.497 17.365 1.00 90.06 345 LEU A N 1
ATOM 2776 C CA . LEU A 1 345 ? 0.863 -1.767 17.930 1.00 90.06 345 LEU A CA 1
ATOM 2777 C C . LEU A 1 345 ? -0.474 -2.441 17.617 1.00 90.06 345 LEU A C 1
ATOM 2779 O O . LEU A 1 345 ? -1.308 -2.547 18.506 1.00 90.06 345 LEU A O 1
ATOM 2783 N N . ALA A 1 346 ? -0.667 -2.948 16.396 1.00 92.06 346 ALA A N 1
ATOM 2784 C CA . ALA A 1 346 ? -1.856 -3.729 16.064 1.00 92.06 346 ALA A CA 1
ATOM 2785 C C . ALA A 1 346 ? -1.943 -5.021 16.896 1.00 92.06 346 ALA A C 1
ATOM 2787 O O . ALA A 1 346 ? -3.027 -5.369 17.355 1.00 92.06 346 ALA A O 1
ATOM 2788 N N . LEU A 1 347 ? -0.824 -5.714 17.142 1.00 92.88 347 LEU A N 1
ATOM 2789 C CA . LEU A 1 347 ? -0.781 -6.909 17.999 1.00 92.88 347 LEU A CA 1
ATOM 2790 C C . LEU A 1 347 ? -1.077 -6.590 19.471 1.00 92.88 347 LEU A C 1
ATOM 2792 O O . LEU A 1 347 ? -1.836 -7.301 20.134 1.00 92.88 347 LEU A O 1
ATOM 2796 N N . TYR A 1 348 ? -0.491 -5.506 19.978 1.00 94.12 348 TYR A N 1
ATOM 2797 C CA . TYR A 1 348 ? -0.774 -5.006 21.316 1.00 94.12 348 TYR A CA 1
ATOM 2798 C C . TYR A 1 348 ? -2.259 -4.668 21.470 1.00 94.12 348 TYR A C 1
ATOM 2800 O O . TYR A 1 348 ? -2.901 -5.137 22.406 1.00 94.12 348 TYR A O 1
ATOM 2808 N N . LEU A 1 349 ? -2.819 -3.919 20.517 1.00 95.50 349 LEU A N 1
ATOM 2809 C CA . LEU A 1 349 ? -4.227 -3.541 20.530 1.00 95.50 349 LEU A CA 1
ATOM 2810 C C . LEU A 1 349 ? -5.155 -4.743 20.418 1.00 95.50 349 LEU A C 1
ATOM 2812 O O . LEU A 1 349 ? -6.147 -4.761 21.129 1.00 95.50 349 LEU A O 1
ATOM 2816 N N . GLU A 1 350 ? -4.840 -5.756 19.606 1.00 96.56 350 GLU A N 1
ATOM 2817 C CA . GLU A 1 350 ? -5.615 -7.005 19.580 1.00 96.56 350 GLU A CA 1
ATOM 2818 C C . GLU A 1 350 ? -5.704 -7.614 20.988 1.00 96.56 350 GLU A C 1
ATOM 2820 O O . GLU A 1 350 ? -6.790 -7.923 21.473 1.00 96.56 350 GLU A O 1
ATOM 2825 N N . THR A 1 351 ? -4.570 -7.708 21.689 1.00 95.06 351 THR A N 1
ATOM 2826 C CA . THR A 1 351 ? -4.526 -8.245 23.059 1.00 95.06 351 THR A CA 1
ATOM 2827 C C . THR A 1 351 ? -5.275 -7.350 24.052 1.00 95.06 351 THR A C 1
ATOM 2829 O O . THR A 1 351 ? -5.929 -7.846 24.967 1.00 95.06 351 THR A O 1
ATOM 2832 N N . PHE A 1 352 ? -5.170 -6.031 23.897 1.00 95.38 352 PHE A N 1
ATOM 2833 C CA . PHE A 1 352 ? -5.789 -5.054 24.790 1.00 95.38 352 PHE A CA 1
ATOM 2834 C C . PHE A 1 352 ? -7.315 -5.005 24.621 1.00 95.38 352 PHE A C 1
ATOM 2836 O O . PHE A 1 352 ? -8.040 -5.064 25.610 1.00 95.38 352 PHE A O 1
ATOM 2843 N N . TYR A 1 353 ? -7.806 -4.994 23.378 1.00 96.69 353 TYR A N 1
ATOM 2844 C CA . TYR A 1 353 ? -9.233 -5.078 23.058 1.00 96.69 353 TYR A CA 1
ATOM 2845 C C . TYR A 1 353 ? -9.854 -6.376 23.574 1.00 96.69 353 TYR A C 1
ATOM 2847 O O . TYR A 1 353 ? -10.922 -6.326 24.173 1.00 96.69 353 TYR A O 1
ATOM 2855 N N . ALA A 1 354 ? -9.172 -7.517 23.422 1.00 96.69 354 ALA A N 1
ATOM 2856 C CA . ALA A 1 354 ? -9.664 -8.793 23.944 1.00 96.69 354 ALA A CA 1
ATOM 2857 C C . ALA A 1 354 ? -9.898 -8.764 25.465 1.00 96.69 354 ALA A C 1
ATOM 2859 O O . ALA A 1 354 ? -10.854 -9.361 25.949 1.00 96.69 354 ALA A O 1
ATOM 2860 N N . LYS A 1 355 ? -9.045 -8.057 26.222 1.00 95.62 355 LYS A N 1
ATOM 2861 C CA . LYS A 1 355 ? -9.230 -7.872 27.670 1.00 95.62 355 LYS A CA 1
ATOM 2862 C C . LYS A 1 355 ? -10.422 -6.972 27.976 1.00 95.62 355 LYS A C 1
ATOM 2864 O O . LYS A 1 355 ? -11.216 -7.307 28.838 1.00 95.62 355 LYS A O 1
ATOM 2869 N N . ILE A 1 356 ? -10.555 -5.854 27.264 1.00 95.06 356 ILE A N 1
ATOM 2870 C CA . ILE A 1 356 ? -11.654 -4.904 27.486 1.00 95.06 356 ILE A CA 1
ATOM 2871 C C . ILE A 1 356 ? -13.005 -5.538 27.168 1.00 95.06 356 ILE A C 1
ATOM 2873 O O . ILE A 1 356 ? -13.947 -5.360 27.931 1.00 95.06 356 ILE A O 1
ATOM 2877 N N . LEU A 1 357 ? -13.090 -6.296 26.075 1.00 96.00 357 LEU A N 1
ATOM 2878 C CA . LEU A 1 357 ? -14.315 -6.984 25.670 1.00 96.00 357 LEU A CA 1
ATOM 2879 C C . LEU A 1 357 ? -14.793 -8.011 26.704 1.00 96.00 357 LEU A C 1
ATOM 2881 O O . LEU A 1 357 ? -15.983 -8.285 26.773 1.00 96.00 357 LEU A O 1
ATOM 2885 N N . ALA A 1 358 ? -13.895 -8.558 27.529 1.00 95.56 358 ALA A N 1
ATOM 2886 C CA . ALA A 1 358 ? -14.282 -9.475 28.599 1.00 95.56 358 ALA A CA 1
ATOM 2887 C C . ALA A 1 358 ? -15.044 -8.780 29.746 1.00 95.56 358 ALA A C 1
ATOM 2889 O O . ALA A 1 358 ? -15.802 -9.446 30.449 1.00 95.56 358 ALA A O 1
ATOM 2890 N N . ASP A 1 359 ? -14.858 -7.465 29.911 1.00 93.44 359 ASP A N 1
ATOM 2891 C CA . ASP A 1 359 ? -15.361 -6.686 31.049 1.00 93.44 359 ASP A CA 1
ATOM 2892 C C . ASP A 1 359 ? -16.333 -5.554 30.636 1.00 93.44 359 ASP A C 1
ATOM 2894 O O . ASP A 1 359 ? -16.800 -4.800 31.495 1.00 93.44 359 ASP A O 1
ATOM 2898 N N . CYS A 1 360 ? -16.624 -5.370 29.339 1.00 91.44 360 CYS A N 1
ATOM 2899 C CA . CYS A 1 360 ? -17.417 -4.236 28.850 1.00 91.44 360 CYS A CA 1
ATOM 2900 C C . CYS A 1 360 ? -18.936 -4.473 28.896 1.00 91.44 360 CYS A C 1
ATOM 2902 O O . CYS A 1 360 ? -19.413 -5.604 28.889 1.00 91.44 360 CYS A O 1
ATOM 2904 N N . SER A 1 361 ? -19.711 -3.385 28.910 1.00 89.69 361 SER A N 1
ATOM 2905 C CA . SER A 1 361 ? -21.167 -3.443 28.753 1.00 89.69 361 SER A CA 1
ATOM 2906 C C . SER A 1 361 ? -21.573 -3.723 27.301 1.00 89.69 361 SER A C 1
ATOM 2908 O O . SER A 1 361 ? -20.874 -3.331 26.366 1.00 89.69 361 SER A O 1
ATOM 2910 N N . GLU A 1 362 ? -22.760 -4.311 27.120 1.00 86.25 362 GLU A N 1
ATOM 2911 C CA . GLU A 1 362 ? -23.340 -4.664 25.809 1.00 86.25 362 GLU A CA 1
ATOM 2912 C C . GLU A 1 362 ? -23.440 -3.459 24.845 1.00 86.25 362 GLU A C 1
ATOM 2914 O O . GLU A 1 362 ? -23.287 -3.596 23.633 1.00 86.25 362 GLU A O 1
ATOM 2919 N N . GLU A 1 363 ? -23.637 -2.246 25.375 1.00 79.69 363 GLU A N 1
ATOM 2920 C CA . GLU A 1 363 ? -23.723 -1.013 24.577 1.00 79.69 363 GLU A CA 1
ATOM 2921 C C . GLU A 1 363 ? -22.398 -0.672 23.871 1.00 79.69 363 GLU A C 1
ATOM 2923 O O . GLU A 1 363 ? -22.387 -0.268 22.708 1.00 79.69 363 GLU A O 1
ATOM 2928 N N . VAL A 1 364 ? -21.271 -0.876 24.554 1.00 84.12 364 VAL A N 1
ATOM 2929 C CA . VAL A 1 364 ? -19.924 -0.573 24.043 1.00 84.12 364 VAL A CA 1
ATOM 2930 C C . VAL A 1 364 ? -19.343 -1.770 23.278 1.00 84.12 364 VAL A C 1
ATOM 2932 O O . VAL A 1 364 ? -18.514 -1.606 22.378 1.00 84.12 364 VAL A O 1
ATOM 2935 N N . GLU A 1 365 ? -19.811 -2.978 23.594 1.00 89.75 365 GLU A N 1
ATOM 2936 C CA . GLU A 1 365 ? -19.343 -4.240 23.024 1.00 89.75 365 GLU A CA 1
ATOM 2937 C C . GLU A 1 365 ? -19.406 -4.258 21.493 1.00 89.75 365 GLU A C 1
ATOM 2939 O O . GLU A 1 365 ? -18.448 -4.685 20.850 1.00 89.75 365 GLU A O 1
ATOM 2944 N N . ASN A 1 366 ? -20.474 -3.731 20.884 1.00 89.94 366 ASN A N 1
ATOM 2945 C CA . ASN A 1 366 ? -20.662 -3.786 19.429 1.00 89.94 366 ASN A CA 1
ATOM 2946 C C . ASN A 1 366 ? -19.550 -3.061 18.654 1.00 89.94 366 ASN A C 1
ATOM 2948 O O . ASN A 1 366 ? -18.919 -3.645 17.769 1.00 89.94 366 ASN A O 1
ATOM 2952 N N . VAL A 1 367 ? -19.267 -1.797 18.997 1.00 89.25 367 VAL A N 1
ATOM 2953 C CA . VAL A 1 367 ? -18.234 -1.011 18.299 1.00 89.25 367 VAL A CA 1
ATOM 2954 C C . VAL A 1 367 ? -16.837 -1.567 18.572 1.00 89.25 367 VAL A C 1
ATOM 2956 O O . VAL A 1 367 ? -16.010 -1.641 17.659 1.00 89.25 367 VAL A O 1
ATOM 2959 N N . LEU A 1 368 ? -16.576 -2.012 19.805 1.00 93.06 368 LEU A N 1
ATOM 2960 C CA . LEU A 1 368 ? -15.284 -2.587 20.164 1.00 93.06 368 LEU A CA 1
ATOM 2961 C C . LEU A 1 368 ? -15.051 -3.944 19.491 1.00 93.06 368 LEU A C 1
ATOM 2963 O O . LEU A 1 368 ? -13.928 -4.208 19.066 1.00 93.06 368 LEU A O 1
ATOM 2967 N N . THR A 1 369 ? -16.089 -4.767 19.329 1.00 95.25 369 THR A N 1
ATOM 2968 C CA . THR A 1 369 ? -16.014 -6.071 18.650 1.00 95.25 369 THR A CA 1
ATOM 2969 C C . THR A 1 369 ? -15.670 -5.900 17.176 1.00 95.25 369 THR A C 1
ATOM 2971 O O . THR A 1 369 ? -14.743 -6.539 16.682 1.00 95.25 369 THR A O 1
ATOM 2974 N N . VAL A 1 370 ? -16.328 -4.964 16.485 1.00 94.69 370 VAL A N 1
ATOM 2975 C CA . VAL A 1 370 ? -16.032 -4.654 15.075 1.00 94.69 370 VAL A CA 1
ATOM 2976 C C . VAL A 1 370 ? -14.579 -4.197 14.896 1.00 94.69 370 VAL A C 1
ATOM 2978 O O . VAL A 1 370 ? -13.913 -4.583 13.931 1.00 94.69 370 VAL A O 1
ATOM 2981 N N . ILE A 1 371 ? -14.060 -3.389 15.829 1.00 95.56 371 ILE A N 1
ATOM 2982 C CA . ILE A 1 371 ? -12.658 -2.956 15.797 1.00 95.56 371 ILE A CA 1
ATOM 2983 C C . ILE A 1 371 ? -11.704 -4.123 16.095 1.00 95.56 371 ILE A C 1
ATOM 2985 O O . ILE A 1 371 ? -10.685 -4.293 15.419 1.00 95.56 371 ILE A O 1
ATOM 2989 N N . TYR A 1 372 ? -12.035 -4.945 17.089 1.00 97.31 372 TYR A N 1
ATOM 2990 C CA . TYR A 1 372 ? -11.258 -6.120 17.465 1.00 97.31 372 TYR A CA 1
ATOM 2991 C C . TYR A 1 372 ? -11.128 -7.117 16.309 1.00 97.31 372 TYR A C 1
ATOM 2993 O O . TYR A 1 372 ? -10.013 -7.525 15.976 1.00 97.31 372 TYR A O 1
ATOM 3001 N N . ASP A 1 373 ? -12.224 -7.442 15.626 1.00 96.94 373 ASP A N 1
ATOM 3002 C CA . ASP A 1 373 ? -12.206 -8.377 14.501 1.00 96.94 373 ASP A CA 1
ATOM 3003 C C . ASP A 1 373 ? -11.343 -7.869 13.337 1.00 96.94 373 ASP A C 1
ATOM 3005 O O . ASP A 1 373 ? -10.602 -8.640 12.709 1.00 96.94 373 ASP A O 1
ATOM 3009 N N . GLY A 1 374 ? -11.348 -6.557 13.079 1.00 96.38 374 GLY A N 1
ATOM 3010 C CA . GLY A 1 374 ? -10.436 -5.962 12.106 1.00 96.38 374 GLY A CA 1
ATOM 3011 C C . GLY A 1 374 ? -8.971 -5.993 12.551 1.00 96.38 374 GLY A C 1
ATOM 3012 O O . GLY A 1 374 ? -8.100 -6.251 11.714 1.00 96.38 374 GLY A O 1
ATOM 3013 N N . LEU A 1 375 ? -8.677 -5.810 13.847 1.00 96.88 375 LEU A N 1
ATOM 3014 C CA . LEU A 1 375 ? -7.324 -5.965 14.405 1.00 96.88 375 LEU A CA 1
ATOM 3015 C C . LEU A 1 375 ? -6.812 -7.406 14.234 1.00 96.88 375 LEU A C 1
ATOM 3017 O O . LEU A 1 375 ? -5.700 -7.615 13.741 1.00 96.88 375 LEU A O 1
ATOM 3021 N N . VAL A 1 376 ? -7.644 -8.405 14.536 1.00 96.75 376 VAL A N 1
ATOM 3022 C CA . VAL A 1 376 ? -7.322 -9.826 14.326 1.00 96.75 376 VAL A CA 1
ATOM 3023 C C . VAL A 1 376 ? -7.057 -10.108 12.844 1.00 96.75 376 VAL A C 1
ATOM 3025 O O . VAL A 1 376 ? -6.050 -10.732 12.484 1.00 96.75 376 VAL A O 1
ATOM 3028 N N . ALA A 1 377 ? -7.937 -9.639 11.953 1.00 96.06 377 ALA A N 1
ATOM 3029 C CA . ALA A 1 377 ? -7.802 -9.853 10.514 1.00 96.06 377 ALA A CA 1
ATOM 3030 C C . ALA A 1 377 ? -6.514 -9.224 9.956 1.00 96.06 377 ALA A C 1
ATOM 3032 O O . ALA A 1 377 ? -5.777 -9.877 9.204 1.00 96.06 377 ALA A O 1
ATOM 3033 N N . VAL A 1 378 ? -6.189 -7.987 10.354 1.00 94.69 378 VAL A N 1
ATOM 3034 C CA . VAL A 1 378 ? -4.975 -7.311 9.883 1.00 94.69 378 VAL A CA 1
ATOM 3035 C C . VAL A 1 378 ? -3.711 -7.950 10.444 1.00 94.69 378 VAL A C 1
ATOM 3037 O O . VAL A 1 378 ? -2.751 -8.131 9.696 1.00 94.69 378 VAL A O 1
ATOM 3040 N N . ASN A 1 379 ? -3.702 -8.383 11.706 1.00 93.94 379 ASN A N 1
ATOM 3041 C CA . ASN A 1 379 ? -2.549 -9.073 12.281 1.00 93.94 379 ASN A CA 1
ATOM 3042 C C . ASN A 1 379 ? -2.287 -10.408 11.589 1.00 93.94 379 ASN A C 1
ATOM 3044 O O . ASN A 1 379 ? -1.136 -10.705 11.251 1.00 93.94 379 ASN A O 1
ATOM 3048 N N . ARG A 1 380 ? -3.336 -11.179 11.276 1.00 94.56 380 ARG A N 1
ATOM 3049 C CA . ARG A 1 380 ? -3.217 -12.406 10.472 1.00 94.56 380 ARG A CA 1
ATOM 3050 C C . ARG A 1 380 ? -2.676 -12.117 9.077 1.00 94.56 380 ARG A C 1
ATOM 3052 O O . ARG A 1 380 ? -1.743 -12.793 8.637 1.00 94.56 380 ARG A O 1
ATOM 3059 N N . PHE A 1 381 ? -3.211 -11.102 8.396 1.00 93.25 381 PHE A N 1
ATOM 3060 C CA . PHE A 1 381 ? -2.745 -10.681 7.074 1.00 93.25 381 PHE A CA 1
ATOM 3061 C C . PHE A 1 381 ? -1.262 -10.282 7.084 1.00 93.25 381 PHE A C 1
ATOM 3063 O O . PHE A 1 381 ? -0.481 -10.774 6.262 1.00 93.25 381 PHE A O 1
ATOM 3070 N N . MET A 1 382 ? -0.860 -9.417 8.017 1.00 89.38 382 MET A N 1
ATOM 3071 C CA . MET A 1 382 ? 0.504 -8.898 8.113 1.00 89.38 382 MET A CA 1
ATOM 3072 C C . MET A 1 382 ? 1.488 -10.003 8.497 1.00 89.38 382 MET A C 1
ATOM 3074 O O . MET A 1 382 ? 2.499 -10.181 7.818 1.00 89.38 382 MET A O 1
ATOM 3078 N N . THR A 1 383 ? 1.163 -10.796 9.520 1.00 89.00 383 THR A N 1
ATOM 3079 C CA . THR A 1 383 ? 1.981 -11.931 9.973 1.00 89.00 383 THR A CA 1
ATOM 3080 C C . THR A 1 383 ? 2.203 -12.918 8.835 1.00 89.00 383 THR A C 1
ATOM 3082 O O . THR A 1 383 ? 3.347 -13.227 8.496 1.00 89.00 383 THR A O 1
ATOM 3085 N N . ALA A 1 384 ? 1.132 -13.351 8.163 1.00 90.19 384 ALA A N 1
ATOM 3086 C CA . ALA A 1 384 ? 1.254 -14.259 7.031 1.00 90.19 384 ALA A CA 1
ATOM 3087 C C . ALA A 1 384 ? 2.094 -13.640 5.901 1.00 90.19 384 ALA A C 1
ATOM 3089 O O . ALA A 1 384 ? 3.005 -14.291 5.399 1.00 90.19 384 ALA A O 1
ATOM 3090 N N . SER A 1 385 ? 1.879 -12.366 5.564 1.00 86.88 385 SER A N 1
ATOM 3091 C CA . SER A 1 385 ? 2.649 -11.668 4.523 1.00 86.88 385 SER A CA 1
ATOM 3092 C C . SER A 1 385 ? 4.149 -11.573 4.829 1.00 86.88 385 SER A C 1
ATOM 3094 O O . SER A 1 385 ? 4.964 -11.651 3.907 1.00 86.88 385 SER A O 1
ATOM 3096 N N . TYR A 1 386 ? 4.527 -11.415 6.101 1.00 83.56 386 TYR A N 1
ATOM 3097 C CA . TYR A 1 386 ? 5.923 -11.354 6.543 1.00 83.56 386 TYR A CA 1
ATOM 3098 C C . TYR A 1 386 ? 6.613 -12.719 6.621 1.00 83.56 386 TYR A C 1
ATOM 3100 O O . TYR A 1 386 ? 7.833 -12.788 6.455 1.00 83.56 386 TYR A O 1
ATOM 3108 N N . HIS A 1 387 ? 5.856 -13.792 6.859 1.00 85.75 387 HIS A N 1
ATOM 3109 C CA . HIS A 1 387 ? 6.395 -15.151 6.935 1.00 85.75 387 HIS A CA 1
ATOM 3110 C C . HIS A 1 387 ? 6.662 -15.789 5.570 1.00 85.75 387 HIS A C 1
ATOM 3112 O O . HIS A 1 387 ? 7.451 -16.733 5.483 1.00 85.75 387 HIS A O 1
ATOM 3118 N N . GLU A 1 388 ? 6.027 -15.303 4.505 1.00 84.94 388 GLU A N 1
ATOM 3119 C CA . GLU A 1 388 ? 6.244 -15.858 3.174 1.00 84.94 388 GLU A CA 1
ATOM 3120 C C . GLU A 1 388 ? 7.618 -15.468 2.599 1.00 84.94 388 GLU A C 1
ATOM 3122 O O . GLU A 1 388 ? 8.181 -14.398 2.851 1.00 84.94 388 GLU A O 1
ATOM 3127 N N . ALA A 1 389 ? 8.173 -16.370 1.788 1.00 78.62 389 ALA A N 1
ATOM 3128 C CA . ALA A 1 389 ? 9.434 -16.150 1.089 1.00 78.62 389 ALA A CA 1
ATOM 3129 C C . ALA A 1 389 ? 9.284 -15.123 -0.055 1.00 78.62 389 ALA A C 1
ATOM 3131 O O . ALA A 1 389 ? 8.215 -14.568 -0.298 1.00 78.62 389 ALA A O 1
ATOM 3132 N N . LEU A 1 390 ? 10.364 -14.915 -0.824 1.00 68.62 390 LEU A N 1
ATOM 3133 C CA . LEU A 1 390 ? 10.350 -14.125 -2.069 1.00 68.62 390 LEU A CA 1
ATOM 3134 C C . LEU A 1 390 ? 9.163 -14.484 -2.987 1.00 68.62 390 LEU A C 1
ATOM 3136 O O . LEU A 1 390 ? 8.587 -13.606 -3.628 1.00 68.62 390 LEU A O 1
ATOM 3140 N N . TRP A 1 391 ? 8.802 -15.769 -3.027 1.00 77.94 391 TRP A N 1
ATOM 3141 C CA . TRP A 1 391 ? 7.692 -16.302 -3.808 1.00 77.94 391 TRP A CA 1
ATOM 3142 C C . TRP A 1 391 ? 6.629 -16.877 -2.882 1.00 77.94 391 TRP A C 1
ATOM 3144 O O . TRP A 1 391 ? 6.889 -17.836 -2.154 1.00 77.94 391 TRP A O 1
ATOM 3154 N N . VAL A 1 392 ? 5.424 -16.319 -2.957 1.00 82.31 392 VAL A N 1
ATOM 3155 C CA . VAL A 1 392 ? 4.257 -16.840 -2.245 1.00 82.31 392 VAL A CA 1
ATOM 3156 C C . VAL A 1 392 ? 3.620 -17.928 -3.103 1.00 82.31 392 VAL A C 1
ATOM 3158 O O . VAL A 1 392 ? 3.422 -17.750 -4.306 1.00 82.31 392 VAL A O 1
ATOM 3161 N N . LYS A 1 393 ? 3.295 -19.080 -2.514 1.00 87.62 393 LYS A N 1
ATOM 3162 C CA . LYS A 1 393 ? 2.547 -20.124 -3.236 1.00 87.62 393 LYS A CA 1
ATOM 3163 C C . LYS A 1 393 ? 1.128 -19.629 -3.520 1.00 87.62 393 LYS A C 1
ATOM 3165 O O . LYS A 1 393 ? 0.557 -18.934 -2.689 1.00 87.62 393 LYS A O 1
ATOM 3170 N N . SER A 1 394 ? 0.518 -20.019 -4.642 1.00 89.44 394 SER A N 1
ATOM 3171 C CA . SER A 1 394 ? -0.791 -19.460 -5.032 1.00 89.44 394 SER A CA 1
ATOM 3172 C C . SER A 1 394 ? -1.900 -19.691 -3.993 1.00 89.44 394 SER A C 1
ATOM 3174 O O . SER A 1 394 ? -2.677 -18.776 -3.737 1.00 89.44 394 SER A O 1
ATOM 3176 N N . HIS A 1 395 ? -1.949 -20.865 -3.346 1.00 91.94 395 HIS A N 1
ATOM 3177 C CA . HIS A 1 395 ? -2.920 -21.131 -2.274 1.00 91.94 395 HIS A CA 1
ATOM 3178 C C . HIS A 1 395 ? -2.689 -20.220 -1.060 1.00 91.94 395 HIS A C 1
ATOM 3180 O O . HIS A 1 395 ? -3.628 -19.582 -0.597 1.00 91.94 395 HIS A O 1
ATOM 3186 N N . ARG A 1 396 ? -1.431 -20.054 -0.627 1.00 92.75 396 ARG A N 1
ATOM 3187 C CA . ARG A 1 396 ? -1.057 -19.127 0.455 1.00 92.75 396 ARG A CA 1
ATOM 3188 C C . ARG A 1 396 ? -1.395 -17.685 0.110 1.00 92.75 396 ARG A C 1
ATOM 3190 O O . ARG A 1 396 ? -1.940 -16.967 0.934 1.00 92.75 396 ARG A O 1
ATOM 3197 N N . ALA A 1 397 ? -1.129 -17.269 -1.126 1.00 89.44 397 ALA A N 1
ATOM 3198 C CA . ALA A 1 397 ? -1.487 -15.943 -1.611 1.00 89.44 397 ALA A CA 1
ATOM 3199 C C . ALA A 1 397 ? -3.009 -15.720 -1.554 1.00 89.44 397 ALA A C 1
ATOM 3201 O O . ALA A 1 397 ? -3.456 -14.640 -1.176 1.00 89.44 397 ALA A O 1
ATOM 3202 N N . SER A 1 398 ? -3.800 -16.752 -1.870 1.00 89.75 398 SER A N 1
ATOM 3203 C CA . SER A 1 398 ? -5.258 -16.720 -1.729 1.00 89.75 398 SER A CA 1
ATOM 3204 C C . SER A 1 398 ? -5.681 -16.570 -0.266 1.00 89.75 398 SER A C 1
ATOM 3206 O O . SER A 1 398 ? -6.486 -15.697 0.035 1.00 89.75 398 SER A O 1
ATOM 3208 N N . GLU A 1 399 ? -5.119 -17.361 0.647 1.00 92.25 399 GLU A N 1
ATOM 3209 C CA . GLU A 1 399 ? -5.410 -17.281 2.088 1.00 92.25 399 GLU A CA 1
ATOM 3210 C C . GLU A 1 399 ? -5.060 -15.904 2.669 1.00 92.25 399 GLU A C 1
ATOM 3212 O O . GLU A 1 399 ? -5.883 -15.288 3.343 1.00 92.25 399 GLU A O 1
ATOM 3217 N N . ILE A 1 400 ? -3.877 -15.377 2.335 1.00 92.25 400 ILE A N 1
ATOM 3218 C CA . ILE A 1 400 ? -3.450 -14.024 2.717 1.00 92.25 400 ILE A CA 1
ATOM 3219 C C . ILE A 1 400 ? -4.436 -12.989 2.172 1.00 92.25 400 ILE A C 1
ATOM 3221 O O . ILE A 1 400 ? -4.866 -12.103 2.906 1.00 92.25 400 ILE A O 1
ATOM 3225 N N . SER A 1 401 ? -4.847 -13.114 0.905 1.00 89.44 401 SER A N 1
ATOM 3226 C CA . SER A 1 401 ? -5.800 -12.175 0.305 1.00 89.44 401 SER A CA 1
ATOM 3227 C C . SER A 1 401 ? -7.161 -12.177 1.003 1.00 89.44 401 SER A C 1
ATOM 3229 O O . SER A 1 401 ? -7.760 -11.116 1.132 1.00 89.44 401 SER A O 1
ATOM 3231 N N . VAL A 1 402 ? -7.624 -13.331 1.500 1.00 91.00 402 VAL A N 1
ATOM 3232 C CA . VAL A 1 402 ? -8.878 -13.433 2.261 1.00 91.00 402 VAL A CA 1
ATOM 3233 C C . VAL A 1 402 ? -8.776 -12.660 3.575 1.00 91.00 402 VAL A C 1
ATOM 3235 O O . VAL A 1 402 ? -9.688 -11.907 3.892 1.00 91.00 402 VAL A O 1
ATOM 3238 N N . GLN A 1 403 ? -7.658 -12.770 4.300 1.00 93.81 403 GLN A N 1
ATOM 3239 C CA . GLN A 1 403 ? -7.456 -11.999 5.536 1.00 93.81 403 GLN A CA 1
ATOM 3240 C C . GLN A 1 403 ? -7.374 -10.489 5.264 1.00 93.81 403 GLN A C 1
ATOM 3242 O O . GLN A 1 403 ? -7.961 -9.696 5.993 1.00 93.81 403 GLN A O 1
ATOM 3247 N N . GLY A 1 404 ? -6.697 -10.087 4.182 1.00 91.12 404 GLY A N 1
ATOM 3248 C CA . GLY A 1 404 ? -6.640 -8.682 3.767 1.00 91.12 404 GLY A CA 1
ATOM 3249 C C . GLY A 1 404 ? -8.014 -8.114 3.394 1.00 91.12 404 GLY A C 1
ATOM 3250 O O . GLY A 1 404 ? -8.332 -6.991 3.769 1.00 91.12 404 GLY A O 1
ATOM 3251 N N . MET A 1 405 ? -8.850 -8.898 2.704 1.00 89.00 405 MET A N 1
ATOM 3252 C CA . MET A 1 405 ? -10.235 -8.523 2.391 1.00 89.00 405 MET A CA 1
ATOM 3253 C C . MET A 1 405 ? -11.092 -8.397 3.649 1.00 89.00 405 MET A C 1
ATOM 3255 O O . MET A 1 405 ? -11.759 -7.380 3.807 1.00 89.00 405 MET A O 1
ATOM 3259 N N . ALA A 1 406 ? -11.027 -9.383 4.549 1.00 92.00 406 ALA A N 1
ATOM 3260 C CA . ALA A 1 406 ? -11.763 -9.356 5.810 1.00 92.00 406 ALA A CA 1
ATOM 3261 C C . ALA A 1 406 ? -11.414 -8.103 6.627 1.00 92.00 406 ALA A C 1
ATOM 3263 O O . ALA A 1 406 ? -12.300 -7.419 7.121 1.00 92.00 406 ALA A O 1
ATOM 3264 N N . PHE A 1 407 ? -10.130 -7.732 6.694 1.00 93.75 407 PHE A N 1
ATOM 3265 C CA . PHE A 1 407 ? -9.720 -6.480 7.332 1.00 93.75 407 PHE A CA 1
ATOM 3266 C C . PHE A 1 407 ? -10.384 -5.248 6.697 1.00 93.75 407 PHE A C 1
ATOM 3268 O O . PHE A 1 407 ? -10.862 -4.380 7.419 1.00 93.75 407 PHE A O 1
ATOM 3275 N N . MET A 1 408 ? -10.443 -5.156 5.365 1.00 89.94 408 MET A N 1
ATOM 3276 C CA . MET A 1 408 ? -11.094 -4.020 4.698 1.00 89.94 408 MET A CA 1
ATOM 3277 C C . MET A 1 408 ? -12.603 -3.965 4.955 1.00 89.94 408 MET A C 1
ATOM 3279 O O . MET A 1 408 ? -13.161 -2.873 5.047 1.00 89.94 408 MET A O 1
ATOM 3283 N N . GLU A 1 409 ? -13.256 -5.122 5.060 1.00 89.44 409 GLU A N 1
ATOM 3284 C CA . GLU A 1 409 ? -14.673 -5.221 5.417 1.00 89.44 409 GLU A CA 1
ATOM 3285 C C . GLU A 1 409 ? -14.904 -4.698 6.840 1.00 89.44 409 GLU A C 1
ATOM 3287 O O . GLU A 1 409 ? -15.731 -3.805 7.020 1.00 89.44 409 GLU A O 1
ATOM 3292 N N . TRP A 1 410 ? -14.102 -5.139 7.813 1.00 93.94 410 TRP A N 1
ATOM 3293 C CA . TRP A 1 410 ? -14.164 -4.652 9.197 1.00 93.94 410 TRP A CA 1
ATOM 3294 C C . TRP A 1 410 ? -13.785 -3.180 9.345 1.00 93.94 410 TRP A C 1
ATOM 3296 O O . TRP A 1 410 ? -14.407 -2.458 10.119 1.00 93.94 410 TRP A O 1
ATOM 3306 N N . PHE A 1 411 ? -12.806 -2.699 8.576 1.00 90.94 411 PHE A N 1
ATOM 3307 C CA . PHE A 1 411 ? -12.463 -1.278 8.522 1.00 90.94 411 PHE A CA 1
ATOM 3308 C C . PHE A 1 411 ? -13.674 -0.443 8.098 1.00 90.94 411 PHE A C 1
ATOM 3310 O O . PHE A 1 411 ? -13.981 0.579 8.710 1.00 90.94 411 PHE A O 1
ATOM 3317 N N . ASN A 1 412 ? -14.371 -0.879 7.046 1.00 88.00 412 ASN A N 1
ATOM 3318 C CA . ASN A 1 412 ? -15.555 -0.188 6.561 1.00 88.00 412 ASN A CA 1
ATOM 3319 C C . ASN A 1 412 ? -16.726 -0.305 7.543 1.00 88.00 412 ASN A C 1
ATOM 3321 O O . ASN A 1 412 ? -17.421 0.684 7.756 1.00 88.00 412 ASN A O 1
ATOM 3325 N N . GLU A 1 413 ? -16.941 -1.472 8.152 1.00 90.31 413 GLU A N 1
ATOM 3326 C CA . GLU A 1 413 ? -18.001 -1.641 9.149 1.00 90.31 413 GLU A CA 1
ATOM 3327 C C . GLU A 1 413 ? -17.756 -0.759 10.377 1.00 90.31 413 GLU A C 1
ATOM 3329 O O . GLU A 1 413 ? -18.680 -0.089 10.818 1.00 90.31 413 GLU A O 1
ATOM 3334 N N . ALA A 1 414 ? -16.511 -0.645 10.855 1.00 89.75 414 ALA A N 1
ATOM 3335 C CA . ALA A 1 414 ? -16.159 0.260 11.951 1.00 89.75 414 ALA A CA 1
ATOM 3336 C C . ALA A 1 414 ? -16.487 1.722 11.613 1.00 89.75 414 ALA A C 1
ATOM 3338 O O . ALA A 1 414 ? -17.040 2.449 12.437 1.00 89.75 414 ALA A O 1
ATOM 3339 N N . ALA A 1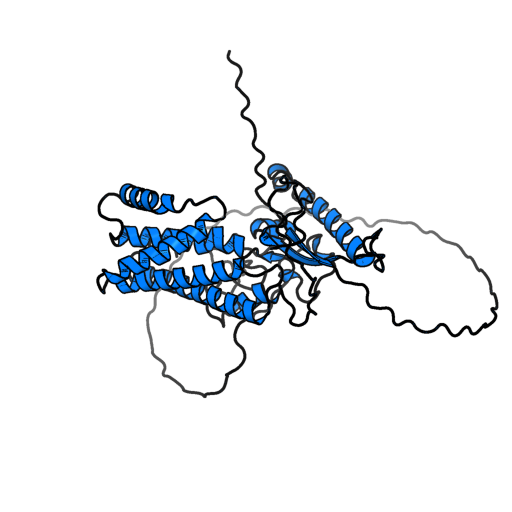 415 ? -16.181 2.154 10.385 1.00 85.50 415 ALA A N 1
ATOM 3340 C CA . ALA A 1 415 ? -16.508 3.500 9.923 1.00 85.50 415 ALA A CA 1
ATOM 3341 C C . ALA A 1 415 ? -18.028 3.726 9.823 1.00 85.50 415 ALA A C 1
ATOM 3343 O O . ALA A 1 415 ? -18.522 4.788 10.203 1.00 85.50 415 ALA A O 1
ATOM 3344 N N . MET A 1 416 ? -18.774 2.731 9.332 1.00 86.12 416 MET A N 1
ATOM 3345 C CA . MET A 1 416 ? -20.235 2.786 9.255 1.00 86.12 416 MET A CA 1
ATOM 3346 C C . MET A 1 416 ? -20.875 2.801 10.641 1.00 86.12 416 MET A C 1
ATOM 3348 O O . MET A 1 416 ? -21.818 3.555 10.854 1.00 86.12 416 MET A O 1
ATOM 3352 N N . GLU A 1 417 ? -20.361 2.011 11.578 1.00 85.50 417 GLU A N 1
ATOM 3353 C CA . GLU A 1 417 ? -20.865 1.955 12.946 1.00 85.50 417 GLU A CA 1
ATOM 3354 C C . GLU A 1 417 ? -20.613 3.270 13.682 1.00 85.50 417 GLU A C 1
ATOM 3356 O O . GLU A 1 417 ? -21.542 3.849 14.241 1.00 85.50 417 GLU A O 1
ATOM 3361 N N . ALA A 1 418 ? -19.405 3.826 13.569 1.00 80.69 418 ALA A N 1
ATOM 3362 C CA . ALA A 1 418 ? -19.110 5.149 14.108 1.00 80.69 418 ALA A CA 1
ATOM 3363 C C . ALA A 1 418 ? -20.067 6.216 13.545 1.00 80.69 418 ALA A C 1
ATOM 3365 O O . ALA A 1 418 ? -20.548 7.069 14.293 1.00 80.69 418 ALA A O 1
ATOM 3366 N N . LEU A 1 419 ? -20.371 6.156 12.238 1.00 81.50 419 LEU A N 1
ATOM 3367 C CA . LEU A 1 419 ? -21.321 7.060 11.586 1.00 81.50 419 LEU A CA 1
ATOM 3368 C C . LEU A 1 419 ? -22.750 6.881 12.116 1.00 81.50 419 LEU A C 1
ATOM 3370 O O . LEU A 1 419 ? -23.431 7.879 12.335 1.00 81.50 419 LEU A O 1
ATOM 3374 N N . ARG A 1 420 ? -23.209 5.639 12.329 1.00 84.25 420 ARG A N 1
ATOM 3375 C CA . ARG A 1 420 ? -24.544 5.343 12.886 1.00 84.25 420 ARG A CA 1
ATOM 3376 C C . ARG A 1 420 ? -24.712 5.899 14.295 1.00 84.25 420 ARG A C 1
ATOM 3378 O O . ARG A 1 420 ? -25.795 6.368 14.622 1.00 84.25 420 ARG A O 1
ATOM 3385 N N . GLN A 1 421 ? -23.655 5.854 15.099 1.00 80.62 421 GLN A N 1
ATOM 3386 C CA . GLN A 1 421 ? -23.674 6.356 16.471 1.00 80.62 421 GLN A CA 1
ATOM 3387 C C . GLN A 1 421 ? -23.506 7.885 16.553 1.00 80.62 421 GLN A C 1
ATOM 3389 O O . GLN A 1 421 ? -23.534 8.442 17.644 1.00 80.62 421 GLN A O 1
ATOM 3394 N N . GLU A 1 422 ? -23.297 8.572 15.423 1.00 79.94 422 GLU A N 1
ATOM 3395 C CA . GLU A 1 422 ? -22.981 10.009 15.363 1.00 79.94 422 GLU A CA 1
ATOM 3396 C C . GLU A 1 422 ? -21.708 10.400 16.149 1.00 79.94 422 GLU A C 1
ATOM 3398 O O . GLU A 1 422 ? -21.458 11.574 16.416 1.00 79.94 422 GLU A O 1
ATOM 3403 N N . VAL A 1 423 ? -20.842 9.429 16.469 1.00 67.25 423 VAL A N 1
ATOM 3404 C CA . VAL A 1 423 ? -19.606 9.629 17.256 1.00 67.25 423 VAL A CA 1
ATOM 3405 C C . VAL A 1 423 ? -18.426 10.028 16.353 1.00 67.25 423 VAL A C 1
ATOM 3407 O O . VAL A 1 423 ? -17.268 10.075 16.765 1.00 67.25 423 VAL A O 1
ATOM 3410 N N . THR A 1 424 ? -18.660 10.326 15.073 1.00 52.69 424 THR A N 1
ATOM 3411 C CA . THR A 1 424 ? -17.556 10.531 14.132 1.00 52.69 424 THR A CA 1
ATOM 3412 C C . THR A 1 424 ? -16.881 11.892 14.283 1.00 52.69 424 THR A C 1
ATOM 3414 O O . THR A 1 424 ? -17.387 12.913 13.821 1.00 52.69 424 THR A O 1
ATOM 3417 N N . SER A 1 425 ? -15.635 11.864 14.755 1.00 50.69 425 SER A N 1
ATOM 3418 C CA . SER A 1 425 ? -14.570 12.741 14.243 1.00 50.69 425 SER A CA 1
ATOM 3419 C C . SER A 1 425 ? -14.026 12.270 12.877 1.00 50.69 425 SER A C 1
ATOM 3421 O O . SER A 1 425 ? -13.234 12.967 12.238 1.00 50.69 425 SER A O 1
ATOM 3423 N N . TRP A 1 426 ? -14.464 11.098 12.399 1.00 46.03 426 TRP A N 1
ATOM 3424 C CA . TRP A 1 426 ? -14.122 10.537 11.095 1.00 46.03 426 TRP A CA 1
ATOM 3425 C C . TRP A 1 426 ? -14.728 11.366 9.958 1.00 46.03 426 TRP A C 1
ATOM 3427 O O . TRP A 1 426 ? -15.938 11.378 9.748 1.00 46.03 426 TRP A O 1
ATOM 3437 N N . ALA A 1 427 ? -13.881 12.073 9.210 1.00 36.56 427 ALA A N 1
ATOM 3438 C CA . ALA A 1 427 ? -14.316 12.805 8.027 1.00 36.56 427 ALA A CA 1
ATOM 3439 C C . ALA A 1 427 ? -14.763 11.817 6.933 1.00 36.56 427 ALA A C 1
ATOM 3441 O O . ALA A 1 427 ? -13.931 11.081 6.400 1.00 36.56 427 ALA A O 1
ATOM 3442 N N . ALA A 1 428 ? -16.063 11.823 6.627 1.00 36.50 428 ALA A N 1
ATOM 3443 C CA . ALA A 1 428 ? -16.660 11.124 5.487 1.00 36.50 428 ALA A CA 1
ATOM 3444 C C . ALA A 1 428 ? -16.049 11.531 4.133 1.00 36.50 428 ALA A C 1
ATOM 3446 O O . ALA A 1 428 ? -15.631 12.709 3.976 1.00 36.50 428 ALA A O 1
#

pLDDT: mean 71.44, std 25.99, range [22.3, 97.31]

Foldseek 3Di:
DDDDDDDDDDQDQPWDKDWDKDWDDDPPPPPPPDPDDDDDDDDDDDDDDDDDDDDDDDDDDDDDDDDDDDDDDDDDDDDDDDDDDDDDDDDDDDDDDPDDFDFDLCLLLVLLPDPDDDDDPDDDDDDPPPDDDPDVPQCPDWAPVPHDDDPDGDGPVRCVVPVVVLLVSLLVVLVVLQCCQVPFDADPPDPPGGGIHIATSAIEIAQVVLCSQFVFQAAQVQQPPDDDQFRLYHDQQWRDNGVVQDNPPLDRVRPRRPDDRPHRHPDGGSNLSRDYDPVCSSCRHRYDPLCCCQVPQLVVLLVVLLVLCLVVCVLDDDDSVVSVVSVCVVLCVLVDDDSCNSLSSLVVSLVSLVVQLVPDDPVSNVLSVLSNQLSVLVNVLVVLVVPDHNDDDPVSSVVSSVSVSSNSVSSVVSVVVCVVVVVDPPDD